Protein AF-A0A2T0FD03-F1 (afdb_monomer)

Sequence (440 aa):
MGDQEVSGKSCWICLATETDEPPGGAGKAHNWRKICNCNLYAHEECLIYWAVTQDNETKCCCPQCQTPIRIRKQSSTFLSLRQVLDKIISGLCGGALTGAVLGCLGGALSAGTYALLYGTGASYINLLCSPAQRYRILGPFVEAVRADVRPIGLSLGGLLRRAFLIPQIPLALVASASRKRWATFYLTLLPYFASSELGRLEPFQRSLLLVVALRHVHRVFYDVVVGRTLHAAARVIKGVSSEEDAGVDLGEEMRVFEEALERAMVPLENEQLPEDQDPEMRERLLNLNVLVPDGPELDFAELHDIAGEMRQVFRNNRPEPRPVDEAGAADWVLGTQSAIKNIAYPLLLPYAGVAVARLLRFIPFLRHAPIFELNLAGSVIVVLVRDAVNVVTALYRIKQSATFRVLNYNESDTSEANWVEKLAKALTPHFQFEIQARFE

Secondary structure (DSSP, 8-state):
---------BBTTT--BTTSPPTT-TTS---EEE-SSSS-EEEHHHHHHHHHHHTTTS--B-TTT-PBP-EE----HHHHHHHHHHHHHHHHHHHHHHHHHHT--TTHHHHHHHHHHHHHHHHHHHHHS-HHHHHHHH---TT-TTS--------HHHHHHHHHHHHHHHHHHHHHH--SHHHHHHHHHHHHHT-SSTT---HHHHHHHHHHHHHHHHHHHIIIIIIHHHHHHHHHHHHTTTHHHH---HHHHHHHHHHHHHHHSS--SS----TTS-HHHHHHHHHHTTSS-S-----HHHHHHHHHHHHHHHHHHS-------TTHHHHTTT-S-HHHHHHHHHHHHHHHHHHHHHHHTTSGGGTTS-HHHHHHHHHHHHHHHHHHHHHHHHHHHHHHHTT-EEPPHHHHHHHHHHHHHHHHHHHHHHHHHHHHTT--

Organism: NCBI:txid45607

pLDDT: mean 71.14, std 15.95, range [38.09, 96.69]

InterPro domains:
  IPR011016 Zinc finger, RING-CH-type [PS51292] (3-72)
  IPR013083 Zinc finger, RING/FYVE/PHD-type [G3DSA:3.30.40.10] (1-73)

Structure (mmCIF, N/CA/C/O backbone):
data_AF-A0A2T0FD03-F1
#
_entry.id   AF-A0A2T0FD03-F1
#
loop_
_atom_site.group_PDB
_atom_site.id
_atom_site.type_symbol
_atom_site.label_atom_id
_atom_site.label_alt_id
_atom_site.label_comp_id
_atom_site.label_asym_id
_atom_site.label_entity_id
_atom_site.label_seq_id
_atom_site.pdbx_PDB_ins_code
_atom_site.Cartn_x
_atom_site.Cartn_y
_atom_site.Cartn_z
_atom_site.occupancy
_atom_site.B_iso_or_equiv
_atom_site.auth_seq_id
_atom_site.auth_comp_id
_atom_site.auth_asym_id
_atom_site.auth_atom_id
_atom_site.pdbx_PDB_model_num
ATOM 1 N N . MET A 1 1 ? -44.053 10.376 52.629 1.00 38.19 1 MET A N 1
ATOM 2 C CA . MET A 1 1 ? -42.895 10.672 51.765 1.00 38.19 1 MET A CA 1
ATOM 3 C C . MET A 1 1 ? -42.123 9.379 51.617 1.00 38.19 1 MET A C 1
ATOM 5 O O . MET A 1 1 ? -41.403 9.008 52.529 1.00 38.19 1 MET A O 1
ATOM 9 N N . GLY A 1 2 ? -42.446 8.608 50.579 1.00 38.91 2 GLY A N 1
ATOM 10 C CA . GLY A 1 2 ? -41.687 7.421 50.208 1.00 38.91 2 GLY A CA 1
ATOM 11 C C . GLY A 1 2 ? -40.712 7.845 49.127 1.00 38.91 2 GLY A C 1
ATOM 12 O O . GLY A 1 2 ? -41.155 8.318 48.081 1.00 38.91 2 GLY A O 1
ATOM 13 N N . ASP A 1 3 ? -39.422 7.732 49.413 1.00 38.25 3 ASP A N 1
ATOM 14 C CA . ASP A 1 3 ? -38.370 7.933 48.431 1.00 38.25 3 ASP A CA 1
ATOM 15 C C . ASP A 1 3 ? -38.544 6.861 47.353 1.00 38.25 3 ASP A C 1
ATOM 17 O O . ASP A 1 3 ? -38.287 5.676 47.571 1.00 38.25 3 ASP A O 1
ATOM 21 N N . GLN A 1 4 ? -39.076 7.257 46.198 1.00 39.53 4 GLN A N 1
ATOM 22 C CA . GLN A 1 4 ? -39.010 6.431 45.004 1.00 39.53 4 GLN A CA 1
ATOM 23 C C . GLN A 1 4 ? -37.535 6.362 44.603 1.00 39.53 4 GLN A C 1
ATOM 25 O O . GLN A 1 4 ? -37.015 7.267 43.953 1.00 39.53 4 GLN A O 1
ATOM 30 N N . GLU A 1 5 ? -36.854 5.289 45.009 1.00 45.19 5 GLU A N 1
ATOM 31 C CA . GLU A 1 5 ? -35.606 4.842 44.395 1.00 45.19 5 GLU A CA 1
ATOM 32 C C . GLU A 1 5 ? -35.886 4.536 42.918 1.00 45.19 5 GLU A C 1
ATOM 34 O O . GLU A 1 5 ? -36.120 3.395 42.516 1.00 45.19 5 GLU A O 1
ATOM 39 N N . VAL A 1 6 ? -35.857 5.564 42.071 1.00 47.09 6 VAL A N 1
ATOM 40 C CA . VAL A 1 6 ? -35.703 5.386 40.628 1.00 47.09 6 VAL A CA 1
ATOM 41 C C . VAL A 1 6 ? -34.235 5.023 40.397 1.00 47.09 6 VAL A C 1
ATOM 43 O O . VAL A 1 6 ? -33.425 5.819 39.936 1.00 47.09 6 VAL A O 1
ATOM 46 N N . SER A 1 7 ? -33.869 3.799 40.783 1.00 57.59 7 SER A N 1
ATOM 47 C CA . SER A 1 7 ? -32.575 3.166 40.511 1.00 57.59 7 SER A CA 1
ATOM 48 C C . SER A 1 7 ? -32.503 2.765 39.026 1.00 57.59 7 SER A C 1
ATOM 50 O O . SER A 1 7 ? -32.315 1.596 38.678 1.00 57.59 7 SER A O 1
ATOM 52 N N . GLY A 1 8 ? -32.702 3.729 38.129 1.00 73.75 8 GLY A N 1
ATOM 53 C CA . GLY A 1 8 ? -32.469 3.552 36.701 1.00 73.75 8 GLY A CA 1
ATOM 54 C C . GLY A 1 8 ? -30.969 3.539 36.417 1.00 73.75 8 GLY A C 1
ATOM 55 O O . GLY A 1 8 ? -30.204 4.289 37.027 1.00 73.75 8 GLY A O 1
ATOM 56 N N . LYS A 1 9 ? -30.517 2.687 35.495 1.00 84.00 9 LYS A N 1
ATOM 57 C CA . LYS A 1 9 ? -29.132 2.756 35.010 1.00 84.00 9 LYS A CA 1
ATOM 58 C C . LYS A 1 9 ? -28.980 4.049 34.209 1.00 84.00 9 LYS A C 1
ATOM 60 O O . LYS A 1 9 ? -29.759 4.292 33.292 1.00 84.00 9 LYS A O 1
ATOM 65 N N . SER A 1 10 ? -27.981 4.860 34.545 1.00 89.38 10 SER A N 1
ATOM 66 C CA . SER A 1 10 ? -27.591 6.033 33.760 1.00 89.38 10 SER A CA 1
ATOM 67 C C . SER A 1 10 ? -26.195 5.840 33.181 1.00 89.38 10 SER A C 1
ATOM 69 O O . SER A 1 10 ? -25.308 5.242 33.801 1.00 89.38 10 SER A O 1
ATOM 71 N N . CYS A 1 11 ? -25.999 6.294 31.945 1.00 90.44 11 CYS A N 1
ATOM 72 C CA . CYS A 1 11 ? -24.711 6.206 31.285 1.00 90.44 11 CYS A CA 1
ATOM 73 C C . CYS A 1 11 ? -23.812 7.324 31.806 1.00 90.44 11 CYS A C 1
ATOM 75 O O . CYS A 1 11 ? -24.087 8.491 31.574 1.00 90.44 11 CYS A O 1
ATOM 77 N N . TRP A 1 12 ? -22.683 6.998 32.435 1.00 92.25 12 TRP A N 1
ATOM 78 C CA . TRP A 1 12 ? -21.798 8.035 32.994 1.00 92.25 12 TRP A CA 1
ATOM 79 C C . TRP A 1 12 ? -21.109 8.927 31.942 1.00 92.25 12 TRP A C 1
ATOM 81 O O . TRP A 1 12 ? -20.508 9.934 32.305 1.00 92.25 12 TRP A O 1
ATOM 91 N N . ILE A 1 13 ? -21.165 8.553 30.656 1.00 90.31 13 ILE A N 1
ATOM 92 C CA . ILE A 1 13 ? -20.525 9.282 29.548 1.00 90.31 13 ILE A CA 1
ATOM 93 C C . ILE A 1 13 ? -21.493 10.293 28.925 1.00 90.31 13 ILE A C 1
ATOM 95 O O . ILE A 1 13 ? -21.138 11.456 28.783 1.00 90.31 13 ILE A O 1
ATOM 99 N N . CYS A 1 14 ? -22.700 9.858 28.545 1.00 88.94 14 CYS A N 1
ATOM 100 C CA . CYS A 1 14 ? -23.704 10.719 27.899 1.00 88.94 14 CYS A CA 1
ATOM 101 C C . CYS A 1 14 ? -24.817 11.191 28.844 1.00 88.94 14 CYS A C 1
ATOM 103 O O . CYS A 1 14 ? -25.675 11.956 28.429 1.00 88.94 14 CYS A O 1
ATOM 105 N N . LEU A 1 15 ? -24.818 10.731 30.098 1.00 89.56 15 LEU A N 1
ATOM 106 C CA . LEU A 1 15 ? -25.808 11.024 31.143 1.00 89.56 15 LEU A CA 1
ATOM 107 C C . LEU A 1 15 ? -27.245 10.547 30.860 1.00 89.56 15 LEU A C 1
ATOM 109 O O . LEU A 1 15 ? -28.077 10.625 31.758 1.00 89.56 15 LEU A O 1
ATOM 113 N N . ALA A 1 16 ? -27.513 9.973 29.683 1.00 87.31 16 ALA A N 1
ATOM 114 C CA . ALA A 1 16 ? -28.794 9.365 29.329 1.00 87.31 16 ALA A CA 1
ATOM 115 C C . ALA A 1 16 ? -29.151 8.187 30.252 1.00 87.31 16 ALA A C 1
ATOM 117 O O . ALA A 1 16 ? -28.288 7.379 30.629 1.00 87.31 16 ALA A O 1
ATOM 118 N N . THR A 1 17 ? -30.427 8.096 30.608 1.00 87.06 17 THR A N 1
ATOM 119 C CA . THR A 1 17 ? -31.012 7.030 31.426 1.00 87.06 17 THR A CA 1
ATOM 120 C C . THR A 1 17 ? -31.556 5.888 30.559 1.00 87.06 17 THR A C 1
ATOM 122 O O . THR A 1 17 ? -31.561 5.965 29.336 1.00 87.06 17 THR A O 1
ATOM 125 N N . GLU A 1 18 ? -31.994 4.787 31.176 1.00 81.38 18 GLU A N 1
ATOM 126 C CA . GLU A 1 18 ? -32.535 3.610 30.469 1.00 81.38 18 GLU A CA 1
ATOM 127 C C . GLU A 1 18 ? -33.811 3.898 29.656 1.00 81.38 18 GLU A C 1
ATOM 129 O O . GLU A 1 18 ? -34.140 3.127 28.758 1.00 81.38 18 GLU A O 1
ATOM 134 N N . THR A 1 19 ? -34.513 4.995 29.955 1.00 78.06 19 THR A N 1
ATOM 135 C CA . THR A 1 19 ? -35.711 5.438 29.227 1.00 78.06 19 THR A CA 1
ATOM 136 C C . THR A 1 19 ? -35.412 6.388 28.076 1.00 78.06 19 THR A C 1
ATOM 138 O O . THR A 1 19 ? -36.277 6.579 27.224 1.00 78.06 19 THR A O 1
ATOM 141 N N . ASP A 1 20 ? -34.223 6.988 28.056 1.00 78.75 20 ASP A N 1
ATOM 142 C CA . ASP A 1 20 ? -33.849 7.977 27.051 1.00 78.75 20 ASP A CA 1
ATOM 143 C C . ASP A 1 20 ? -33.278 7.266 25.827 1.00 78.75 20 ASP A C 1
ATOM 145 O O . ASP A 1 20 ? -32.511 6.314 25.971 1.00 78.75 20 ASP A O 1
ATOM 149 N N . GLU A 1 21 ? -33.612 7.724 24.619 1.00 70.81 21 GLU A N 1
ATOM 150 C CA . GLU A 1 21 ? -33.013 7.173 23.403 1.00 70.81 21 GLU A CA 1
ATOM 151 C C . GLU A 1 21 ? -31.490 7.401 23.409 1.00 70.81 21 GLU A C 1
ATOM 153 O O . GLU A 1 21 ? -31.014 8.474 23.792 1.00 70.81 21 GLU A O 1
ATOM 158 N N . PRO A 1 22 ? -30.683 6.396 23.025 1.00 65.94 22 PRO A N 1
ATOM 159 C CA . PRO A 1 22 ? -29.243 6.521 23.097 1.00 65.94 22 PRO A CA 1
ATOM 160 C C . PRO A 1 22 ? -28.746 7.433 21.960 1.00 65.94 22 PRO A C 1
ATOM 162 O O . PRO A 1 22 ? -29.315 7.406 20.863 1.00 65.94 22 PRO A O 1
ATOM 165 N N . PRO A 1 23 ? -27.644 8.179 22.168 1.00 61.62 23 PRO A N 1
ATOM 166 C CA . PRO A 1 23 ? -27.010 8.936 21.091 1.00 61.62 23 PRO A CA 1
ATOM 167 C C . PRO A 1 23 ? -26.581 7.957 19.987 1.00 61.62 23 PRO A C 1
ATOM 169 O O . PRO A 1 23 ? -25.814 7.022 20.241 1.00 61.62 23 PRO A O 1
ATOM 172 N N . GLY A 1 24 ? -27.149 8.107 18.786 1.00 58.12 24 GLY A N 1
ATOM 173 C CA . GLY A 1 24 ? -26.997 7.151 17.678 1.00 58.12 24 GLY A CA 1
ATOM 174 C C . GLY A 1 24 ? -28.288 6.630 17.026 1.00 58.12 24 GLY A C 1
ATOM 175 O O . GLY A 1 24 ? -28.182 5.836 16.085 1.00 58.12 24 GLY A O 1
ATOM 176 N N . GLY A 1 25 ? -29.465 7.079 17.478 1.00 53.69 25 GLY A N 1
ATOM 177 C CA . GLY A 1 25 ? -30.748 6.953 16.773 1.00 53.69 25 GLY A CA 1
ATOM 178 C C . GLY A 1 25 ? -31.662 5.802 17.220 1.00 53.69 25 GLY A C 1
ATOM 179 O O . GLY A 1 25 ? -31.214 4.748 17.686 1.00 53.69 25 GLY A O 1
ATOM 180 N N . ALA A 1 26 ? -32.969 6.006 17.021 1.00 43.84 26 ALA A N 1
ATOM 181 C CA . ALA A 1 26 ? -34.041 5.060 17.319 1.00 43.84 26 ALA A CA 1
ATOM 182 C C . ALA A 1 26 ? -33.840 3.716 16.586 1.00 43.84 26 ALA A C 1
ATOM 184 O O . ALA A 1 26 ? -34.039 3.600 15.377 1.00 43.84 26 ALA A O 1
ATOM 185 N N . GLY A 1 27 ? -33.425 2.678 17.320 1.00 52.75 27 GLY A N 1
ATOM 186 C CA . GLY A 1 27 ? -33.314 1.305 16.805 1.00 52.75 27 GLY A CA 1
ATOM 187 C C . GLY A 1 27 ? -32.006 0.576 17.118 1.00 52.75 27 GLY A C 1
ATOM 188 O O . GLY A 1 27 ? -31.928 -0.641 16.923 1.00 52.75 27 GLY A O 1
ATOM 189 N N . LYS A 1 28 ? -30.981 1.258 17.643 1.00 57.59 28 LYS A N 1
ATOM 190 C CA . LYS A 1 28 ? -29.806 0.573 18.196 1.00 57.59 28 LYS A CA 1
ATOM 191 C C . LYS A 1 28 ? -30.112 0.090 19.610 1.00 57.59 28 LYS A C 1
ATOM 193 O O . LYS A 1 28 ? -30.434 0.875 20.492 1.00 57.59 28 LYS A O 1
ATOM 198 N N . ALA A 1 29 ? -30.030 -1.223 19.823 1.00 56.75 29 ALA A N 1
ATOM 199 C CA . ALA A 1 29 ? -30.284 -1.824 21.127 1.00 56.75 29 ALA A CA 1
ATOM 200 C C . ALA A 1 29 ? -29.380 -1.198 22.205 1.00 56.75 29 ALA A C 1
ATOM 202 O O . ALA A 1 29 ? -28.159 -1.150 22.035 1.00 56.75 29 ALA A O 1
ATOM 203 N N . HIS A 1 30 ? -29.984 -0.778 23.320 1.00 66.88 30 HIS A N 1
ATOM 204 C CA . HIS A 1 30 ? -29.307 -0.312 24.531 1.00 66.88 30 HIS A CA 1
ATOM 205 C C . HIS A 1 30 ? -28.448 -1.425 25.150 1.00 66.88 30 HIS A C 1
ATOM 207 O O . HIS A 1 30 ? -28.811 -2.060 26.142 1.00 66.88 30 HIS A O 1
ATOM 213 N N . ASN A 1 31 ? -27.288 -1.702 24.561 1.00 85.00 31 ASN A N 1
ATOM 214 C CA . ASN A 1 31 ? -26.338 -2.653 25.116 1.00 85.00 31 ASN A CA 1
ATOM 215 C C . ASN A 1 31 ? -25.581 -1.975 26.260 1.00 85.00 31 ASN A C 1
ATOM 217 O O . ASN A 1 31 ? -24.494 -1.421 26.084 1.00 85.00 31 ASN A O 1
ATOM 221 N N . TRP A 1 32 ? -26.184 -2.002 27.444 1.00 88.75 32 TRP A N 1
ATOM 222 C CA . TRP A 1 32 ? -25.567 -1.549 28.683 1.00 88.75 32 TRP A CA 1
ATOM 223 C C . TRP A 1 32 ? -24.448 -2.499 29.104 1.00 88.75 32 TRP A C 1
ATOM 225 O O . TRP A 1 32 ? -24.629 -3.719 29.157 1.00 88.75 32 TRP A O 1
ATOM 235 N N . ARG A 1 33 ? -23.284 -1.940 29.438 1.00 91.06 33 ARG A N 1
ATOM 236 C CA . ARG A 1 33 ? -22.114 -2.698 29.887 1.00 91.06 33 ARG A CA 1
ATOM 237 C C . ARG A 1 33 ? -21.649 -2.216 31.250 1.00 91.06 33 ARG A C 1
ATOM 239 O O . ARG A 1 33 ? -21.508 -1.015 31.484 1.00 91.06 33 ARG A O 1
ATOM 246 N N . LYS A 1 34 ? -21.375 -3.174 32.138 1.00 91.50 34 LYS A N 1
ATOM 247 C CA . LYS A 1 34 ? -20.716 -2.928 33.426 1.00 91.50 34 LYS A CA 1
ATOM 248 C C . LYS A 1 34 ? -19.237 -3.260 33.278 1.00 91.50 34 LYS A C 1
ATOM 250 O O . LYS A 1 34 ? -18.892 -4.390 32.944 1.00 91.50 34 LYS A O 1
ATOM 255 N N . ILE A 1 35 ? -18.373 -2.276 33.502 1.00 89.06 35 ILE A N 1
ATOM 256 C CA . ILE A 1 35 ? -16.950 -2.351 33.129 1.00 89.06 35 ILE A CA 1
ATOM 257 C C . ILE A 1 35 ? -16.084 -2.925 34.251 1.00 89.06 35 ILE A C 1
ATOM 259 O O . ILE A 1 35 ? -15.124 -3.651 34.010 1.00 89.06 35 ILE A O 1
ATOM 263 N N . CYS A 1 36 ? -16.418 -2.578 35.487 1.00 90.69 36 CYS A N 1
ATOM 264 C CA . CYS A 1 36 ? -15.716 -2.987 36.694 1.00 90.69 36 CYS A CA 1
ATOM 265 C C . CYS A 1 36 ? -16.730 -3.209 37.819 1.00 90.69 36 CYS A C 1
ATOM 267 O O . CYS A 1 36 ? -17.934 -3.088 37.604 1.00 90.69 36 CYS A O 1
ATOM 269 N N . ASN A 1 37 ? -16.263 -3.505 39.033 1.00 90.94 37 ASN A N 1
ATOM 270 C CA . ASN A 1 37 ? -17.165 -3.699 40.166 1.00 90.94 37 ASN A CA 1
ATOM 271 C C . ASN A 1 37 ? -17.816 -2.393 40.678 1.00 90.94 37 ASN A C 1
ATOM 273 O O . ASN A 1 37 ? -18.775 -2.453 41.445 1.00 90.94 37 ASN A O 1
ATOM 277 N N . CYS A 1 38 ? -17.343 -1.218 40.235 1.00 90.06 38 CYS A N 1
ATOM 278 C CA . CYS A 1 38 ? -17.992 0.063 40.531 1.00 90.06 38 CYS A CA 1
ATOM 279 C C . CYS A 1 38 ? -19.422 0.105 39.979 1.00 90.06 38 CYS A C 1
ATOM 281 O O . CYS A 1 38 ? -19.775 -0.629 39.054 1.00 90.06 38 CYS A O 1
ATOM 283 N N . ASN A 1 39 ? -20.236 1.025 40.496 1.00 88.12 39 ASN A N 1
ATOM 284 C CA . ASN A 1 39 ? -21.614 1.221 40.042 1.00 88.12 39 ASN A CA 1
ATOM 285 C C . ASN A 1 39 ? -21.717 1.989 38.703 1.00 88.12 39 ASN A C 1
ATOM 287 O O . ASN A 1 39 ? -22.717 2.643 38.433 1.00 88.12 39 ASN A O 1
ATOM 291 N N . LEU A 1 40 ? -20.662 1.952 37.881 1.00 90.69 40 LEU A N 1
ATOM 292 C CA . LEU A 1 40 ? -20.584 2.671 36.611 1.00 90.69 40 LEU A CA 1
ATOM 293 C C . LEU A 1 40 ? -21.121 1.797 35.477 1.00 90.69 40 LEU A C 1
ATOM 295 O O . LEU A 1 40 ? -20.551 0.747 35.160 1.00 90.69 40 LEU A O 1
ATOM 299 N N . TYR A 1 41 ? -22.181 2.281 34.837 1.00 91.75 41 TYR A N 1
ATOM 300 C CA . TYR A 1 41 ? -22.764 1.702 33.633 1.00 91.75 41 TYR A CA 1
ATOM 301 C C . TYR A 1 41 ? -22.565 2.649 32.457 1.00 91.75 41 TYR A C 1
ATOM 303 O O . TYR A 1 41 ? -22.656 3.867 32.592 1.00 91.75 41 TYR A O 1
ATOM 311 N N . ALA A 1 42 ? -22.277 2.094 31.288 1.00 91.88 42 ALA A N 1
ATOM 312 C CA . ALA A 1 42 ? -22.246 2.866 30.057 1.00 91.88 42 ALA A CA 1
ATOM 313 C C . ALA A 1 42 ? -22.838 2.066 28.906 1.00 91.88 42 ALA A C 1
ATOM 315 O O . ALA A 1 42 ? -22.782 0.833 28.899 1.00 91.88 42 ALA A O 1
ATOM 316 N N . HIS A 1 43 ? -23.366 2.780 27.917 1.00 90.50 43 HIS A N 1
ATOM 317 C CA . HIS A 1 43 ? -23.649 2.194 26.619 1.00 90.50 43 HIS A CA 1
ATOM 318 C C . HIS A 1 43 ? -22.351 1.676 25.995 1.00 90.50 43 HIS A C 1
ATOM 320 O O . HIS A 1 43 ? -21.305 2.326 26.071 1.00 90.50 43 HIS A O 1
ATOM 326 N N . GLU A 1 44 ? -22.424 0.509 25.360 1.00 88.25 44 GLU A N 1
ATOM 327 C CA . GLU A 1 44 ? -21.295 -0.106 24.664 1.00 88.25 44 GLU A CA 1
ATOM 328 C C . GLU A 1 44 ? -20.667 0.849 23.633 1.00 88.25 44 GLU A C 1
ATOM 330 O O . GLU A 1 44 ? -19.444 0.959 23.575 1.00 88.25 44 GLU A O 1
ATOM 335 N N . GLU A 1 45 ? -21.487 1.603 22.893 1.00 84.69 45 GLU A N 1
ATOM 336 C CA . GLU A 1 45 ? -21.024 2.576 21.893 1.00 84.69 45 GLU A CA 1
ATOM 337 C C . GLU A 1 45 ? -20.311 3.776 22.532 1.00 84.69 45 GLU A C 1
ATOM 339 O O . GLU A 1 45 ? -19.172 4.072 22.163 1.00 84.69 45 GLU A O 1
ATOM 344 N N . CYS A 1 46 ? -20.916 4.404 23.551 1.00 87.19 46 CYS A N 1
ATOM 345 C CA . CYS A 1 46 ? -20.293 5.510 24.288 1.00 87.19 46 CYS A CA 1
ATOM 346 C C . CYS A 1 46 ? -18.941 5.098 24.880 1.00 87.19 46 CYS A C 1
ATOM 348 O O . CYS A 1 46 ? -17.987 5.872 24.877 1.00 87.19 46 CYS A O 1
ATOM 350 N N . LEU A 1 47 ? -18.845 3.863 25.371 1.00 89.56 47 LEU A N 1
ATOM 351 C CA . LEU A 1 47 ? -17.630 3.352 25.979 1.00 89.56 47 LEU A CA 1
ATOM 352 C C . LEU A 1 47 ? -16.523 3.066 24.959 1.00 89.56 47 LEU A C 1
ATOM 354 O O . LEU A 1 47 ? -15.356 3.349 25.232 1.00 89.56 47 LEU A O 1
ATOM 358 N N . ILE A 1 48 ? -16.871 2.520 23.789 1.00 86.38 48 ILE A N 1
ATOM 359 C CA . ILE A 1 48 ? -15.924 2.350 22.679 1.00 86.38 48 ILE A CA 1
ATOM 360 C C . ILE A 1 48 ? -15.415 3.719 22.230 1.00 86.38 48 ILE A C 1
ATOM 362 O O . ILE A 1 48 ? -14.208 3.891 22.072 1.00 86.38 48 ILE A O 1
ATOM 366 N N . TYR A 1 49 ? -16.312 4.695 22.078 1.00 84.44 49 TYR A N 1
ATOM 367 C CA . TYR A 1 49 ? -15.946 6.060 21.717 1.00 84.44 49 TYR A CA 1
ATOM 368 C C . TYR A 1 49 ? -14.987 6.677 22.742 1.00 84.44 49 TYR A C 1
ATOM 370 O O . TYR A 1 49 ? -13.900 7.126 22.380 1.00 84.44 49 TYR A O 1
ATOM 378 N N . TRP A 1 50 ? -15.329 6.598 24.031 1.00 86.31 50 TRP A N 1
ATOM 379 C CA . TRP A 1 50 ? -14.475 7.079 25.113 1.00 86.31 50 TRP A CA 1
ATOM 380 C C . TRP A 1 50 ? -13.089 6.424 25.082 1.00 86.31 50 TRP A C 1
ATOM 382 O O . TRP A 1 50 ? -12.077 7.119 25.132 1.00 86.31 50 TRP A O 1
ATOM 392 N N . ALA A 1 51 ? -13.017 5.105 24.898 1.00 84.75 51 ALA A N 1
ATOM 393 C CA . ALA A 1 51 ? -11.740 4.406 24.802 1.00 84.75 51 ALA A CA 1
ATOM 394 C C . ALA A 1 51 ? -10.902 4.863 23.595 1.00 84.75 51 ALA A C 1
ATOM 396 O O . ALA A 1 51 ? -9.704 5.093 23.731 1.00 84.75 51 ALA A O 1
ATOM 397 N N . VAL A 1 52 ? -11.524 5.061 22.428 1.00 79.38 52 VAL A N 1
ATOM 398 C CA . VAL A 1 52 ? -10.833 5.569 21.229 1.00 79.38 52 VAL A CA 1
ATOM 399 C C . VAL A 1 52 ? -10.296 6.985 21.453 1.00 79.38 52 VAL A C 1
ATOM 401 O O . VAL A 1 52 ? -9.193 7.290 21.008 1.00 79.38 52 VAL A O 1
ATOM 404 N N . THR A 1 53 ? -11.024 7.842 22.177 1.00 78.38 53 THR A N 1
ATOM 405 C CA . THR A 1 53 ? -10.550 9.202 22.498 1.00 78.38 53 THR A CA 1
ATOM 406 C C . THR A 1 53 ? -9.384 9.234 23.493 1.00 78.38 53 THR A C 1
ATOM 408 O O . THR A 1 53 ? -8.605 10.185 23.480 1.00 78.38 53 THR A O 1
ATOM 411 N N . GLN A 1 54 ? -9.229 8.199 24.325 1.00 78.12 54 GLN A N 1
ATOM 412 C CA . GLN A 1 54 ? -8.174 8.097 25.344 1.00 78.12 54 GLN A CA 1
ATOM 413 C C . GLN A 1 54 ? -6.889 7.406 24.840 1.00 78.12 54 GLN A C 1
ATOM 415 O O . GLN A 1 54 ? -5.857 7.495 25.500 1.00 78.12 54 GLN A O 1
ATOM 420 N N . ASP A 1 55 ? -6.914 6.758 23.667 1.00 60.81 55 ASP A N 1
ATOM 421 C CA . ASP A 1 55 ? -5.842 5.883 23.135 1.00 60.81 55 ASP A CA 1
ATOM 422 C C . ASP A 1 55 ? -4.513 6.604 22.805 1.00 60.81 55 ASP A C 1
ATOM 424 O O . ASP A 1 55 ? -3.569 5.993 22.308 1.00 60.81 55 ASP A O 1
ATOM 428 N N . ASN A 1 56 ? -4.403 7.907 23.083 1.00 50.19 56 ASN A N 1
ATOM 429 C CA . ASN A 1 56 ? -3.228 8.690 22.716 1.00 50.19 56 ASN A CA 1
ATOM 430 C C . ASN A 1 56 ? -2.037 8.577 23.675 1.00 50.19 56 ASN A C 1
ATOM 432 O O . ASN A 1 56 ? -0.983 9.018 23.250 1.00 50.19 56 ASN A O 1
ATOM 436 N N . GLU A 1 57 ? -2.132 7.982 24.879 1.00 49.81 57 GLU A N 1
ATOM 437 C CA . GLU A 1 57 ? -0.934 7.601 25.679 1.00 49.81 57 GLU A CA 1
ATOM 438 C C . GLU A 1 57 ? -1.232 6.878 27.013 1.00 49.81 57 GLU A C 1
ATOM 440 O O . GLU A 1 57 ? -0.350 6.217 27.571 1.00 49.81 57 GLU A O 1
ATOM 445 N N . THR A 1 58 ? -2.462 6.937 27.536 1.00 56.50 58 THR A N 1
ATOM 446 C CA . THR A 1 58 ? -2.841 6.311 28.814 1.00 56.50 58 THR A CA 1
ATOM 447 C C . THR A 1 58 ? -3.701 5.068 28.587 1.00 56.50 58 THR A C 1
ATOM 449 O O . THR A 1 58 ? -4.611 5.039 27.763 1.00 56.50 58 THR A O 1
ATOM 452 N N . LYS A 1 59 ? -3.412 3.985 29.323 1.00 70.19 59 LYS A N 1
ATOM 453 C CA . LYS A 1 59 ? -4.266 2.787 29.321 1.00 70.19 59 LYS A CA 1
ATOM 454 C C . LYS A 1 59 ? -5.703 3.217 29.639 1.00 70.19 59 LYS A C 1
ATOM 456 O O . LYS A 1 59 ? -5.924 3.866 30.657 1.00 70.19 59 LYS A O 1
ATOM 461 N N . CYS A 1 60 ? -6.660 2.842 28.790 1.00 82.81 60 CYS A N 1
ATOM 462 C CA . CYS A 1 60 ? -8.085 3.072 29.027 1.00 82.81 60 CYS A CA 1
ATOM 463 C C . CYS A 1 60 ? -8.502 2.389 30.339 1.00 82.81 60 CYS A C 1
ATOM 465 O O . CYS A 1 60 ? -8.686 1.170 30.382 1.00 82.81 60 CYS A O 1
ATOM 467 N N . CYS A 1 61 ? -8.619 3.165 31.413 1.00 89.94 61 CYS A N 1
ATOM 468 C CA . CYS A 1 61 ? -8.919 2.691 32.761 1.00 89.94 61 CYS A CA 1
ATOM 469 C C . CYS A 1 61 ? -10.182 3.368 33.295 1.00 89.94 61 CYS A C 1
ATOM 471 O O . CYS A 1 61 ? -10.444 4.526 32.996 1.00 89.94 61 CYS A O 1
ATOM 473 N N . CYS A 1 62 ? -10.954 2.668 34.123 1.00 90.88 62 CYS A N 1
ATOM 474 C CA . CYS A 1 62 ? -12.120 3.250 34.782 1.00 90.88 62 CYS A CA 1
ATOM 475 C C . CYS A 1 62 ? -11.724 4.515 35.576 1.00 90.88 62 CYS A C 1
ATOM 477 O O . CYS A 1 62 ? -10.786 4.441 36.372 1.00 90.88 62 CYS A O 1
ATOM 479 N N . PRO A 1 63 ? -12.433 5.649 35.431 1.00 90.00 63 PRO A N 1
ATOM 480 C CA . PRO A 1 63 ? -12.057 6.900 36.093 1.00 90.00 63 PRO A CA 1
ATOM 481 C C . PRO A 1 63 ? -12.136 6.832 37.626 1.00 90.00 63 PRO A C 1
ATOM 483 O O . PRO A 1 63 ? -11.405 7.543 38.305 1.00 90.00 63 PRO A O 1
ATOM 486 N N . GLN A 1 64 ? -12.986 5.961 38.184 1.00 92.19 64 GLN A N 1
ATOM 487 C CA . GLN A 1 64 ? -13.190 5.858 39.634 1.00 92.19 64 GLN A CA 1
ATOM 488 C C . GLN A 1 64 ? -12.207 4.900 40.324 1.00 92.19 64 GLN A C 1
ATOM 490 O O . GLN A 1 64 ? -11.731 5.187 41.416 1.00 92.19 64 GLN A O 1
ATOM 495 N N . CYS A 1 65 ? -11.917 3.747 39.715 1.00 92.56 65 CYS A N 1
ATOM 496 C CA . CYS A 1 65 ? -11.111 2.686 40.344 1.00 92.56 65 CYS A CA 1
ATOM 497 C C . CYS A 1 65 ? -9.842 2.318 39.570 1.00 92.56 65 CYS A C 1
ATOM 499 O O . CYS A 1 65 ? -9.145 1.388 39.961 1.00 92.56 65 CYS A O 1
ATOM 501 N N . GLN A 1 66 ? -9.577 2.975 38.439 1.00 91.06 66 GLN A N 1
ATOM 502 C CA . GLN A 1 66 ? -8.437 2.716 37.554 1.00 91.06 66 GLN A CA 1
ATOM 503 C C . GLN A 1 66 ? -8.338 1.275 37.013 1.00 91.06 66 GLN A C 1
ATOM 505 O O . GLN A 1 66 ? -7.309 0.885 36.465 1.00 91.06 66 GLN A O 1
ATOM 510 N N . THR A 1 67 ? -9.413 0.482 37.101 1.00 89.56 67 THR A N 1
ATOM 511 C CA . THR A 1 67 ? -9.450 -0.871 36.521 1.00 89.56 67 THR A CA 1
ATOM 512 C C . THR A 1 67 ? -9.367 -0.783 34.991 1.00 89.56 67 THR A C 1
ATOM 514 O O . THR A 1 67 ? -10.141 -0.024 34.400 1.00 89.56 67 THR A O 1
ATOM 517 N N . PRO A 1 68 ? -8.465 -1.532 34.328 1.00 87.50 68 PRO A N 1
ATOM 518 C CA . PRO A 1 68 ? -8.305 -1.474 32.879 1.00 87.50 68 PRO A CA 1
ATOM 519 C C . PRO A 1 68 ? -9.546 -2.008 32.161 1.00 87.50 68 PRO A C 1
ATOM 521 O O . PRO A 1 68 ? -10.046 -3.092 32.461 1.00 87.50 68 PRO A O 1
ATOM 524 N N . ILE A 1 69 ? -10.024 -1.254 31.175 1.00 87.88 69 ILE A N 1
ATOM 525 C CA . ILE A 1 69 ? -11.205 -1.601 30.384 1.00 87.88 69 ILE A CA 1
ATOM 526 C C . ILE A 1 69 ? -10.795 -2.595 29.296 1.00 87.88 69 ILE A C 1
ATOM 528 O O . ILE A 1 69 ? -9.959 -2.298 28.441 1.00 87.88 69 ILE A O 1
ATOM 532 N N . ARG A 1 70 ? -11.383 -3.797 29.310 1.00 84.50 70 ARG A N 1
ATOM 533 C CA . ARG A 1 70 ? -11.070 -4.860 28.343 1.00 84.50 70 ARG A CA 1
ATOM 534 C C . ARG A 1 70 ? -12.024 -4.813 27.151 1.00 84.50 70 ARG A C 1
ATOM 536 O O . ARG A 1 70 ? -13.154 -5.295 27.215 1.00 84.50 70 ARG A O 1
ATOM 543 N N . ILE A 1 71 ? -11.544 -4.280 26.031 1.00 85.19 71 ILE A N 1
ATOM 544 C CA . ILE A 1 71 ? -12.270 -4.300 24.754 1.00 85.19 71 ILE A CA 1
ATOM 545 C C . ILE A 1 71 ? -11.842 -5.534 23.965 1.00 85.19 71 ILE A C 1
ATOM 547 O O . ILE A 1 71 ? -10.669 -5.698 23.616 1.00 85.19 71 ILE A O 1
ATOM 551 N N . ARG A 1 72 ? -12.794 -6.419 23.653 1.00 81.06 72 ARG A N 1
ATOM 552 C CA . ARG A 1 72 ? -12.509 -7.607 22.851 1.00 81.06 72 ARG A CA 1
ATOM 553 C C . ARG A 1 72 ? -12.622 -7.258 21.377 1.00 81.06 72 ARG A C 1
ATOM 555 O O . ARG A 1 72 ? -13.707 -7.164 20.810 1.00 81.06 72 ARG A O 1
ATOM 562 N N . LYS A 1 73 ? -11.468 -7.133 20.731 1.00 77.31 73 LYS A N 1
ATOM 563 C CA . LYS A 1 73 ? -11.377 -7.057 19.275 1.00 77.31 73 LYS A CA 1
ATOM 564 C C . LYS A 1 73 ? -11.397 -8.471 18.699 1.00 77.31 73 LYS A C 1
ATOM 566 O O . LYS A 1 73 ? -10.534 -9.281 19.036 1.00 77.31 73 LYS A O 1
ATOM 571 N N . GLN A 1 74 ? -12.335 -8.781 17.806 1.00 73.75 74 GLN A N 1
ATOM 572 C CA . GLN A 1 74 ? -12.234 -10.009 17.015 1.00 73.75 74 GLN A CA 1
ATOM 573 C C . GLN A 1 74 ? -11.060 -9.856 16.042 1.00 73.75 74 GLN A C 1
ATOM 575 O O . GLN A 1 74 ? -11.158 -9.171 15.025 1.00 73.75 74 GLN A O 1
ATOM 580 N N . SER A 1 75 ? -9.894 -10.409 16.372 1.00 70.06 75 SER A N 1
ATOM 581 C CA . SER A 1 75 ? -8.742 -10.397 15.474 1.00 70.06 75 SER A CA 1
ATOM 582 C C . SER A 1 75 ? -8.950 -11.428 14.368 1.00 70.06 75 SER A C 1
ATOM 584 O O . SER A 1 75 ? -8.940 -12.634 14.595 1.00 70.06 75 SER A O 1
ATOM 586 N N . SER A 1 76 ? -9.150 -10.963 13.135 1.00 78.31 76 SER A N 1
ATOM 587 C CA . SER A 1 76 ? -9.071 -11.860 11.981 1.00 78.31 76 SER A CA 1
ATOM 588 C C . SER A 1 76 ? -7.612 -12.283 11.785 1.00 78.31 76 SER A C 1
ATOM 590 O O . SER A 1 76 ? -6.728 -11.420 11.763 1.00 78.31 76 SER A O 1
ATOM 592 N N . THR A 1 77 ? -7.367 -13.573 11.569 1.00 83.69 77 THR A N 1
ATOM 593 C CA . THR A 1 77 ? -6.033 -14.139 11.285 1.00 83.69 77 THR A CA 1
ATOM 594 C C . THR A 1 77 ? -5.323 -13.425 10.131 1.00 83.69 77 THR A C 1
ATOM 596 O O . THR A 1 77 ? -4.116 -13.202 10.189 1.00 83.69 77 THR A O 1
ATOM 599 N N . PHE A 1 78 ? -6.081 -12.987 9.122 1.00 83.38 78 PHE A N 1
ATOM 600 C CA . PHE A 1 78 ? -5.575 -12.236 7.973 1.00 83.38 78 PHE A CA 1
ATOM 601 C C . PHE A 1 78 ? -4.899 -10.909 8.359 1.00 83.38 78 PHE A C 1
ATOM 603 O O . PHE A 1 78 ? -3.811 -10.599 7.874 1.00 83.38 78 PHE A O 1
ATOM 610 N N . LEU A 1 79 ? -5.508 -10.129 9.259 1.00 79.88 79 LEU A N 1
ATOM 611 C CA . LEU A 1 79 ? -4.933 -8.859 9.716 1.00 79.88 79 LEU A CA 1
ATOM 612 C C . LEU A 1 79 ? -3.661 -9.080 10.536 1.00 79.88 79 LEU A C 1
ATOM 614 O O . LEU A 1 79 ? -2.694 -8.342 10.353 1.00 79.88 79 LEU A O 1
ATOM 618 N N . SER A 1 80 ? -3.634 -10.119 11.373 1.00 81.88 80 SER A N 1
ATOM 619 C CA . SER A 1 80 ? -2.435 -10.505 12.122 1.00 81.88 80 SER A CA 1
ATOM 620 C C . SER A 1 80 ? -1.299 -10.913 11.181 1.00 81.88 80 SER A C 1
ATOM 622 O O . SER A 1 80 ? -0.179 -10.428 11.325 1.00 81.88 80 SER A O 1
ATOM 624 N N . LEU A 1 81 ? -1.592 -11.731 10.162 1.00 84.38 81 LEU A N 1
ATOM 625 C CA . LEU A 1 81 ? -0.614 -12.118 9.142 1.00 84.38 81 LEU A CA 1
ATOM 626 C C . LEU A 1 81 ? -0.052 -10.890 8.418 1.00 84.38 81 LEU A C 1
ATOM 628 O O . LEU A 1 81 ? 1.161 -10.759 8.257 1.00 84.38 81 LEU A O 1
ATOM 632 N N . ARG A 1 82 ? -0.920 -9.955 8.021 1.00 82.25 82 ARG A N 1
ATOM 633 C CA . ARG A 1 82 ? -0.489 -8.722 7.364 1.00 82.25 82 ARG A CA 1
ATOM 634 C C . ARG A 1 82 ? 0.389 -7.856 8.266 1.00 82.25 82 ARG A C 1
ATOM 636 O O . ARG A 1 82 ? 1.380 -7.320 7.785 1.00 82.25 82 ARG A O 1
ATOM 643 N N . GLN A 1 83 ? 0.069 -7.739 9.553 1.00 81.38 83 GLN A N 1
ATOM 644 C CA . GLN A 1 83 ? 0.907 -7.009 10.508 1.00 81.38 83 GLN A CA 1
ATOM 645 C C . GLN A 1 83 ? 2.293 -7.644 10.659 1.00 81.38 83 GLN A C 1
ATOM 647 O O . GLN A 1 83 ? 3.287 -6.925 10.734 1.00 81.38 83 GLN A O 1
ATOM 652 N N . VAL A 1 84 ? 2.376 -8.977 10.670 1.00 81.81 84 VAL A N 1
ATOM 653 C CA . VAL A 1 84 ? 3.658 -9.697 10.693 1.00 81.81 84 VAL A CA 1
ATOM 654 C C . VAL A 1 84 ? 4.449 -9.434 9.411 1.00 81.81 84 VAL A C 1
ATOM 656 O O . VAL A 1 84 ? 5.627 -9.095 9.488 1.00 81.81 84 VAL A O 1
ATOM 659 N N . LEU A 1 85 ? 3.807 -9.503 8.241 1.00 78.19 85 LEU A N 1
ATOM 660 C CA . LEU A 1 85 ? 4.448 -9.189 6.960 1.00 78.19 85 LEU A CA 1
ATOM 661 C C . LEU A 1 85 ? 4.944 -7.742 6.902 1.00 78.19 85 LEU A C 1
ATOM 663 O O . LEU A 1 85 ? 6.083 -7.505 6.512 1.00 78.19 85 LEU A O 1
ATOM 667 N N . ASP A 1 86 ? 4.127 -6.779 7.335 1.00 76.69 86 ASP A N 1
ATOM 668 C CA . ASP A 1 86 ? 4.523 -5.373 7.413 1.00 76.69 86 ASP A CA 1
ATOM 669 C C . ASP A 1 86 ? 5.742 -5.195 8.339 1.00 76.69 86 ASP A C 1
ATOM 671 O O . ASP A 1 86 ? 6.679 -4.486 7.971 1.00 76.69 86 ASP A O 1
ATOM 675 N N . LYS A 1 87 ? 5.788 -5.891 9.487 1.00 77.81 87 LYS A N 1
ATOM 676 C CA . LYS A 1 87 ? 6.948 -5.882 10.397 1.00 77.81 87 LYS A CA 1
ATOM 677 C C . LYS A 1 87 ? 8.200 -6.470 9.744 1.00 77.81 87 LYS A C 1
ATOM 679 O O . LYS A 1 87 ? 9.248 -5.831 9.793 1.00 77.81 87 LYS A O 1
ATOM 684 N N . ILE A 1 88 ? 8.098 -7.626 9.088 1.00 75.75 88 ILE A N 1
ATOM 685 C CA . ILE A 1 88 ? 9.227 -8.271 8.393 1.00 75.75 88 ILE A CA 1
ATOM 686 C C . ILE A 1 88 ? 9.770 -7.360 7.288 1.00 75.75 88 ILE A C 1
ATOM 688 O O . ILE A 1 88 ? 10.973 -7.111 7.228 1.00 75.75 88 ILE A O 1
ATOM 692 N N . ILE A 1 89 ? 8.887 -6.815 6.447 1.00 70.75 89 ILE A N 1
ATOM 693 C CA . ILE A 1 89 ? 9.266 -5.907 5.357 1.00 70.75 89 ILE A CA 1
ATOM 694 C C . ILE A 1 89 ? 9.922 -4.648 5.924 1.00 70.75 89 ILE A C 1
ATOM 696 O O . ILE A 1 89 ? 10.952 -4.213 5.407 1.00 70.75 89 ILE A O 1
ATOM 700 N N . SER A 1 90 ? 9.370 -4.086 7.003 1.00 69.00 90 SER A N 1
ATOM 701 C CA . SER A 1 90 ? 9.947 -2.911 7.656 1.00 69.00 90 SER A CA 1
ATOM 702 C C . SER A 1 90 ? 11.322 -3.180 8.267 1.00 69.00 90 SER A C 1
ATOM 704 O O . SER A 1 90 ? 12.208 -2.343 8.126 1.00 69.00 90 SER A O 1
ATOM 706 N N . GLY A 1 91 ? 11.539 -4.355 8.868 1.00 71.12 91 GLY A N 1
ATOM 707 C CA . GLY A 1 91 ? 12.836 -4.753 9.415 1.00 71.12 91 GLY A CA 1
ATOM 708 C C . GLY A 1 91 ? 13.888 -4.960 8.325 1.00 71.12 91 GLY A C 1
ATOM 709 O O . GLY A 1 91 ? 14.981 -4.403 8.411 1.00 71.12 91 GLY A O 1
ATOM 710 N N . LEU A 1 92 ? 13.537 -5.687 7.257 1.00 65.06 92 LEU A N 1
ATOM 711 C CA . LEU A 1 92 ? 14.430 -5.937 6.119 1.00 65.06 92 LEU A CA 1
ATOM 712 C C . LEU A 1 92 ? 14.826 -4.638 5.409 1.00 65.06 92 LEU A C 1
ATOM 714 O O . LEU A 1 92 ? 16.002 -4.403 5.136 1.00 65.06 92 LEU A O 1
ATOM 718 N N . CYS A 1 93 ? 13.850 -3.777 5.123 1.00 64.31 93 CYS A N 1
ATOM 719 C CA . CYS A 1 93 ? 14.112 -2.537 4.404 1.00 64.31 93 CYS A CA 1
ATOM 720 C C . CYS A 1 93 ? 14.751 -1.472 5.301 1.00 64.31 93 CYS A C 1
ATOM 722 O O . CYS A 1 93 ? 15.601 -0.728 4.825 1.00 64.31 93 CYS A O 1
ATOM 724 N N . GLY A 1 94 ? 14.376 -1.404 6.582 1.00 61.06 94 GLY A N 1
ATOM 725 C CA . GLY A 1 94 ? 14.966 -0.487 7.556 1.00 61.06 94 GLY A CA 1
ATOM 726 C C . GLY A 1 94 ? 16.448 -0.773 7.787 1.00 61.06 94 GLY A C 1
ATOM 727 O O . GLY A 1 94 ? 17.251 0.153 7.771 1.00 61.06 94 GLY A O 1
ATOM 728 N N . GLY A 1 95 ? 16.837 -2.047 7.903 1.00 59.09 95 GLY A N 1
ATOM 729 C CA . GLY A 1 95 ? 18.248 -2.434 7.994 1.00 59.09 95 GLY A CA 1
ATOM 730 C C . GLY A 1 95 ? 19.037 -2.118 6.719 1.00 59.09 95 GLY A C 1
ATOM 731 O O . GLY A 1 95 ? 20.137 -1.575 6.792 1.00 59.09 95 GLY A O 1
ATOM 732 N N . ALA A 1 96 ? 18.457 -2.386 5.544 1.00 58.94 96 ALA A N 1
ATOM 733 C CA . ALA A 1 96 ? 19.116 -2.146 4.260 1.00 58.94 96 ALA A CA 1
ATOM 734 C C . ALA A 1 96 ? 19.296 -0.650 3.937 1.00 58.94 96 ALA A C 1
ATOM 736 O O . ALA A 1 96 ? 20.363 -0.250 3.475 1.00 58.94 96 ALA A O 1
ATOM 737 N N . LEU A 1 97 ? 18.285 0.189 4.198 1.00 57.78 97 LEU A N 1
ATOM 738 C CA . LEU A 1 97 ? 18.370 1.639 3.976 1.00 57.78 97 LEU A CA 1
ATOM 739 C C . LEU A 1 97 ? 19.305 2.311 4.982 1.00 57.78 97 LEU A C 1
ATOM 741 O O . LEU A 1 97 ? 20.144 3.110 4.579 1.00 57.78 97 LEU A O 1
ATOM 745 N N . THR A 1 98 ? 19.209 1.965 6.266 1.00 55.22 98 THR A N 1
ATOM 746 C CA . THR A 1 98 ? 20.084 2.535 7.300 1.00 55.22 98 THR A CA 1
ATOM 747 C C . THR A 1 98 ? 21.539 2.106 7.086 1.00 55.22 98 THR A C 1
ATOM 749 O O . THR A 1 98 ? 22.435 2.936 7.208 1.00 55.22 98 THR A O 1
ATOM 752 N N . GLY A 1 99 ? 21.782 0.861 6.657 1.00 56.72 99 GLY A N 1
ATOM 753 C CA . GLY A 1 99 ? 23.113 0.382 6.271 1.00 56.72 99 GLY A CA 1
ATOM 754 C C . GLY A 1 99 ? 23.679 1.073 5.023 1.00 56.72 99 GLY A C 1
ATOM 755 O O . GLY A 1 99 ? 24.855 1.426 5.000 1.00 56.72 99 GLY A O 1
ATOM 756 N N . ALA A 1 100 ? 22.847 1.335 4.010 1.00 59.75 100 ALA A N 1
ATOM 757 C CA . ALA A 1 100 ? 23.267 2.049 2.801 1.00 59.75 100 ALA A CA 1
ATOM 758 C C . ALA A 1 100 ? 23.554 3.541 3.055 1.00 59.75 100 ALA A C 1
ATOM 760 O O . ALA A 1 100 ? 24.472 4.098 2.458 1.00 59.75 100 ALA A O 1
ATOM 761 N N . VAL A 1 101 ? 22.792 4.184 3.947 1.00 56.50 101 VAL A N 1
ATOM 762 C CA . VAL A 1 101 ? 22.950 5.608 4.286 1.00 56.50 101 VAL A CA 1
ATOM 763 C C . VAL A 1 101 ? 24.127 5.837 5.241 1.00 56.50 101 VAL A C 1
ATOM 765 O O . VAL A 1 101 ? 24.901 6.764 5.023 1.00 56.50 101 VAL A O 1
ATOM 768 N N . LEU A 1 102 ? 24.326 4.984 6.254 1.00 56.09 102 LEU A N 1
ATOM 769 C CA . LEU A 1 102 ? 25.486 5.081 7.156 1.00 56.09 102 LEU A CA 1
ATOM 770 C C . LEU A 1 102 ? 26.808 4.704 6.470 1.00 56.09 102 LEU A C 1
ATOM 772 O O . LEU A 1 102 ? 27.861 5.189 6.874 1.00 56.09 102 LEU A O 1
ATOM 776 N N . GLY A 1 103 ? 26.769 3.884 5.414 1.00 53.91 103 GLY A N 1
ATOM 777 C CA . GLY A 1 103 ? 27.955 3.490 4.647 1.00 53.91 103 GLY A CA 1
ATOM 778 C C . GLY A 1 103 ? 28.578 4.602 3.795 1.00 53.91 103 GLY A C 1
ATOM 779 O O . GLY A 1 103 ? 29.641 4.393 3.214 1.00 53.91 103 GLY A O 1
ATOM 780 N N . CYS A 1 104 ? 27.953 5.776 3.685 1.00 57.09 104 CYS A N 1
ATOM 781 C CA . CYS A 1 104 ? 28.445 6.877 2.864 1.00 57.09 104 CYS A CA 1
ATOM 782 C C . CYS A 1 104 ? 28.280 8.205 3.614 1.00 57.09 104 CYS A C 1
ATOM 784 O O . CYS A 1 104 ? 27.199 8.775 3.649 1.00 57.09 104 CYS A O 1
ATOM 786 N N . LEU A 1 105 ? 29.356 8.749 4.178 1.00 53.16 105 LEU A N 1
ATOM 787 C CA . LEU A 1 105 ? 29.378 10.119 4.696 1.00 53.16 105 LEU A CA 1
ATOM 788 C C . LEU A 1 105 ? 30.326 10.979 3.848 1.00 53.16 105 LEU A C 1
ATOM 790 O O . LEU A 1 105 ? 31.474 10.619 3.593 1.00 53.16 105 LEU A O 1
ATOM 794 N N . GLY A 1 106 ? 29.820 12.127 3.396 1.00 52.34 106 GLY A N 1
ATOM 795 C CA . GLY A 1 106 ? 30.596 13.254 2.872 1.00 52.34 106 GLY A CA 1
ATOM 796 C C . GLY A 1 106 ? 30.828 13.273 1.361 1.00 52.34 106 GLY A C 1
ATOM 797 O O . GLY A 1 106 ? 30.031 13.840 0.625 1.00 52.34 106 GLY A O 1
ATOM 798 N N . GLY A 1 107 ? 31.937 12.697 0.888 1.00 52.06 107 GLY A N 1
ATOM 799 C CA . GLY A 1 107 ? 32.364 12.766 -0.525 1.00 52.06 107 GLY A CA 1
ATOM 800 C C . GLY A 1 107 ? 32.060 11.508 -1.348 1.00 52.06 107 GLY A C 1
ATOM 801 O O . GLY A 1 107 ? 31.851 11.586 -2.556 1.00 52.06 107 GLY A O 1
ATOM 802 N N . ALA A 1 108 ? 31.948 10.352 -0.686 1.00 55.59 108 ALA A N 1
ATOM 803 C CA . ALA A 1 108 ? 31.553 9.076 -1.290 1.00 55.59 108 ALA A CA 1
ATOM 804 C C . ALA A 1 108 ? 30.037 8.972 -1.547 1.00 55.59 108 ALA A C 1
ATOM 806 O O . ALA A 1 108 ? 29.586 8.030 -2.189 1.00 55.59 108 ALA A O 1
ATOM 807 N N . LEU A 1 109 ? 29.240 9.942 -1.083 1.00 59.16 109 LEU A N 1
ATOM 808 C CA . LEU A 1 109 ? 27.785 9.939 -1.228 1.00 59.16 109 LEU A CA 1
ATOM 809 C C . LEU A 1 109 ? 27.329 10.133 -2.669 1.00 59.16 109 LEU A C 1
ATOM 811 O O . LEU A 1 109 ? 26.460 9.398 -3.116 1.00 59.16 109 LEU A O 1
ATOM 815 N N . SER A 1 110 ? 27.898 11.072 -3.423 1.00 63.94 110 SER A N 1
ATOM 816 C CA . SER A 1 110 ? 27.480 11.294 -4.813 1.00 63.94 110 SER A CA 1
ATOM 817 C C . SER A 1 110 ? 27.960 10.165 -5.722 1.00 63.94 110 SER A C 1
ATOM 819 O O . SER A 1 110 ? 27.158 9.618 -6.471 1.00 63.94 110 SER A O 1
ATOM 821 N N . ALA A 1 111 ? 29.227 9.758 -5.603 1.00 69.94 111 ALA A N 1
ATOM 822 C CA . ALA A 1 111 ? 29.798 8.656 -6.376 1.00 69.94 111 ALA A CA 1
ATOM 823 C C . ALA A 1 111 ? 29.189 7.297 -5.992 1.00 69.94 111 ALA A C 1
ATOM 825 O O . ALA A 1 111 ? 28.855 6.511 -6.872 1.00 69.94 111 ALA A O 1
ATOM 826 N N . GLY A 1 112 ? 28.982 7.038 -4.699 1.00 69.69 112 GLY A N 1
ATOM 827 C CA . GLY A 1 112 ? 28.342 5.827 -4.185 1.00 69.69 112 GLY A CA 1
ATOM 828 C C . GLY A 1 112 ? 26.854 5.768 -4.520 1.00 69.69 112 GLY A C 1
ATOM 829 O O . GLY A 1 112 ? 26.392 4.755 -5.035 1.00 69.69 112 GLY A O 1
ATOM 830 N N . THR A 1 113 ? 26.106 6.863 -4.342 1.00 74.00 113 THR A N 1
ATOM 831 C CA . THR A 1 113 ? 24.695 6.937 -4.769 1.00 74.00 113 THR A CA 1
ATOM 832 C C . THR A 1 113 ? 24.583 6.787 -6.280 1.00 74.00 113 THR A C 1
ATOM 834 O O . THR A 1 113 ? 23.725 6.052 -6.758 1.00 74.00 113 THR A O 1
ATOM 837 N N . TYR A 1 114 ? 25.471 7.424 -7.045 1.00 80.56 114 TYR A N 1
ATOM 838 C CA . TYR A 1 114 ? 25.535 7.252 -8.491 1.00 80.56 114 TYR A CA 1
ATOM 839 C C . TYR A 1 114 ? 25.835 5.799 -8.871 1.00 80.56 114 TYR A C 1
ATOM 841 O O . TYR A 1 114 ? 25.119 5.243 -9.693 1.00 80.56 114 TYR A O 1
ATOM 849 N N . ALA A 1 115 ? 26.827 5.156 -8.250 1.00 79.69 115 ALA A N 1
ATOM 850 C CA . ALA A 1 115 ? 27.176 3.759 -8.505 1.00 79.69 115 ALA A CA 1
ATOM 851 C C . ALA A 1 115 ? 26.037 2.800 -8.126 1.00 79.69 115 ALA A C 1
ATOM 853 O O . ALA A 1 115 ? 25.751 1.867 -8.874 1.00 79.69 115 ALA A O 1
ATOM 854 N N . LEU A 1 116 ? 25.335 3.056 -7.019 1.00 79.50 116 LEU A N 1
ATOM 855 C CA . LEU A 1 116 ? 24.153 2.301 -6.603 1.00 79.50 116 LEU A CA 1
ATOM 856 C C . LEU A 1 116 ? 22.998 2.481 -7.590 1.00 79.50 116 LEU A C 1
ATOM 858 O O . LEU A 1 116 ? 22.420 1.494 -8.040 1.00 79.50 116 LEU A O 1
ATOM 862 N N . LEU A 1 117 ? 22.670 3.716 -7.973 1.00 81.75 117 LEU A N 1
ATOM 863 C CA . LEU A 1 117 ? 21.624 4.004 -8.957 1.00 81.75 117 LEU A CA 1
ATOM 864 C C . LEU A 1 117 ? 21.976 3.438 -10.336 1.00 81.75 117 LEU A C 1
ATOM 866 O O . LEU A 1 117 ? 21.117 2.893 -11.023 1.00 81.75 117 LEU A O 1
ATOM 870 N N . TYR A 1 118 ? 23.243 3.520 -10.736 1.00 83.44 118 TYR A N 1
ATOM 871 C CA . TYR A 1 118 ? 23.730 2.953 -11.984 1.00 83.44 118 TYR A CA 1
ATOM 872 C C . TYR A 1 118 ? 23.661 1.424 -11.957 1.00 83.44 118 TYR A C 1
ATOM 874 O O . TYR A 1 118 ? 23.120 0.818 -12.876 1.00 83.44 118 TYR A O 1
ATOM 882 N N . GLY A 1 119 ? 24.155 0.786 -10.894 1.00 83.06 119 GLY A N 1
ATOM 883 C CA . GLY A 1 119 ? 24.145 -0.668 -10.734 1.00 83.06 119 GLY A CA 1
ATOM 884 C C . GLY A 1 119 ? 22.730 -1.240 -10.644 1.00 83.06 119 GLY A C 1
ATOM 885 O O . GLY A 1 119 ? 22.413 -2.229 -11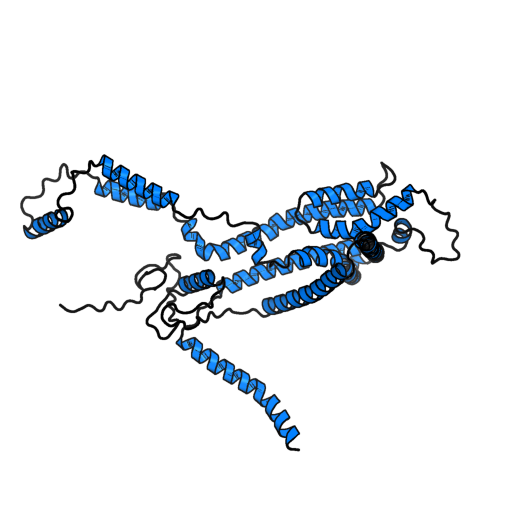.307 1.00 83.06 119 GLY A O 1
ATOM 886 N N . THR A 1 120 ? 21.842 -0.588 -9.891 1.00 79.31 120 THR A N 1
ATOM 887 C CA . THR A 1 120 ? 20.419 -0.963 -9.817 1.00 79.31 120 THR A CA 1
ATOM 888 C C . THR A 1 120 ? 19.705 -0.707 -11.141 1.00 79.31 120 THR A C 1
ATOM 890 O O . THR A 1 120 ? 19.003 -1.591 -11.627 1.00 79.31 120 THR A O 1
ATOM 893 N N . GLY A 1 121 ? 19.947 0.434 -11.790 1.00 84.00 121 GLY A N 1
ATOM 894 C CA . GLY A 1 121 ? 19.426 0.745 -13.120 1.00 84.00 121 GLY A CA 1
ATOM 895 C C . GLY A 1 121 ? 19.863 -0.273 -14.175 1.00 84.00 121 GLY A C 1
ATOM 896 O O . GLY A 1 121 ? 19.031 -0.786 -14.923 1.00 84.00 121 GLY A O 1
ATOM 897 N N . ALA A 1 122 ? 21.145 -0.642 -14.194 1.00 85.06 122 ALA A N 1
ATOM 898 C CA . ALA A 1 122 ? 21.684 -1.671 -15.077 1.00 85.06 122 ALA A CA 1
ATOM 899 C C . ALA A 1 122 ? 21.079 -3.050 -14.775 1.00 85.06 122 ALA A C 1
ATOM 901 O O . ALA A 1 122 ? 20.701 -3.773 -15.697 1.00 85.06 122 ALA A O 1
ATOM 902 N N . SER A 1 123 ? 20.903 -3.388 -13.496 1.00 83.94 123 SER A N 1
ATOM 903 C CA . SER A 1 123 ? 20.227 -4.620 -13.073 1.00 83.94 123 SER A CA 1
ATOM 904 C C . SER A 1 123 ? 18.773 -4.661 -13.550 1.00 83.94 123 SER A C 1
ATOM 906 O O . SER A 1 123 ? 18.325 -5.686 -14.061 1.00 83.94 123 SER A O 1
ATOM 908 N N . TYR A 1 124 ? 18.040 -3.546 -13.488 1.00 84.19 124 TYR A N 1
ATOM 909 C CA . TYR A 1 124 ? 16.681 -3.464 -14.028 1.00 84.19 124 TYR A CA 1
ATOM 910 C C . TYR A 1 124 ? 16.640 -3.585 -15.545 1.00 84.19 124 TYR A C 1
ATOM 912 O O . TYR A 1 124 ? 15.785 -4.300 -16.064 1.00 84.19 124 TYR A O 1
ATOM 920 N N . ILE A 1 125 ? 17.572 -2.958 -16.268 1.00 85.62 125 ILE A N 1
ATOM 921 C CA . ILE A 1 125 ? 17.695 -3.155 -17.719 1.00 85.62 125 ILE A CA 1
ATOM 922 C C . ILE A 1 125 ? 17.949 -4.635 -18.016 1.00 85.62 125 ILE A C 1
ATOM 924 O O . ILE A 1 125 ? 17.328 -5.192 -18.921 1.00 85.62 125 ILE A O 1
ATOM 928 N N . ASN A 1 126 ? 18.795 -5.297 -17.224 1.00 85.56 126 ASN A N 1
ATOM 929 C CA . ASN A 1 126 ? 19.053 -6.722 -17.370 1.00 85.56 126 ASN A CA 1
ATOM 930 C C . ASN A 1 126 ? 17.788 -7.563 -17.138 1.00 85.56 126 ASN A C 1
ATOM 932 O O . ASN A 1 126 ? 17.510 -8.490 -17.895 1.00 85.56 126 ASN A O 1
ATOM 936 N N . LEU A 1 127 ? 16.994 -7.237 -16.128 1.00 83.06 127 LEU A N 1
ATOM 937 C CA . LEU A 1 127 ? 15.795 -8.000 -15.791 1.00 83.06 127 LEU A CA 1
ATOM 938 C C . LEU A 1 127 ? 14.652 -7.782 -16.785 1.00 83.06 127 LEU A C 1
ATOM 940 O O . LEU A 1 127 ? 13.969 -8.736 -17.150 1.00 83.06 127 LEU A O 1
ATOM 944 N N . LEU A 1 128 ? 14.452 -6.538 -17.225 1.00 82.00 128 LEU A N 1
ATOM 945 C CA . LEU A 1 128 ? 13.292 -6.139 -18.016 1.00 82.00 128 LEU A CA 1
ATOM 946 C C . LEU A 1 128 ? 13.503 -6.321 -19.522 1.00 82.00 128 LEU A C 1
ATOM 948 O O . LEU A 1 128 ? 12.568 -6.726 -20.212 1.00 82.00 128 LEU A O 1
ATOM 952 N N . CYS A 1 129 ? 14.697 -6.022 -20.044 1.00 82.75 129 CYS A N 1
ATOM 953 C CA . CYS A 1 129 ? 14.949 -5.971 -21.485 1.00 82.75 129 CYS A CA 1
ATOM 954 C C . CYS A 1 129 ? 15.426 -7.312 -22.054 1.00 82.75 129 CYS A C 1
ATOM 956 O O . CYS A 1 129 ? 16.146 -8.076 -21.409 1.00 82.75 129 CYS A O 1
ATOM 958 N N . SER A 1 130 ? 15.083 -7.564 -23.321 1.00 82.94 130 SER A N 1
ATOM 959 C CA . SER A 1 130 ? 15.655 -8.685 -24.078 1.00 82.94 130 SER A CA 1
ATOM 960 C C . SER A 1 130 ? 17.173 -8.510 -24.276 1.00 82.94 130 SER A C 1
ATOM 962 O O . SER A 1 130 ? 17.656 -7.372 -24.269 1.00 82.94 130 SER A O 1
ATOM 964 N N . PRO A 1 131 ? 17.943 -9.596 -24.505 1.00 82.19 131 PRO A N 1
ATOM 965 C CA . PRO A 1 131 ? 19.393 -9.508 -24.697 1.00 82.19 131 PRO A CA 1
ATOM 966 C C . PRO A 1 131 ? 19.798 -8.498 -25.782 1.00 82.19 131 PRO A C 1
ATOM 968 O O . PRO A 1 131 ? 20.638 -7.639 -25.537 1.00 82.19 131 PRO A O 1
ATOM 971 N N . ALA A 1 132 ? 19.127 -8.508 -26.939 1.00 79.75 132 ALA A N 1
ATOM 972 C CA . ALA A 1 132 ? 19.408 -7.579 -28.038 1.00 79.75 132 ALA A CA 1
ATOM 973 C C . ALA A 1 132 ? 19.193 -6.100 -27.652 1.00 79.75 132 ALA A C 1
ATOM 975 O O . ALA A 1 132 ? 20.009 -5.238 -27.976 1.00 79.75 132 ALA A O 1
ATOM 976 N N . GLN A 1 133 ? 18.117 -5.798 -26.919 1.00 80.44 133 GLN A N 1
ATOM 977 C CA . GLN A 1 133 ? 17.832 -4.440 -26.440 1.00 80.44 133 GLN A CA 1
ATOM 978 C C . GLN A 1 133 ? 18.831 -3.999 -25.367 1.00 80.44 133 GLN A C 1
ATOM 980 O O . GLN A 1 133 ? 19.293 -2.859 -25.382 1.00 80.44 133 GLN A O 1
ATOM 985 N N . ARG A 1 134 ? 19.203 -4.913 -24.465 1.00 83.25 134 ARG A N 1
ATOM 986 C CA . ARG A 1 134 ? 20.188 -4.674 -23.408 1.00 83.25 134 ARG A CA 1
ATOM 987 C C . ARG A 1 134 ? 21.538 -4.252 -23.986 1.00 83.25 134 ARG A C 1
ATOM 989 O O . ARG A 1 134 ? 22.066 -3.230 -23.554 1.00 83.25 134 ARG A O 1
ATOM 996 N N . TYR A 1 135 ? 22.059 -4.976 -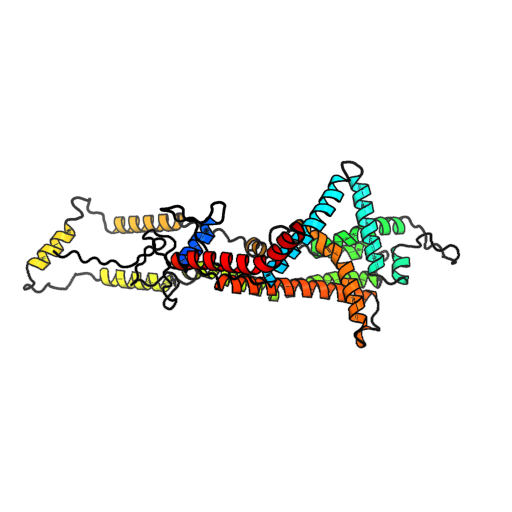24.982 1.00 80.69 135 TYR A N 1
ATOM 997 C CA . TYR A 1 135 ? 23.333 -4.632 -25.631 1.00 80.69 135 TYR A CA 1
ATOM 998 C C . TYR A 1 135 ? 23.302 -3.248 -26.283 1.00 80.69 135 TYR A C 1
ATOM 1000 O O . TYR A 1 135 ? 24.291 -2.520 -26.254 1.00 80.69 135 TYR A O 1
ATOM 1008 N N . ARG A 1 136 ? 22.151 -2.843 -26.829 1.00 76.06 136 ARG A N 1
ATOM 1009 C CA . ARG A 1 136 ? 21.994 -1.518 -27.437 1.00 76.06 136 ARG A CA 1
ATOM 1010 C C . ARG A 1 136 ? 21.997 -0.391 -26.397 1.00 76.06 136 ARG A C 1
ATOM 1012 O O . ARG A 1 136 ? 22.548 0.676 -26.664 1.00 76.06 136 ARG A O 1
ATOM 1019 N N . ILE A 1 137 ? 21.403 -0.629 -25.224 1.00 76.38 137 ILE A N 1
ATOM 1020 C CA . ILE A 1 137 ? 21.262 0.367 -24.149 1.00 76.38 137 ILE A CA 1
ATOM 1021 C C . ILE A 1 137 ? 22.547 0.482 -23.319 1.00 76.38 137 ILE A C 1
ATOM 1023 O O . ILE A 1 137 ? 23.093 1.578 -23.195 1.00 76.38 137 ILE A O 1
ATOM 1027 N N . LEU A 1 138 ? 23.045 -0.633 -22.776 1.00 79.56 138 LEU A N 1
ATOM 1028 C CA . LEU A 1 138 ? 24.250 -0.657 -21.934 1.00 79.56 138 LEU A CA 1
ATOM 1029 C C . LEU A 1 138 ? 25.539 -0.510 -22.760 1.00 79.56 138 LEU A C 1
ATOM 1031 O O . LEU A 1 138 ? 26.570 -0.103 -22.231 1.00 79.56 138 LEU A O 1
ATOM 1035 N N . GLY A 1 139 ? 25.467 -0.766 -24.069 1.00 71.19 139 GLY A N 1
ATOM 1036 C CA . GLY A 1 139 ? 26.635 -0.889 -24.931 1.00 71.19 139 GLY A CA 1
ATOM 1037 C C . GLY A 1 139 ? 27.307 -2.259 -24.796 1.00 71.19 139 GLY A C 1
ATOM 1038 O O . GLY A 1 139 ? 26.863 -3.096 -24.004 1.00 71.19 139 GLY A O 1
ATOM 1039 N N . PRO A 1 140 ? 28.372 -2.511 -25.575 1.00 63.81 140 PRO A N 1
ATOM 1040 C CA . PRO A 1 140 ? 29.197 -3.693 -25.388 1.00 63.81 140 PRO A CA 1
ATOM 1041 C C . PRO A 1 140 ? 29.883 -3.594 -24.021 1.00 63.81 140 PRO A C 1
ATOM 1043 O O . PRO A 1 140 ? 30.822 -2.823 -23.837 1.00 63.81 140 PRO A O 1
ATOM 1046 N N . PHE A 1 141 ? 29.399 -4.359 -23.046 1.00 52.81 141 PHE A N 1
ATOM 1047 C CA . PHE A 1 141 ? 30.215 -4.713 -21.891 1.00 52.81 141 PHE A CA 1
ATOM 1048 C C . PHE A 1 141 ? 31.340 -5.622 -22.405 1.00 52.81 141 PHE A C 1
ATOM 1050 O O . PHE A 1 141 ? 31.087 -6.502 -23.231 1.00 52.81 141 PHE A O 1
ATOM 1057 N N . VAL A 1 142 ? 32.576 -5.372 -21.978 1.00 45.41 142 VAL A N 1
ATOM 1058 C CA . VAL A 1 142 ? 33.796 -6.075 -22.416 1.00 45.41 142 VAL A CA 1
ATOM 1059 C C . VAL A 1 142 ? 33.815 -7.517 -21.881 1.00 45.41 142 VAL A C 1
ATOM 1061 O O . VAL A 1 142 ? 34.627 -7.869 -21.040 1.00 45.41 142 VAL A O 1
ATOM 1064 N N . GLU A 1 143 ? 32.903 -8.365 -22.353 1.00 44.50 143 GLU A N 1
ATOM 1065 C CA . GLU A 1 143 ? 32.926 -9.815 -22.097 1.00 44.50 143 GLU A CA 1
ATOM 1066 C C . GLU A 1 143 ? 32.896 -10.653 -23.384 1.00 44.50 143 GLU A C 1
ATOM 1068 O O . GLU A 1 143 ? 33.188 -11.844 -23.347 1.00 44.50 143 GLU A O 1
ATOM 1073 N N . ALA A 1 144 ? 32.634 -10.054 -24.550 1.00 41.16 144 ALA A N 1
ATOM 1074 C CA . ALA A 1 144 ? 32.660 -10.765 -25.829 1.00 41.16 144 ALA A CA 1
ATOM 1075 C C . ALA A 1 144 ? 33.946 -10.461 -26.614 1.00 41.16 144 ALA A C 1
ATOM 1077 O O . ALA A 1 144 ? 33.968 -9.654 -27.543 1.00 41.16 144 ALA A O 1
ATOM 1078 N N . VAL A 1 145 ? 35.033 -11.137 -26.243 1.00 46.34 145 VAL A N 1
ATOM 1079 C CA . VAL A 1 145 ? 36.211 -11.304 -27.103 1.00 46.34 145 VAL A CA 1
ATOM 1080 C C . VAL A 1 145 ? 35.777 -12.161 -28.308 1.00 46.34 145 VAL A C 1
ATOM 1082 O O . VAL A 1 145 ? 35.464 -13.331 -28.123 1.00 46.34 145 VAL A O 1
ATOM 1085 N N . ARG A 1 146 ? 35.779 -11.591 -29.527 1.00 44.09 146 ARG A N 1
ATOM 1086 C CA . ARG A 1 146 ? 35.508 -12.222 -30.855 1.00 44.09 146 ARG A CA 1
ATOM 1087 C C . ARG A 1 146 ? 34.092 -12.163 -31.447 1.00 44.09 146 ARG A C 1
ATOM 1089 O O . ARG A 1 146 ? 33.647 -13.117 -32.080 1.00 44.09 146 ARG A O 1
ATOM 1096 N N . ALA A 1 147 ? 33.431 -11.016 -31.407 1.00 45.22 147 ALA A N 1
ATOM 1097 C CA . ALA A 1 147 ? 32.521 -10.683 -32.503 1.00 45.22 147 ALA A CA 1
ATOM 1098 C C . ALA A 1 147 ? 32.869 -9.293 -33.019 1.00 45.22 147 ALA A C 1
ATOM 1100 O O . ALA A 1 147 ? 33.192 -8.410 -32.231 1.00 45.22 147 ALA A O 1
ATOM 1101 N N . ASP A 1 148 ? 32.860 -9.142 -34.337 1.00 43.38 148 ASP A N 1
ATOM 1102 C CA . ASP A 1 148 ? 33.238 -7.946 -35.084 1.00 43.38 148 ASP A CA 1
ATOM 1103 C C . ASP A 1 148 ? 32.237 -6.808 -34.796 1.00 43.38 148 ASP A C 1
ATOM 1105 O O . ASP A 1 148 ? 31.291 -6.535 -35.538 1.00 43.38 148 ASP A O 1
ATOM 1109 N N . VAL A 1 149 ? 32.367 -6.204 -33.613 1.00 47.09 149 VAL A N 1
ATOM 1110 C CA . VAL A 1 149 ? 31.565 -5.067 -33.176 1.00 47.09 149 VAL A CA 1
ATOM 1111 C C . VAL A 1 149 ? 32.145 -3.851 -33.872 1.00 47.09 149 VAL A C 1
ATOM 1113 O O . VAL A 1 149 ? 33.157 -3.303 -33.441 1.00 47.09 149 VAL A O 1
ATOM 1116 N N . ARG A 1 150 ? 31.473 -3.385 -34.932 1.00 43.69 150 ARG A N 1
ATOM 1117 C CA . ARG A 1 150 ? 31.651 -2.001 -35.383 1.00 43.69 150 ARG A CA 1
ATOM 1118 C C . ARG A 1 150 ? 31.461 -1.117 -34.148 1.00 43.69 150 ARG A C 1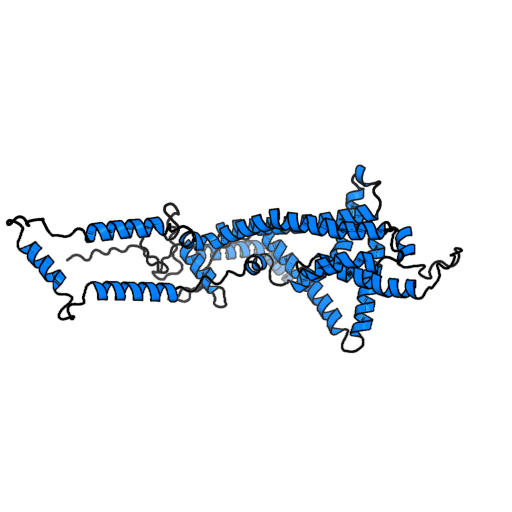
ATOM 1120 O O . ARG A 1 150 ? 30.367 -1.163 -33.574 1.00 43.69 150 ARG A O 1
ATOM 1127 N N . PRO A 1 151 ? 32.478 -0.364 -33.695 1.00 47.19 151 PRO A N 1
ATOM 1128 C CA . PRO A 1 151 ? 32.329 0.500 -32.542 1.00 47.19 151 PRO A CA 1
ATOM 1129 C C . PRO A 1 151 ? 31.276 1.535 -32.920 1.00 47.19 151 PRO A C 1
ATOM 1131 O O . PRO A 1 151 ? 31.544 2.465 -33.676 1.00 47.19 151 PRO A O 1
ATOM 1134 N N . ILE A 1 152 ? 30.042 1.344 -32.449 1.00 52.12 152 ILE A N 1
ATOM 1135 C CA . ILE A 1 152 ? 29.047 2.411 -32.413 1.00 52.12 152 ILE A CA 1
ATOM 1136 C C . ILE A 1 152 ? 29.737 3.492 -31.594 1.00 52.12 152 ILE A C 1
ATOM 1138 O O . ILE A 1 152 ? 29.979 3.282 -30.404 1.00 52.12 152 ILE A O 1
ATOM 1142 N N . GLY A 1 153 ? 30.187 4.538 -32.289 1.00 47.62 153 GLY A N 1
ATOM 1143 C CA . GLY A 1 153 ? 31.262 5.404 -31.832 1.00 47.62 153 GLY A CA 1
ATOM 1144 C C . GLY A 1 153 ? 31.082 5.826 -30.383 1.00 47.62 153 GLY A C 1
ATOM 1145 O O . GLY A 1 153 ? 29.973 6.162 -29.961 1.00 47.62 153 GLY A O 1
ATOM 1146 N N . LEU A 1 154 ? 32.188 5.832 -29.635 1.00 54.91 154 LEU A N 1
ATOM 1147 C CA . LEU A 1 154 ? 32.320 6.547 -28.367 1.00 54.91 154 LEU A CA 1
ATOM 1148 C C . LEU A 1 154 ? 32.173 8.061 -28.610 1.00 54.91 154 LEU A C 1
ATOM 1150 O O . LEU A 1 154 ? 33.071 8.846 -28.319 1.00 54.91 154 LEU A O 1
ATOM 1154 N N . SER A 1 155 ? 31.055 8.507 -29.182 1.00 66.25 155 SER A N 1
ATOM 1155 C CA . SER A 1 155 ? 30.728 9.917 -29.161 1.00 66.25 155 SER A CA 1
ATOM 1156 C C . SER A 1 155 ? 30.503 10.281 -27.698 1.00 66.25 155 SER A C 1
ATOM 1158 O O . SER A 1 155 ? 29.783 9.592 -26.966 1.00 66.25 155 SER A O 1
ATOM 1160 N N . LEU A 1 156 ? 31.150 11.356 -27.255 1.00 73.00 156 LEU A N 1
ATOM 1161 C CA . LEU A 1 156 ? 31.025 11.872 -25.894 1.00 73.00 156 LEU A CA 1
ATOM 1162 C C . LEU A 1 156 ? 29.544 12.020 -25.492 1.00 73.00 156 LEU A C 1
ATOM 1164 O O . LEU A 1 156 ? 29.167 11.698 -24.368 1.00 73.00 156 LEU A O 1
ATOM 1168 N N . GLY A 1 157 ? 28.681 12.387 -26.448 1.00 72.62 157 GLY A N 1
ATOM 1169 C CA . GLY A 1 157 ? 27.230 12.456 -26.264 1.00 72.62 157 GLY A CA 1
ATOM 1170 C C . GLY A 1 157 ? 26.561 11.109 -25.953 1.00 72.62 157 GLY A C 1
ATOM 1171 O O . GLY A 1 157 ? 25.681 11.052 -25.095 1.00 72.62 157 GLY A O 1
ATOM 1172 N N . GLY A 1 158 ? 26.984 10.008 -26.582 1.00 71.88 158 GLY A N 1
ATOM 1173 C CA . GLY A 1 158 ? 26.476 8.669 -26.270 1.00 71.88 158 GLY A CA 1
ATOM 1174 C C . GLY A 1 158 ? 26.878 8.193 -24.872 1.00 71.88 158 GLY A C 1
ATOM 1175 O O . GLY A 1 158 ? 26.064 7.598 -24.161 1.00 71.88 158 GLY A O 1
ATOM 1176 N N . LEU A 1 159 ? 28.110 8.500 -24.455 1.00 72.94 159 LEU A N 1
ATOM 1177 C CA . LEU A 1 159 ? 28.640 8.121 -23.144 1.00 72.94 159 LEU A CA 1
ATOM 1178 C C . LEU A 1 159 ? 27.979 8.920 -22.012 1.00 72.94 159 LEU A C 1
ATOM 1180 O O . LEU A 1 159 ? 27.493 8.329 -21.049 1.00 72.94 159 LEU A O 1
ATOM 1184 N N . LEU A 1 160 ? 27.867 10.244 -22.178 1.00 76.19 160 LEU A N 1
ATOM 1185 C CA . LEU A 1 160 ? 27.146 11.117 -21.249 1.00 76.19 160 LEU A CA 1
ATOM 1186 C C . LEU A 1 160 ? 25.682 10.688 -21.125 1.00 76.19 160 LEU A C 1
ATOM 1188 O O . LEU A 1 160 ? 25.170 10.548 -20.019 1.00 76.19 160 LEU A O 1
ATOM 1192 N N . ARG A 1 161 ? 25.013 10.369 -22.238 1.00 76.00 161 ARG A N 1
ATOM 1193 C CA . ARG A 1 161 ? 23.623 9.899 -22.198 1.00 76.00 161 ARG A CA 1
ATOM 1194 C C . ARG A 1 161 ? 23.464 8.609 -21.399 1.00 76.00 161 ARG A C 1
ATOM 1196 O O . ARG A 1 161 ? 22.525 8.524 -20.621 1.00 76.00 161 ARG A O 1
ATOM 1203 N N . ARG A 1 162 ? 24.350 7.616 -21.538 1.00 78.12 162 ARG A N 1
ATOM 1204 C CA . ARG A 1 162 ? 24.289 6.389 -20.713 1.00 78.12 162 ARG A CA 1
ATOM 1205 C C . ARG A 1 162 ? 24.543 6.689 -19.241 1.00 78.12 162 ARG A C 1
ATOM 1207 O O . ARG A 1 162 ? 23.805 6.196 -18.388 1.00 78.12 162 ARG A O 1
ATOM 1214 N N . ALA A 1 163 ? 25.537 7.534 -18.973 1.00 78.88 163 ALA A N 1
ATOM 1215 C CA . ALA A 1 163 ? 25.886 7.958 -17.628 1.00 78.88 163 ALA A CA 1
ATOM 1216 C C . ALA A 1 163 ? 24.717 8.669 -16.928 1.00 78.88 163 ALA A C 1
ATOM 1218 O O . ALA A 1 163 ? 24.533 8.479 -15.729 1.00 78.88 163 ALA A O 1
ATOM 1219 N N . PHE A 1 164 ? 23.897 9.424 -17.663 1.00 80.88 164 PHE A N 1
ATOM 1220 C CA . PHE A 1 164 ? 22.705 10.065 -17.116 1.00 80.88 164 PHE A CA 1
ATOM 1221 C C . PHE A 1 164 ? 21.461 9.177 -17.145 1.00 80.88 164 PHE A C 1
ATOM 1223 O O . PHE A 1 164 ? 20.693 9.234 -16.203 1.00 80.88 164 PHE A O 1
ATOM 1230 N N . LEU A 1 165 ? 21.230 8.348 -18.165 1.00 82.12 165 LEU A N 1
ATOM 1231 C CA . LEU A 1 165 ? 19.975 7.601 -18.322 1.00 82.12 165 LEU A CA 1
ATOM 1232 C C . LEU A 1 165 ? 19.833 6.456 -17.311 1.00 82.12 165 LEU A C 1
ATOM 1234 O O . LEU A 1 165 ? 18.766 6.273 -16.728 1.00 82.12 165 LEU A O 1
ATOM 1238 N N . ILE A 1 166 ? 20.893 5.668 -17.119 1.00 84.44 166 ILE A N 1
ATOM 1239 C CA . ILE A 1 166 ? 20.831 4.430 -16.328 1.00 84.44 166 ILE A CA 1
ATOM 1240 C C . ILE A 1 166 ? 20.480 4.721 -14.853 1.00 84.44 166 ILE A C 1
ATOM 1242 O O . ILE A 1 166 ? 19.542 4.098 -14.347 1.00 84.44 166 ILE A O 1
ATOM 1246 N N . PRO A 1 167 ? 21.105 5.710 -14.178 1.00 85.00 167 PRO A N 1
ATOM 1247 C CA . PRO A 1 167 ? 20.750 6.083 -12.804 1.00 85.00 167 PRO A CA 1
ATOM 1248 C C . PRO A 1 167 ? 19.339 6.656 -12.635 1.00 85.00 167 PRO A C 1
ATOM 1250 O O . PRO A 1 167 ? 18.819 6.706 -11.522 1.00 85.00 167 PRO A O 1
ATOM 1253 N N . GLN A 1 168 ? 18.706 7.106 -13.720 1.00 84.69 168 GLN A N 1
ATOM 1254 C CA . GLN A 1 168 ? 17.372 7.707 -13.673 1.00 84.69 168 GLN A CA 1
ATOM 1255 C C . GLN A 1 168 ? 16.271 6.643 -13.685 1.00 84.69 168 GLN A C 1
ATOM 1257 O O . GLN A 1 168 ? 15.139 6.949 -13.336 1.00 84.69 168 GLN A O 1
ATOM 1262 N N . ILE A 1 169 ? 16.572 5.383 -14.024 1.00 84.81 169 ILE A N 1
ATOM 1263 C CA . ILE A 1 169 ? 15.574 4.301 -14.023 1.00 84.81 169 ILE A CA 1
ATOM 1264 C C . ILE A 1 169 ? 15.046 4.017 -12.602 1.00 84.81 169 ILE A C 1
ATOM 1266 O O . ILE A 1 169 ? 13.827 4.042 -12.420 1.00 84.81 169 ILE A O 1
ATOM 1270 N N . PRO A 1 170 ? 15.890 3.807 -11.569 1.00 83.00 170 PRO A N 1
ATOM 1271 C CA . PRO A 1 170 ? 15.405 3.659 -10.195 1.00 83.00 170 PRO A CA 1
ATOM 1272 C C . PRO A 1 170 ? 14.658 4.902 -9.695 1.00 83.00 170 PRO A C 1
ATOM 1274 O O . PRO A 1 170 ? 13.620 4.781 -9.046 1.00 83.00 170 PRO A O 1
ATOM 1277 N N . LEU A 1 171 ? 15.138 6.101 -10.047 1.00 83.12 171 LEU A N 1
ATOM 1278 C CA . LEU A 1 171 ? 14.474 7.362 -9.700 1.00 83.12 171 LEU A CA 1
ATOM 1279 C C . LEU A 1 171 ? 13.099 7.478 -10.363 1.00 83.12 171 LEU A C 1
ATOM 1281 O O . LEU A 1 171 ? 12.145 7.891 -9.712 1.00 83.12 171 LEU A O 1
ATOM 1285 N N . ALA A 1 172 ? 12.966 7.051 -11.618 1.00 84.25 172 ALA A N 1
ATOM 1286 C CA . ALA A 1 172 ? 11.698 6.981 -12.328 1.00 84.25 172 ALA A CA 1
ATOM 1287 C C . ALA A 1 172 ? 10.729 5.992 -11.678 1.00 84.25 172 ALA A C 1
ATOM 1289 O O . ALA A 1 172 ? 9.550 6.311 -11.539 1.00 84.25 172 ALA A O 1
ATOM 1290 N N . LEU A 1 173 ? 11.204 4.839 -11.202 1.00 82.75 173 LEU A N 1
ATOM 1291 C CA . LEU A 1 173 ? 10.367 3.897 -10.455 1.00 82.75 173 LEU A CA 1
ATOM 1292 C C . LEU A 1 173 ? 9.863 4.514 -9.144 1.00 82.75 173 LEU A C 1
ATOM 1294 O O . LEU A 1 173 ? 8.660 4.499 -8.888 1.00 82.75 173 LEU A O 1
ATOM 1298 N N . VAL A 1 174 ? 10.737 5.136 -8.351 1.00 80.81 174 VAL A N 1
ATOM 1299 C CA . VAL A 1 174 ? 10.332 5.813 -7.105 1.00 80.81 174 VAL A CA 1
ATOM 1300 C C . VAL A 1 174 ? 9.390 6.990 -7.392 1.00 80.81 174 VAL A C 1
ATOM 1302 O O . VAL A 1 174 ? 8.343 7.130 -6.757 1.00 80.81 174 VAL A O 1
ATOM 1305 N N . ALA A 1 175 ? 9.699 7.807 -8.400 1.00 82.12 175 ALA A N 1
ATOM 1306 C CA . ALA A 1 175 ? 8.845 8.907 -8.834 1.00 82.12 175 ALA A CA 1
ATOM 1307 C C . ALA A 1 175 ? 7.480 8.402 -9.324 1.00 82.12 175 ALA A C 1
ATOM 1309 O O . ALA A 1 175 ? 6.466 9.045 -9.055 1.00 82.12 175 ALA A O 1
ATOM 1310 N N . SER A 1 176 ? 7.415 7.242 -9.986 1.00 82.38 176 SER A N 1
ATOM 1311 C CA . SER A 1 176 ? 6.156 6.657 -10.462 1.00 82.38 176 SER A CA 1
ATOM 1312 C C . SER A 1 176 ? 5.180 6.339 -9.328 1.00 82.38 176 SER A C 1
ATOM 1314 O O . SER A 1 176 ? 3.977 6.533 -9.495 1.00 82.38 176 SER A O 1
ATOM 1316 N N . ALA A 1 177 ? 5.698 5.964 -8.156 1.00 78.62 177 ALA A N 1
ATOM 1317 C CA . ALA A 1 177 ? 4.897 5.681 -6.969 1.00 78.62 177 ALA A CA 1
ATOM 1318 C C . ALA A 1 177 ? 4.475 6.938 -6.191 1.00 78.62 177 ALA A C 1
ATOM 1320 O O . ALA A 1 177 ? 3.533 6.897 -5.401 1.00 78.62 177 ALA A O 1
ATOM 1321 N N . SER A 1 178 ? 5.148 8.070 -6.407 1.00 81.12 178 SER A N 1
ATOM 1322 C CA . SER A 1 178 ? 4.797 9.341 -5.768 1.00 81.12 178 SER A CA 1
ATOM 1323 C C . SER A 1 178 ? 3.500 9.916 -6.349 1.00 81.12 178 SER A C 1
ATOM 1325 O O . SER A 1 178 ? 3.276 9.880 -7.556 1.00 81.12 178 SER A O 1
ATOM 1327 N N . ARG A 1 179 ? 2.642 10.524 -5.519 1.00 77.62 179 ARG A N 1
ATOM 1328 C CA . ARG A 1 179 ? 1.435 11.240 -5.996 1.00 77.62 179 ARG A CA 1
ATOM 1329 C C . ARG A 1 179 ? 1.702 12.704 -6.372 1.00 77.62 179 ARG A C 1
ATOM 1331 O O . ARG A 1 179 ? 0.822 13.378 -6.916 1.00 77.62 179 ARG A O 1
ATOM 1338 N N . LYS A 1 180 ? 2.907 13.205 -6.083 1.00 81.81 180 LYS A N 1
ATOM 1339 C CA . LYS A 1 180 ? 3.276 14.619 -6.239 1.00 81.81 180 LYS A CA 1
ATOM 1340 C C . LYS A 1 180 ? 3.350 15.021 -7.720 1.00 81.81 180 LYS A C 1
ATOM 1342 O O . LYS A 1 180 ? 3.824 14.252 -8.551 1.00 81.81 180 LYS A O 1
ATOM 1347 N N . ARG A 1 181 ? 2.940 16.256 -8.044 1.00 82.38 181 ARG A N 1
ATOM 1348 C CA . ARG A 1 181 ? 2.904 16.785 -9.428 1.00 82.38 181 ARG A CA 1
ATOM 1349 C C . ARG A 1 181 ? 4.274 16.763 -10.118 1.00 82.38 181 ARG A C 1
ATOM 1351 O O . ARG A 1 181 ? 4.355 16.403 -11.289 1.00 82.38 181 ARG A O 1
ATOM 1358 N N . TRP A 1 182 ? 5.347 17.069 -9.380 1.00 85.75 182 TRP A N 1
ATOM 1359 C CA . TRP A 1 182 ? 6.718 17.047 -9.911 1.00 85.75 182 TRP A CA 1
ATOM 1360 C C . TRP A 1 182 ? 7.108 15.675 -10.470 1.00 85.75 182 TRP A C 1
ATOM 1362 O O . TRP A 1 182 ? 7.855 15.591 -11.438 1.00 85.75 182 TRP A O 1
ATOM 1372 N N . ALA A 1 183 ? 6.574 14.594 -9.898 1.00 84.62 183 ALA A N 1
ATOM 1373 C CA . ALA A 1 183 ? 6.909 13.250 -10.325 1.00 84.62 183 ALA A CA 1
ATOM 1374 C C . ALA A 1 183 ? 6.267 12.899 -11.672 1.00 84.62 183 ALA A C 1
ATOM 1376 O O . ALA A 1 183 ? 6.833 12.120 -12.432 1.00 84.62 183 ALA A O 1
ATOM 1377 N N . THR A 1 184 ? 5.094 13.457 -11.983 1.00 84.88 184 THR A N 1
ATOM 1378 C CA . THR A 1 184 ? 4.499 13.349 -13.323 1.00 84.88 184 THR A CA 1
ATOM 1379 C C . THR A 1 184 ? 5.340 14.124 -14.327 1.00 84.88 184 THR A C 1
ATOM 1381 O O . THR A 1 184 ? 5.721 13.567 -15.348 1.00 84.88 184 THR A O 1
ATOM 1384 N N . PHE A 1 185 ? 5.696 15.369 -14.000 1.00 86.31 185 PHE A N 1
ATOM 1385 C CA . PHE A 1 185 ? 6.539 16.213 -14.850 1.00 86.31 185 PHE A CA 1
ATOM 1386 C C . PHE A 1 185 ? 7.880 15.541 -15.180 1.00 86.31 185 PHE A C 1
ATOM 1388 O O . PHE A 1 185 ? 8.244 15.419 -16.347 1.00 86.31 185 PHE A O 1
ATOM 1395 N N . TYR A 1 186 ? 8.565 15.016 -14.162 1.00 87.19 186 TYR A N 1
ATOM 1396 C CA . TYR A 1 186 ? 9.823 14.291 -14.322 1.00 87.19 186 TYR A CA 1
ATOM 1397 C C . TYR A 1 186 ? 9.688 13.065 -15.243 1.00 87.19 186 TYR A C 1
ATOM 1399 O O . TYR A 1 186 ? 10.491 12.905 -16.162 1.00 87.19 186 TYR A O 1
ATOM 1407 N N . LEU A 1 187 ? 8.656 12.227 -15.062 1.00 86.88 187 LEU A N 1
ATOM 1408 C CA . LEU A 1 187 ? 8.454 11.059 -15.931 1.00 86.88 187 LEU A CA 1
ATOM 1409 C C . LEU A 1 187 ? 8.096 11.428 -17.371 1.00 86.88 187 LEU A C 1
ATOM 1411 O O . LEU A 1 187 ? 8.492 10.710 -18.282 1.00 86.88 187 LEU A O 1
ATOM 1415 N N . THR A 1 188 ? 7.363 12.520 -17.590 1.00 87.38 188 THR A N 1
ATOM 1416 C CA . THR A 1 188 ? 7.031 12.992 -18.941 1.00 87.38 188 THR A CA 1
ATOM 1417 C C . THR A 1 188 ? 8.266 13.506 -19.676 1.00 87.38 188 THR A C 1
ATOM 1419 O O . THR A 1 188 ? 8.371 13.330 -20.886 1.00 87.38 188 THR A O 1
ATOM 1422 N N . LEU A 1 189 ? 9.223 14.105 -18.960 1.00 86.12 189 LEU A N 1
ATOM 1423 C CA . LEU A 1 189 ? 10.469 14.593 -19.554 1.00 86.12 189 LEU A CA 1
ATOM 1424 C C . LEU A 1 189 ? 11.511 13.489 -19.788 1.00 86.12 189 LEU A C 1
ATOM 1426 O O . LEU A 1 189 ? 12.331 13.609 -20.698 1.00 86.12 189 LEU A O 1
ATOM 1430 N N . LEU A 1 190 ? 11.479 12.403 -19.010 1.00 85.31 190 LEU A N 1
ATOM 1431 C CA . LEU A 1 190 ? 12.462 11.316 -19.082 1.00 85.31 190 LEU A CA 1
ATOM 1432 C C . LEU A 1 190 ? 12.678 10.757 -20.513 1.00 85.31 190 LEU A C 1
ATOM 1434 O O . LEU A 1 190 ? 13.837 10.619 -20.913 1.00 85.31 190 LEU A O 1
ATOM 1438 N N . PRO A 1 191 ? 11.639 10.480 -21.335 1.00 83.75 191 PRO A N 1
ATOM 1439 C CA . PRO A 1 191 ? 11.815 9.985 -22.703 1.00 83.75 191 PRO A CA 1
ATOM 1440 C C . PRO A 1 191 ? 12.540 10.967 -23.631 1.00 83.75 191 PRO A C 1
ATOM 1442 O O . PRO A 1 191 ? 13.228 10.526 -24.552 1.00 83.75 191 PRO A O 1
ATOM 1445 N N . TYR A 1 192 ? 12.420 12.278 -23.386 1.00 80.44 192 TYR A N 1
ATOM 1446 C CA . TYR A 1 192 ? 13.078 13.313 -24.188 1.00 80.44 192 TYR A CA 1
ATOM 1447 C C . TYR A 1 192 ? 14.581 13.346 -23.920 1.00 80.44 192 TYR A C 1
ATOM 1449 O O . TYR A 1 192 ? 15.369 13.323 -24.862 1.00 80.44 192 TYR A O 1
ATOM 1457 N N . PHE A 1 193 ? 14.989 13.270 -22.649 1.00 76.50 193 PHE A N 1
ATOM 1458 C CA . PHE A 1 193 ? 16.400 13.082 -22.280 1.00 76.50 193 PHE A CA 1
ATOM 1459 C C . PHE A 1 193 ? 16.955 11.745 -22.780 1.00 76.50 193 PHE A C 1
ATOM 1461 O O . PHE A 1 193 ? 18.147 11.591 -23.049 1.00 76.50 193 PHE A O 1
ATOM 1468 N N . ALA A 1 194 ? 16.066 10.768 -22.947 1.00 72.69 194 ALA A N 1
ATOM 1469 C CA . ALA A 1 194 ? 16.387 9.483 -23.514 1.00 72.69 194 ALA A CA 1
ATOM 1470 C C . ALA A 1 194 ? 16.405 9.467 -25.042 1.00 72.69 194 ALA A C 1
ATOM 1472 O O . ALA A 1 194 ? 16.523 8.362 -25.552 1.00 72.69 194 ALA A O 1
ATOM 1473 N N . SER A 1 195 ? 16.284 10.571 -25.792 1.00 74.19 195 SER A N 1
ATOM 1474 C CA . SER A 1 195 ? 16.345 10.558 -27.266 1.00 74.19 195 SER A CA 1
ATOM 1475 C C . SER A 1 195 ? 17.635 11.146 -27.821 1.00 74.19 195 SER A C 1
ATOM 1477 O O . SER A 1 195 ? 18.100 12.176 -27.355 1.00 74.19 195 SER A O 1
ATOM 1479 N N . SER A 1 196 ? 18.225 10.479 -28.820 1.00 64.62 196 SER A N 1
ATOM 1480 C CA . SER A 1 196 ? 19.358 11.017 -29.599 1.00 64.62 196 SER A CA 1
ATOM 1481 C C . SER A 1 196 ? 18.917 11.769 -30.843 1.00 64.62 196 SER A C 1
ATOM 1483 O O . SER A 1 196 ? 19.667 12.608 -31.322 1.00 64.62 196 SER A O 1
ATOM 1485 N N . GLU A 1 197 ? 17.734 11.464 -31.375 1.00 68.69 197 GLU A N 1
ATOM 1486 C CA . GLU A 1 197 ? 17.246 12.062 -32.613 1.00 68.69 197 GLU A CA 1
ATOM 1487 C C . GLU A 1 197 ? 15.814 12.551 -32.421 1.00 68.69 197 GLU A C 1
ATOM 1489 O O . GLU A 1 197 ? 14.928 11.829 -31.949 1.00 68.69 197 GLU A O 1
ATOM 1494 N N . LEU A 1 198 ? 15.606 13.820 -32.759 1.00 57.34 198 LEU A N 1
ATOM 1495 C CA . LEU A 1 198 ? 14.320 14.493 -32.700 1.00 57.34 198 LEU A CA 1
ATOM 1496 C C . LEU A 1 198 ? 13.464 13.985 -33.878 1.00 57.34 198 LEU A C 1
ATOM 1498 O O . LEU A 1 198 ? 13.461 14.579 -34.948 1.00 57.34 198 LEU A O 1
ATOM 1502 N N . GLY A 1 199 ? 12.801 12.832 -33.728 1.00 63.44 199 GLY A N 1
ATOM 1503 C CA . GLY A 1 199 ? 11.841 12.358 -34.740 1.00 63.44 199 GLY A CA 1
ATOM 1504 C C . GLY A 1 199 ? 11.585 10.853 -34.814 1.00 63.44 199 GLY A C 1
ATOM 1505 O O . GLY A 1 199 ? 10.513 10.456 -35.266 1.00 63.44 199 GLY A O 1
ATOM 1506 N N . ARG A 1 200 ? 12.499 9.991 -34.343 1.00 72.81 200 ARG A N 1
ATOM 1507 C CA . ARG A 1 200 ? 12.309 8.529 -34.410 1.00 72.81 200 ARG A CA 1
ATOM 1508 C C . ARG A 1 200 ? 12.341 7.898 -33.022 1.00 72.81 200 ARG A C 1
ATOM 1510 O O . ARG A 1 200 ? 13.403 7.638 -32.468 1.00 72.81 200 ARG A O 1
ATOM 1517 N N . LEU A 1 201 ? 11.152 7.638 -32.471 1.00 72.62 201 LEU A N 1
ATOM 1518 C CA . LEU A 1 201 ? 11.016 6.966 -31.179 1.00 72.62 201 LEU A CA 1
ATOM 1519 C C . LEU A 1 201 ? 11.349 5.477 -31.312 1.00 72.62 201 LEU A C 1
ATOM 1521 O O . LEU A 1 201 ? 10.598 4.706 -31.927 1.00 72.62 201 LEU A O 1
ATOM 1525 N N . GLU A 1 202 ? 12.459 5.087 -30.699 1.00 75.75 202 GLU A N 1
ATOM 1526 C CA . GLU A 1 202 ? 12.881 3.707 -30.499 1.00 75.75 202 GLU A CA 1
ATOM 1527 C C . GLU A 1 202 ? 11.842 2.932 -29.665 1.00 75.75 202 GLU A C 1
ATOM 1529 O O . GLU A 1 202 ? 11.178 3.520 -28.803 1.00 75.75 202 GLU A O 1
ATOM 1534 N N . PRO A 1 203 ? 11.709 1.604 -29.848 1.00 74.94 203 PRO A N 1
ATOM 1535 C CA . PRO A 1 203 ? 10.722 0.789 -29.131 1.00 74.94 203 PRO A CA 1
ATOM 1536 C C . PRO A 1 203 ? 10.767 0.965 -27.607 1.00 74.94 203 PRO A C 1
ATOM 1538 O O . PRO A 1 203 ? 9.729 1.067 -26.965 1.00 74.94 203 PRO A O 1
ATOM 1541 N N . PHE A 1 204 ? 11.966 1.096 -27.031 1.00 72.56 204 PHE A N 1
ATOM 1542 C CA . PHE A 1 204 ? 12.147 1.337 -25.597 1.00 72.56 204 PHE A CA 1
ATOM 1543 C C . PHE A 1 204 ? 11.540 2.672 -25.130 1.00 72.56 204 PHE A C 1
ATOM 1545 O O . PHE A 1 204 ? 10.933 2.745 -24.065 1.00 72.56 204 PHE A O 1
ATOM 1552 N N . GLN A 1 205 ? 11.657 3.730 -25.936 1.00 78.94 205 GLN A N 1
ATOM 1553 C CA . GLN A 1 205 ? 11.098 5.044 -25.607 1.00 78.94 205 GLN A CA 1
ATOM 1554 C C . GLN A 1 205 ? 9.571 5.032 -25.678 1.00 78.94 205 GLN A C 1
ATOM 1556 O O . GLN A 1 205 ? 8.912 5.638 -24.835 1.00 78.94 205 GLN A O 1
ATOM 1561 N N . ARG A 1 206 ? 9.003 4.292 -26.641 1.00 82.25 206 ARG A N 1
ATOM 1562 C CA . ARG A 1 206 ? 7.552 4.063 -26.711 1.00 82.25 206 ARG A CA 1
ATOM 1563 C C . ARG A 1 206 ? 7.052 3.356 -25.458 1.00 82.25 206 ARG A C 1
ATOM 1565 O O . ARG A 1 206 ? 6.039 3.764 -24.903 1.00 82.25 206 ARG A O 1
ATOM 1572 N N . SER A 1 207 ? 7.797 2.369 -24.962 1.00 79.62 207 SER A N 1
ATOM 1573 C CA . SER A 1 207 ? 7.475 1.699 -23.702 1.00 79.62 207 SER A CA 1
ATOM 1574 C C . SER A 1 207 ? 7.525 2.640 -22.496 1.00 79.62 207 SER A C 1
ATOM 1576 O O . SER A 1 207 ? 6.661 2.554 -21.630 1.00 79.62 207 SER A O 1
ATOM 1578 N N . LEU A 1 208 ? 8.488 3.569 -22.430 1.00 79.75 208 LEU A N 1
ATOM 1579 C CA . LEU A 1 208 ? 8.529 4.575 -21.359 1.00 79.75 208 LEU A CA 1
ATOM 1580 C C . LEU A 1 208 ? 7.324 5.524 -21.413 1.00 79.75 208 LEU A C 1
ATOM 1582 O O . LEU A 1 208 ? 6.725 5.808 -20.378 1.00 79.75 208 LEU A O 1
ATOM 1586 N N . LEU A 1 209 ? 6.926 5.970 -22.607 1.00 83.62 209 LEU A N 1
ATOM 1587 C CA . LEU A 1 209 ? 5.706 6.765 -22.786 1.00 83.62 209 LEU A CA 1
ATOM 1588 C C . LEU A 1 209 ? 4.451 5.974 -22.393 1.00 83.62 209 LEU A C 1
ATOM 1590 O O . LEU A 1 209 ? 3.560 6.518 -21.740 1.00 83.62 209 LEU A O 1
ATOM 1594 N N . LEU A 1 210 ? 4.406 4.677 -22.713 1.00 84.06 210 LEU A N 1
ATOM 1595 C CA . LEU A 1 210 ? 3.330 3.787 -22.283 1.00 84.06 210 LEU A CA 1
ATOM 1596 C C . LEU A 1 210 ? 3.260 3.691 -20.753 1.00 84.06 210 LEU A C 1
ATOM 1598 O O . LEU A 1 210 ? 2.164 3.704 -20.208 1.00 84.06 210 LEU A O 1
ATOM 1602 N N . VAL A 1 211 ? 4.395 3.662 -20.046 1.00 81.75 211 VAL A N 1
ATOM 1603 C CA . VAL A 1 211 ? 4.419 3.693 -18.571 1.00 81.75 211 VAL A CA 1
ATOM 1604 C C . VAL A 1 211 ? 3.806 4.988 -18.028 1.00 81.75 211 VAL A C 1
ATOM 1606 O O . VAL A 1 211 ? 3.059 4.936 -17.052 1.00 81.75 211 VAL A O 1
ATOM 1609 N N . VAL A 1 212 ? 4.056 6.140 -18.660 1.00 85.56 212 VAL A N 1
ATOM 1610 C CA . VAL A 1 212 ? 3.428 7.417 -18.265 1.00 85.56 212 VAL A CA 1
ATOM 1611 C C . VAL A 1 212 ? 1.912 7.365 -18.462 1.00 85.56 212 VAL A C 1
ATOM 1613 O O . VAL A 1 212 ? 1.164 7.734 -17.554 1.00 85.56 212 VAL A O 1
ATOM 1616 N N . ALA A 1 213 ? 1.455 6.856 -19.608 1.00 86.69 213 ALA A N 1
ATOM 1617 C CA . ALA A 1 213 ? 0.032 6.692 -19.892 1.00 86.69 213 ALA A CA 1
ATOM 1618 C C . ALA A 1 213 ? -0.636 5.708 -18.915 1.00 86.69 213 ALA A C 1
ATOM 1620 O O . ALA A 1 213 ? -1.647 6.041 -18.301 1.00 86.69 213 ALA A O 1
ATOM 1621 N N . LEU A 1 214 ? -0.029 4.537 -18.695 1.00 85.31 214 LEU A N 1
ATOM 1622 C CA . LEU A 1 214 ? -0.495 3.528 -17.741 1.00 85.31 214 LEU A CA 1
ATOM 1623 C C . LEU A 1 214 ? -0.563 4.081 -16.319 1.00 85.31 214 LEU A C 1
ATOM 1625 O O . LEU A 1 214 ? -1.529 3.813 -15.615 1.00 85.31 214 LEU A O 1
ATOM 1629 N N . ARG A 1 215 ? 0.418 4.887 -15.899 1.00 85.56 215 ARG A N 1
ATOM 1630 C CA . ARG A 1 215 ? 0.388 5.562 -14.597 1.00 85.56 215 ARG A CA 1
ATOM 1631 C C . ARG A 1 215 ? -0.791 6.522 -14.492 1.00 85.56 215 ARG A C 1
ATOM 1633 O O . ARG A 1 215 ? -1.432 6.576 -13.447 1.00 85.56 215 ARG A O 1
ATOM 1640 N N . HIS A 1 216 ? -1.067 7.296 -15.539 1.00 86.94 216 HIS A N 1
ATOM 1641 C CA . HIS A 1 216 ? -2.203 8.212 -15.537 1.00 86.94 216 HIS A CA 1
ATOM 1642 C C . HIS A 1 216 ? -3.531 7.450 -15.445 1.00 86.94 216 HIS A C 1
ATOM 1644 O O . HIS A 1 216 ? -4.351 7.764 -14.586 1.00 86.94 216 HIS A O 1
ATOM 1650 N N . VAL A 1 217 ? -3.694 6.395 -16.250 1.00 88.38 217 VAL A N 1
ATOM 1651 C CA . VAL A 1 217 ? -4.869 5.511 -16.209 1.00 88.38 217 VAL A CA 1
ATOM 1652 C C . VAL A 1 217 ? -5.021 4.859 -14.837 1.00 88.38 217 VAL A C 1
ATOM 1654 O O . VAL A 1 217 ? -6.103 4.906 -14.260 1.00 88.38 217 VAL A O 1
ATOM 1657 N N . HIS A 1 218 ? -3.941 4.301 -14.281 1.00 87.06 218 HIS A N 1
ATOM 1658 C CA . HIS A 1 218 ? -3.942 3.699 -12.946 1.00 87.06 218 HIS A CA 1
ATOM 1659 C C . HIS A 1 218 ? -4.329 4.713 -11.876 1.00 87.06 218 HIS A C 1
ATOM 1661 O O . HIS A 1 218 ? -5.139 4.383 -11.023 1.00 87.06 218 HIS A O 1
ATOM 1667 N N . ARG A 1 219 ? -3.830 5.951 -11.943 1.00 86.00 219 ARG A N 1
ATOM 1668 C CA . ARG A 1 219 ? -4.195 7.003 -10.988 1.00 86.00 219 ARG A CA 1
ATOM 1669 C C . ARG A 1 219 ? -5.682 7.331 -11.050 1.00 86.00 219 ARG A C 1
ATOM 1671 O O . ARG A 1 219 ? -6.328 7.355 -10.012 1.00 86.00 219 ARG A O 1
ATOM 1678 N N . VAL A 1 220 ? -6.222 7.546 -12.249 1.00 86.88 220 VAL A N 1
ATOM 1679 C CA . VAL A 1 220 ? -7.656 7.815 -12.428 1.00 86.88 220 VAL A CA 1
ATOM 1680 C C . VAL A 1 220 ? -8.481 6.635 -11.915 1.00 86.88 220 VAL A C 1
ATOM 1682 O O . VAL A 1 220 ? -9.414 6.827 -11.142 1.00 86.88 220 VAL A O 1
ATOM 1685 N N . PHE A 1 221 ? -8.103 5.408 -12.280 1.00 86.81 221 PHE A N 1
ATOM 1686 C CA . PHE A 1 221 ? -8.748 4.193 -11.788 1.00 86.81 221 PHE A CA 1
ATOM 1687 C C . PHE A 1 221 ? -8.688 4.088 -10.260 1.00 86.81 221 PHE A C 1
ATOM 1689 O O . PHE A 1 221 ? -9.700 3.816 -9.618 1.00 86.81 221 PHE A O 1
ATOM 1696 N N . TYR A 1 222 ? -7.519 4.331 -9.670 1.00 85.06 222 TYR A N 1
ATOM 1697 C CA . TYR A 1 222 ? -7.312 4.277 -8.233 1.00 85.06 222 TYR A CA 1
ATOM 1698 C C . TYR A 1 222 ? -8.174 5.322 -7.531 1.00 85.06 222 TYR A C 1
ATOM 1700 O O . TYR A 1 222 ? -8.903 4.958 -6.621 1.00 85.06 222 TYR A O 1
ATOM 1708 N N . ASP A 1 223 ? -8.166 6.581 -7.966 1.00 83.56 223 ASP A N 1
ATOM 1709 C CA . ASP A 1 223 ? -8.947 7.654 -7.342 1.00 83.56 223 ASP A CA 1
ATOM 1710 C C . ASP A 1 223 ? -10.463 7.378 -7.442 1.00 83.56 223 ASP A C 1
ATOM 1712 O O . ASP A 1 223 ? -11.199 7.545 -6.465 1.00 83.56 223 ASP A O 1
ATOM 1716 N N . VAL A 1 224 ? -10.932 6.871 -8.589 1.00 85.00 224 VAL A N 1
ATOM 1717 C CA . VAL A 1 224 ? -12.352 6.565 -8.825 1.00 85.00 224 VAL A CA 1
ATOM 1718 C C . VAL A 1 224 ? -12.820 5.325 -8.064 1.00 85.00 224 VAL A C 1
ATOM 1720 O O . VAL A 1 224 ? -13.903 5.347 -7.485 1.00 85.00 224 VAL A O 1
ATOM 1723 N N . VAL A 1 225 ? -12.045 4.241 -8.061 1.00 84.31 225 VAL A N 1
ATOM 1724 C CA . VAL A 1 225 ? -12.470 2.953 -7.491 1.00 84.31 225 VAL A CA 1
ATOM 1725 C C . VAL A 1 225 ? -11.972 2.807 -6.058 1.00 84.31 225 VAL A C 1
ATOM 1727 O O . VAL A 1 225 ? -12.756 2.691 -5.114 1.00 84.31 225 VAL A O 1
ATOM 1730 N N . VAL A 1 226 ? -10.656 2.835 -5.869 1.00 82.50 226 VAL A N 1
ATOM 1731 C CA . VAL A 1 226 ? -10.021 2.587 -4.569 1.00 82.50 226 VAL A CA 1
ATOM 1732 C C . VAL A 1 226 ? -10.203 3.784 -3.637 1.00 82.50 226 VAL A C 1
ATOM 1734 O O . VAL A 1 226 ? -10.562 3.615 -2.479 1.00 82.50 226 VAL A O 1
ATOM 1737 N N . GLY A 1 227 ? -10.028 5.003 -4.142 1.00 80.12 227 GLY A N 1
ATOM 1738 C CA . GLY A 1 227 ? -10.185 6.242 -3.393 1.00 80.12 227 GLY A CA 1
ATOM 1739 C C . GLY A 1 227 ? -11.597 6.379 -2.846 1.00 80.12 227 GLY A C 1
ATOM 1740 O O . GLY A 1 227 ? -11.760 6.557 -1.641 1.00 80.12 227 GLY A O 1
ATOM 1741 N N . ARG A 1 228 ? -12.619 6.208 -3.693 1.00 84.12 228 ARG A N 1
ATOM 1742 C CA . ARG A 1 228 ? -14.024 6.272 -3.259 1.00 84.12 228 ARG A CA 1
ATOM 1743 C C . ARG A 1 228 ? -14.395 5.171 -2.276 1.00 84.12 228 ARG A C 1
ATOM 1745 O O . ARG A 1 228 ? -15.067 5.467 -1.293 1.00 84.12 228 ARG A O 1
ATOM 1752 N N . THR A 1 229 ? -13.958 3.931 -2.498 1.00 80.12 229 THR A N 1
ATOM 1753 C CA . THR A 1 229 ? -14.245 2.834 -1.556 1.00 80.12 229 THR A CA 1
ATOM 1754 C C . THR A 1 229 ? -13.553 3.039 -0.214 1.00 80.12 229 THR A C 1
ATOM 1756 O O . THR A 1 229 ? -14.189 2.858 0.819 1.00 80.12 229 THR A O 1
ATOM 1759 N N . LEU A 1 230 ? -12.298 3.494 -0.203 1.00 79.62 230 LEU A N 1
ATOM 1760 C CA . LEU A 1 230 ? -11.585 3.843 1.027 1.00 79.62 230 LEU A CA 1
ATOM 1761 C C . LEU A 1 230 ? -12.194 5.062 1.730 1.00 79.62 230 LEU A C 1
ATOM 1763 O O . LEU A 1 230 ? -12.254 5.072 2.953 1.00 79.62 230 LEU A O 1
ATOM 1767 N N . HIS A 1 231 ? -12.685 6.064 0.997 1.00 79.81 231 HIS A N 1
ATOM 1768 C CA . HIS A 1 231 ? -13.383 7.208 1.593 1.00 79.81 231 HIS A CA 1
ATOM 1769 C C . HIS A 1 231 ? -14.753 6.819 2.143 1.00 79.81 231 HIS A C 1
ATOM 1771 O O . HIS A 1 231 ? -15.116 7.261 3.225 1.00 79.81 231 HIS A O 1
ATOM 1777 N N . ALA A 1 232 ? -15.516 5.982 1.438 1.00 79.00 232 ALA A N 1
ATOM 1778 C CA . ALA A 1 232 ? -16.769 5.436 1.952 1.00 79.00 232 ALA A CA 1
ATOM 1779 C C . ALA A 1 232 ? -16.514 4.598 3.212 1.00 79.00 232 ALA A C 1
ATOM 1781 O O . ALA A 1 232 ? -17.180 4.784 4.221 1.00 79.00 232 ALA A O 1
ATOM 1782 N N . ALA A 1 233 ? -15.480 3.758 3.191 1.00 77.50 233 ALA A N 1
ATOM 1783 C CA . ALA A 1 233 ? -15.019 2.998 4.344 1.00 77.50 233 ALA A CA 1
ATOM 1784 C C . ALA A 1 233 ? -14.638 3.889 5.530 1.00 77.50 233 ALA A C 1
ATOM 1786 O O . ALA A 1 233 ? -15.078 3.655 6.652 1.00 77.50 233 ALA A O 1
ATOM 1787 N N . ALA A 1 234 ? -13.831 4.920 5.282 1.00 75.31 234 ALA A N 1
ATOM 1788 C CA . ALA A 1 234 ? -13.418 5.870 6.302 1.00 75.31 234 ALA A CA 1
ATOM 1789 C C . ALA A 1 234 ? -14.615 6.650 6.853 1.00 75.31 234 ALA A C 1
ATOM 1791 O O . ALA A 1 234 ? -14.677 6.853 8.059 1.00 75.31 234 ALA A O 1
ATOM 1792 N N . ARG A 1 235 ? -15.580 7.027 6.003 1.00 75.81 235 ARG A N 1
ATOM 1793 C CA . ARG A 1 235 ? -16.840 7.643 6.430 1.00 75.81 235 ARG A CA 1
ATOM 1794 C C . ARG A 1 235 ? -17.695 6.706 7.261 1.00 75.81 235 ARG A C 1
ATOM 1796 O O . ARG A 1 235 ? -18.252 7.176 8.224 1.00 75.81 235 ARG A O 1
ATOM 1803 N N . VAL A 1 236 ? -17.766 5.408 6.975 1.00 73.00 236 VAL A N 1
ATOM 1804 C CA . VAL A 1 236 ? -18.492 4.463 7.847 1.00 73.00 236 VAL A CA 1
ATOM 1805 C C . VAL A 1 236 ? -17.802 4.338 9.206 1.00 73.00 236 VAL A C 1
ATOM 1807 O O . VAL A 1 236 ? -18.459 4.319 10.238 1.00 73.00 236 VAL A O 1
ATOM 1810 N N . ILE A 1 237 ? -16.469 4.295 9.224 1.00 68.00 237 ILE A N 1
ATOM 1811 C CA . ILE A 1 237 ? -15.706 4.171 10.473 1.00 68.00 237 ILE A CA 1
ATOM 1812 C C . ILE A 1 237 ? -15.784 5.454 11.311 1.00 68.00 237 ILE A C 1
ATOM 1814 O O . ILE A 1 237 ? -15.919 5.370 12.526 1.00 68.00 237 ILE A O 1
ATOM 1818 N N . LYS A 1 238 ? -15.706 6.628 10.676 1.00 67.88 238 LYS A N 1
ATOM 1819 C CA . LYS A 1 238 ? -15.825 7.937 11.340 1.00 67.88 238 LYS A CA 1
ATOM 1820 C C . LYS A 1 238 ? -17.279 8.363 11.572 1.00 67.88 238 LYS A C 1
ATOM 1822 O O . LYS A 1 238 ? -17.550 9.140 12.467 1.00 67.88 238 LYS A O 1
ATOM 1827 N N . GLY A 1 239 ? -18.212 7.857 10.775 1.00 53.62 239 GLY A N 1
ATOM 1828 C CA . GLY A 1 239 ? -19.640 8.186 10.783 1.00 53.62 239 GLY A CA 1
ATOM 1829 C C . GLY A 1 239 ? -20.403 7.555 11.938 1.00 53.62 239 GLY A C 1
ATOM 1830 O O . GLY A 1 239 ? -21.447 8.073 12.304 1.00 53.62 239 GLY A O 1
ATOM 1831 N N . VAL A 1 240 ? -19.820 6.554 12.610 1.00 50.38 240 VAL A N 1
ATOM 1832 C CA . VAL A 1 240 ? -20.251 6.162 13.963 1.00 50.38 240 VAL A CA 1
ATOM 1833 C C . VAL A 1 240 ? -20.145 7.335 14.957 1.00 50.38 240 VAL A C 1
ATOM 1835 O O . VAL A 1 240 ? -20.784 7.286 15.996 1.00 50.38 240 VAL A O 1
ATOM 1838 N N . SER A 1 241 ? -19.406 8.409 14.648 1.00 47.59 241 SER A N 1
ATOM 1839 C CA . SER A 1 241 ? -19.333 9.614 15.483 1.00 47.59 241 SER A CA 1
ATOM 1840 C C . SER A 1 241 ? -19.748 10.911 14.776 1.00 47.59 241 SER A C 1
ATOM 1842 O O . SER A 1 241 ? -19.383 11.971 15.262 1.00 47.59 241 SER A O 1
ATOM 1844 N N . SER A 1 242 ? -20.401 10.871 13.606 1.00 42.50 242 SER A N 1
ATOM 1845 C CA . SER A 1 242 ? -20.649 12.102 12.823 1.00 42.50 242 SER A CA 1
ATOM 1846 C C . SER A 1 242 ? -22.006 12.176 12.120 1.00 42.50 242 SER A C 1
ATOM 1848 O O . SER A 1 242 ? -22.298 13.218 11.539 1.00 42.50 242 SER A O 1
ATOM 1850 N N . GLU A 1 243 ? -22.855 11.144 12.158 1.00 45.16 243 GLU A N 1
ATOM 1851 C CA . GLU A 1 243 ? -24.240 11.307 11.675 1.00 45.16 243 GLU A CA 1
ATOM 1852 C C . GLU A 1 243 ? -25.080 12.245 12.567 1.00 45.16 243 GLU A C 1
ATOM 1854 O O . GLU A 1 243 ? -26.016 12.848 12.056 1.00 45.16 243 GLU A O 1
ATOM 1859 N N . GLU A 1 244 ? -24.677 12.504 13.819 1.00 48.16 244 GLU A N 1
ATOM 1860 C CA . GLU A 1 244 ? -25.231 13.614 14.625 1.00 48.16 244 GLU A CA 1
ATOM 1861 C C . GLU A 1 244 ? -24.735 15.006 14.174 1.00 48.16 244 GLU A C 1
ATOM 1863 O O . GLU A 1 244 ? -25.410 15.996 14.422 1.00 48.16 244 GLU A O 1
ATOM 1868 N N . ASP A 1 245 ? -23.631 15.108 13.422 1.00 44.66 245 ASP A N 1
ATOM 1869 C CA . ASP A 1 245 ? -23.116 16.395 12.908 1.00 44.66 245 ASP A CA 1
ATOM 1870 C C . ASP A 1 245 ? -23.466 16.659 11.431 1.00 44.66 245 ASP A C 1
ATOM 1872 O O . ASP A 1 245 ? -23.285 17.771 10.933 1.00 44.66 245 ASP A O 1
ATOM 1876 N N . ALA A 1 246 ? -23.960 15.652 10.704 1.00 43.69 246 ALA A N 1
ATOM 1877 C CA . ALA A 1 246 ? -24.323 15.773 9.287 1.00 43.69 246 ALA A CA 1
ATOM 1878 C C . ALA A 1 246 ? -25.815 15.524 9.001 1.00 43.69 246 ALA A C 1
ATOM 1880 O O . ALA A 1 246 ? -26.220 15.594 7.840 1.00 43.69 246 ALA A O 1
ATOM 1881 N N . GLY A 1 247 ? -26.611 15.228 10.035 1.00 38.09 247 GLY A N 1
ATOM 1882 C CA . GLY A 1 247 ? -28.012 14.825 9.910 1.00 38.09 247 GLY A CA 1
ATOM 1883 C C . GLY A 1 247 ? -28.975 15.423 10.935 1.00 38.09 247 GLY A C 1
ATOM 1884 O O . GLY A 1 247 ? -30.140 15.041 10.915 1.00 38.09 247 GLY A O 1
ATOM 1885 N N . VAL A 1 248 ? -28.556 16.371 11.784 1.00 43.12 248 VAL A N 1
ATOM 1886 C CA . VAL A 1 248 ? -29.528 17.328 12.330 1.00 43.12 248 VAL A CA 1
ATOM 1887 C C . VAL A 1 248 ? -29.875 18.244 11.169 1.00 43.12 248 VAL A C 1
ATOM 1889 O O . VAL A 1 248 ? -29.080 19.103 10.778 1.00 43.12 248 VAL A O 1
ATOM 1892 N N . ASP A 1 249 ? -31.038 18.010 10.565 1.00 44.44 249 ASP A N 1
ATOM 1893 C CA . ASP A 1 249 ? -31.691 19.029 9.764 1.00 44.44 249 ASP A CA 1
ATOM 1894 C C . ASP A 1 249 ? -31.893 20.231 10.694 1.00 44.44 249 ASP A C 1
ATOM 1896 O O . ASP A 1 249 ? -32.853 20.307 11.456 1.00 44.44 249 ASP A O 1
ATOM 1900 N N . LEU A 1 250 ? -30.927 21.155 10.691 1.00 46.53 250 LEU A N 1
ATOM 1901 C CA . LEU A 1 250 ? -31.024 22.435 11.387 1.00 46.53 250 LEU A CA 1
ATOM 1902 C C . LEU A 1 250 ? -32.284 23.187 10.947 1.00 46.53 250 LEU A C 1
ATOM 1904 O O . LEU A 1 250 ? -32.716 24.078 11.663 1.00 46.53 250 LEU A O 1
ATOM 1908 N N . GLY A 1 251 ? -32.880 22.832 9.803 1.00 49.12 251 GLY A N 1
ATOM 1909 C CA . GLY A 1 251 ? -34.208 23.273 9.419 1.00 49.12 251 GLY A CA 1
ATOM 1910 C C . GLY A 1 251 ? -35.303 22.706 10.319 1.00 49.12 251 GLY A C 1
ATOM 1911 O O . GLY A 1 251 ? -36.179 23.460 10.709 1.00 49.12 251 GLY A O 1
ATOM 1912 N N . GLU A 1 252 ? -35.263 21.434 10.710 1.00 47.69 252 GLU A N 1
ATOM 1913 C CA . GLU A 1 252 ? -36.343 20.788 11.465 1.00 47.69 252 GLU A CA 1
ATOM 1914 C C . GLU A 1 252 ? -36.293 21.109 12.966 1.00 47.69 252 GLU A C 1
ATOM 1916 O O . GLU A 1 252 ? -37.327 21.454 13.532 1.00 47.69 252 GLU A O 1
ATOM 1921 N N . GLU A 1 253 ? -35.116 21.143 13.603 1.00 47.72 253 GLU A N 1
ATOM 1922 C CA . GLU A 1 253 ? -35.007 21.614 14.998 1.00 47.72 253 GLU A CA 1
ATOM 1923 C C . GLU A 1 253 ? -35.270 23.118 15.127 1.00 47.72 253 GLU A C 1
ATOM 1925 O O . GLU A 1 253 ? -35.942 23.545 16.064 1.00 47.72 253 GLU A O 1
ATOM 1930 N N . MET A 1 254 ? -34.799 23.934 14.175 1.00 48.53 254 MET A N 1
ATOM 1931 C CA . MET A 1 254 ? -35.082 25.373 14.184 1.00 48.53 254 MET A CA 1
ATOM 1932 C C . MET A 1 254 ? -36.550 25.651 13.872 1.00 48.53 254 MET A C 1
ATOM 1934 O O . MET A 1 254 ? -37.095 26.584 14.443 1.00 48.53 254 MET A O 1
ATOM 1938 N N . ARG A 1 255 ? -37.212 24.805 13.072 1.00 57.34 255 ARG A N 1
ATOM 1939 C CA . ARG A 1 255 ? -38.653 24.893 12.814 1.00 57.34 255 ARG A CA 1
ATOM 1940 C C . ARG A 1 255 ? -39.483 24.412 13.996 1.00 57.34 255 ARG A C 1
ATOM 1942 O O . ARG A 1 255 ? -40.483 25.045 14.281 1.00 57.34 255 ARG A O 1
ATOM 1949 N N . VAL A 1 256 ? -39.078 23.361 14.716 1.00 65.06 256 VAL A N 1
ATOM 1950 C CA . VAL A 1 256 ? -39.729 22.932 15.974 1.00 65.06 256 VAL A CA 1
ATOM 1951 C C . VAL A 1 256 ? -39.533 23.981 17.072 1.00 65.06 256 VAL A C 1
ATOM 1953 O O . VAL A 1 256 ? -40.462 24.253 17.831 1.00 65.06 256 VAL A O 1
ATOM 1956 N N . PHE A 1 257 ? -38.359 24.612 17.129 1.00 53.41 257 PHE A N 1
ATOM 1957 C CA . PHE A 1 257 ? -38.082 25.701 18.059 1.00 53.41 257 PHE A CA 1
ATOM 1958 C C . PHE A 1 257 ? -38.826 26.989 17.679 1.00 53.41 257 PHE A C 1
ATOM 1960 O O . PHE A 1 257 ? -39.401 27.603 18.566 1.00 53.41 257 PHE A O 1
ATOM 1967 N N . GLU A 1 258 ? -38.901 27.367 16.396 1.00 60.28 258 GLU A N 1
ATOM 1968 C CA . GLU A 1 258 ? -39.743 28.476 15.909 1.00 60.28 258 GLU A CA 1
ATOM 1969 C C . GLU A 1 258 ? -41.225 28.202 16.161 1.00 60.28 258 GLU A C 1
ATOM 1971 O O . GLU A 1 258 ? -41.910 29.085 16.652 1.00 60.28 258 GLU A O 1
ATOM 1976 N N . GLU A 1 259 ? -41.719 26.982 15.940 1.00 68.44 259 GLU A N 1
ATOM 1977 C CA . GLU A 1 259 ? -43.109 26.627 16.249 1.00 68.44 259 GLU A CA 1
ATOM 1978 C C . GLU A 1 259 ? -43.397 26.639 17.761 1.00 68.44 259 GLU A C 1
ATOM 1980 O O . GLU A 1 259 ? -44.523 26.907 18.181 1.00 68.44 259 GLU A O 1
ATOM 1985 N N . ALA A 1 260 ? -42.413 26.310 18.602 1.00 59.72 260 ALA A N 1
ATOM 1986 C CA . ALA A 1 260 ? -42.533 26.401 20.056 1.00 59.72 260 ALA A CA 1
ATOM 1987 C C . ALA A 1 260 ? -42.456 27.857 20.540 1.00 59.72 260 ALA A C 1
ATOM 1989 O O . ALA A 1 260 ? -43.199 28.235 21.446 1.00 59.72 260 ALA A O 1
ATOM 1990 N N . LEU A 1 261 ? -41.612 28.678 19.907 1.00 53.12 261 LEU A N 1
ATOM 1991 C CA . LEU A 1 261 ? -41.495 30.106 20.183 1.00 53.12 261 LEU A CA 1
ATOM 1992 C C . LEU A 1 261 ? -42.751 30.850 19.722 1.00 53.12 261 LEU A C 1
ATOM 1994 O O . LEU A 1 261 ? -43.296 31.620 20.495 1.00 53.12 261 LEU A O 1
ATOM 1998 N N . GLU A 1 262 ? -43.279 30.565 18.529 1.00 61.12 262 GLU A N 1
ATOM 1999 C CA . GLU A 1 262 ? -44.543 31.125 18.037 1.00 61.12 262 GLU A CA 1
ATOM 2000 C C . GLU A 1 262 ? -45.723 30.705 18.916 1.00 61.12 262 GLU A C 1
ATOM 2002 O O . GLU A 1 262 ? -46.561 31.545 19.227 1.00 61.12 262 GLU A O 1
ATOM 2007 N N . ARG A 1 263 ? -45.773 29.451 19.399 1.00 59.00 263 ARG A N 1
ATOM 2008 C CA . ARG A 1 263 ? -46.793 29.024 20.377 1.00 59.00 263 ARG A CA 1
ATOM 2009 C C . ARG A 1 263 ? -46.652 29.728 21.727 1.00 59.00 263 ARG A C 1
ATOM 2011 O O . ARG A 1 263 ? -47.668 30.005 22.354 1.00 59.00 263 ARG A O 1
ATOM 2018 N N . ALA A 1 264 ? -45.429 30.018 22.168 1.00 50.44 264 ALA A N 1
ATOM 2019 C CA . ALA A 1 264 ? -45.171 30.759 23.403 1.00 50.44 264 ALA A CA 1
ATOM 2020 C C . ALA A 1 264 ? -45.361 32.282 23.246 1.00 50.44 264 ALA A C 1
ATOM 2022 O O . ALA A 1 264 ? -45.584 32.974 24.235 1.00 50.44 264 ALA A O 1
ATOM 2023 N N . MET A 1 265 ? -45.283 32.795 22.014 1.00 45.78 265 MET A N 1
ATOM 2024 C CA . MET A 1 265 ? -45.412 34.208 21.653 1.00 45.78 265 MET A CA 1
ATOM 2025 C C . MET A 1 265 ? -46.803 34.578 21.122 1.00 45.78 265 MET A C 1
ATOM 2027 O O . MET A 1 265 ? -47.004 35.735 20.751 1.00 45.78 265 MET A O 1
ATOM 2031 N N . VAL A 1 266 ? -47.777 33.653 21.105 1.00 49.78 266 VAL A N 1
ATOM 2032 C CA . VAL A 1 266 ? -49.184 34.042 20.938 1.00 49.78 266 VAL A CA 1
ATOM 2033 C C . VAL A 1 266 ? -49.529 34.960 22.112 1.00 49.78 266 VAL A C 1
ATOM 2035 O O . VAL A 1 266 ? -49.461 34.524 23.263 1.00 49.78 266 VAL A O 1
ATOM 2038 N N . PRO A 1 267 ? -49.861 36.234 21.859 1.00 46.31 267 PRO A N 1
ATOM 2039 C CA . PRO A 1 267 ? -50.108 37.168 22.935 1.00 46.31 267 PRO A CA 1
ATOM 2040 C C . PRO A 1 267 ? -51.351 36.710 23.706 1.00 46.31 267 PRO A C 1
ATOM 2042 O O . PRO A 1 267 ? -52.413 36.486 23.120 1.00 4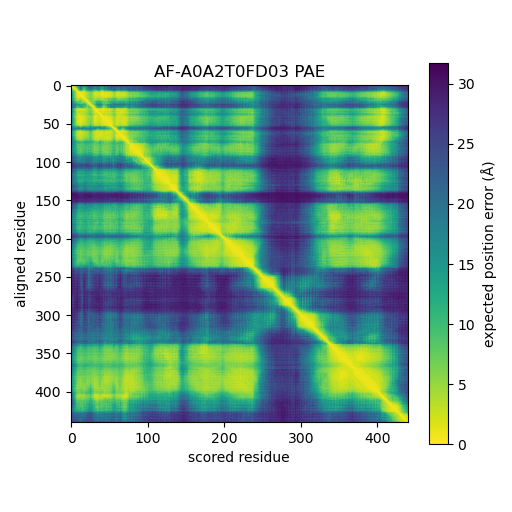6.31 267 PRO A O 1
ATOM 2045 N N . LEU A 1 268 ? -51.216 36.595 25.031 1.00 50.47 268 LEU A N 1
ATOM 2046 C CA . LEU A 1 268 ? -52.300 36.484 26.020 1.00 50.47 268 LEU A CA 1
ATOM 2047 C C . LEU A 1 268 ? -53.155 37.770 26.038 1.00 50.47 268 LEU A C 1
ATOM 2049 O O . LEU A 1 268 ? -53.430 38.346 27.083 1.00 50.47 268 LEU A O 1
ATOM 2053 N N . GLU A 1 269 ? -53.539 38.275 24.871 1.00 47.81 269 GLU A N 1
ATOM 2054 C CA . GLU A 1 269 ? -54.160 39.588 24.720 1.00 47.81 269 GLU A CA 1
ATOM 2055 C C . GLU A 1 269 ? -55.665 39.491 24.458 1.00 47.81 269 GLU A C 1
ATOM 2057 O O . GLU A 1 269 ? -56.301 40.507 24.214 1.00 47.81 269 GLU A O 1
ATOM 2062 N N . ASN A 1 270 ? -56.282 38.302 24.557 1.00 49.44 270 ASN A N 1
ATOM 2063 C CA . ASN A 1 270 ? -57.750 38.210 24.542 1.00 49.44 270 ASN A CA 1
ATOM 2064 C C . ASN A 1 270 ? -58.400 36.971 25.184 1.00 49.44 270 ASN A C 1
ATOM 2066 O O . ASN A 1 270 ? -59.597 36.758 24.987 1.00 49.44 270 ASN A O 1
ATOM 2070 N N . GLU A 1 271 ? -57.698 36.182 26.000 1.00 44.88 271 GLU A N 1
ATOM 2071 C CA . GLU A 1 271 ? -58.403 35.271 26.912 1.00 44.88 271 GLU A CA 1
ATOM 2072 C C . GLU A 1 271 ? -58.730 36.024 28.202 1.00 44.88 271 GLU A C 1
ATOM 2074 O O . GLU A 1 271 ? -57.915 36.144 29.114 1.00 44.88 271 GLU A O 1
ATOM 2079 N N . GLN A 1 272 ? -59.952 36.561 28.265 1.00 52.34 272 GLN A N 1
ATOM 2080 C CA . GLN A 1 272 ? -60.613 36.835 29.537 1.00 52.34 272 GLN A CA 1
ATOM 2081 C C . GLN A 1 272 ? -60.556 35.540 30.354 1.00 52.34 272 GLN A C 1
ATOM 2083 O O . GLN A 1 272 ? -61.303 34.602 30.072 1.00 52.34 272 GLN A O 1
ATOM 2088 N N . LEU A 1 273 ? -59.631 35.469 31.319 1.00 51.56 273 LEU A N 1
ATOM 2089 C CA . LEU A 1 273 ? -59.549 34.340 32.237 1.00 51.56 273 LEU A CA 1
ATOM 2090 C C . LEU A 1 273 ? -60.939 34.148 32.869 1.00 51.56 273 LEU A C 1
ATOM 2092 O O . LEU A 1 273 ? -61.467 35.107 33.440 1.00 51.56 273 LEU A O 1
ATOM 2096 N N . PRO A 1 274 ? -61.542 32.950 32.776 1.00 50.44 274 PRO A N 1
ATOM 2097 C CA . PRO A 1 274 ? -62.810 32.682 33.429 1.00 50.44 274 PRO A CA 1
ATOM 2098 C C . PRO A 1 274 ? -62.639 32.910 34.931 1.00 50.44 274 PRO A C 1
ATOM 2100 O O . PRO A 1 274 ? -61.740 32.344 35.552 1.00 50.44 274 PRO A O 1
ATOM 2103 N N . GLU A 1 275 ? -63.498 33.750 35.504 1.00 56.56 275 GLU A N 1
ATOM 2104 C CA . GLU A 1 275 ? -63.429 34.282 36.876 1.00 56.56 275 GLU A CA 1
ATOM 2105 C C . GLU A 1 275 ? -63.642 33.217 37.981 1.00 56.56 275 GLU A C 1
ATOM 2107 O O . GLU A 1 275 ? -63.868 33.557 39.137 1.00 56.56 275 GLU A O 1
ATOM 2112 N N . ASP A 1 276 ? -63.552 31.927 37.642 1.00 56.62 276 ASP A N 1
ATOM 2113 C CA . ASP A 1 276 ? -63.955 30.795 38.486 1.00 56.62 276 ASP A CA 1
ATOM 2114 C C . ASP A 1 276 ? -62.861 29.713 38.628 1.00 56.62 276 ASP A C 1
ATOM 2116 O O . ASP A 1 276 ? -63.151 28.549 38.898 1.00 56.62 276 ASP A O 1
ATOM 2120 N N . GLN A 1 277 ? -61.582 30.058 38.415 1.00 56.50 277 GLN A N 1
ATOM 2121 C CA . GLN A 1 277 ? -60.475 29.119 38.643 1.00 56.50 277 GLN A CA 1
ATOM 2122 C C . GLN A 1 277 ? -59.834 29.240 40.031 1.00 56.50 277 GLN A C 1
ATOM 2124 O O . GLN A 1 277 ? -59.608 30.325 40.567 1.00 56.50 277 GLN A O 1
ATOM 2129 N N . ASP A 1 278 ? -59.534 28.053 40.559 1.00 62.75 278 ASP A N 1
ATOM 2130 C CA . ASP A 1 278 ? -59.031 27.716 41.888 1.00 62.75 278 ASP A CA 1
ATOM 2131 C C . ASP A 1 278 ? -57.906 28.656 42.383 1.00 62.75 278 ASP A C 1
ATOM 2133 O O . ASP A 1 278 ? -56.868 28.780 41.714 1.00 62.75 278 ASP A O 1
ATOM 2137 N N . PRO A 1 279 ? -58.068 29.318 43.550 1.00 68.94 279 PRO A N 1
ATOM 2138 C CA . PRO A 1 279 ? -57.079 30.251 44.091 1.00 68.94 279 PRO A CA 1
ATOM 2139 C C . PRO A 1 279 ? -55.678 29.641 44.265 1.00 68.94 279 PRO A C 1
ATOM 2141 O O . PRO A 1 279 ? -54.693 30.377 44.189 1.00 68.94 279 PRO A O 1
ATOM 2144 N N . GLU A 1 280 ? -55.556 28.316 44.406 1.00 68.06 280 GLU A N 1
ATOM 2145 C CA . GLU A 1 280 ? -54.256 27.645 44.542 1.00 68.06 280 GLU A CA 1
ATOM 2146 C C . GLU A 1 280 ? -53.420 27.692 43.243 1.00 68.06 280 GLU A C 1
ATOM 2148 O O . GLU A 1 280 ? -52.193 27.830 43.280 1.00 68.06 280 GLU A O 1
ATOM 2153 N N . MET A 1 281 ? -54.056 27.642 42.065 1.00 53.12 281 MET A N 1
ATOM 2154 C CA . MET A 1 281 ? -53.342 27.708 40.779 1.00 53.12 281 MET A CA 1
ATOM 2155 C C . MET A 1 281 ? -52.816 29.123 40.502 1.00 53.12 281 MET A C 1
ATOM 2157 O O . MET A 1 281 ? -51.714 29.292 39.971 1.00 53.12 281 MET A O 1
ATOM 2161 N N . ARG A 1 282 ? -53.560 30.145 40.941 1.00 57.88 282 ARG A N 1
ATOM 2162 C CA . ARG A 1 282 ? -53.141 31.550 40.866 1.00 57.88 282 ARG A CA 1
ATOM 2163 C C . ARG A 1 282 ? -51.938 31.830 41.766 1.00 57.88 282 ARG A C 1
ATOM 2165 O O . ARG A 1 282 ? -51.026 32.545 41.357 1.00 57.88 282 ARG A O 1
ATOM 2172 N N . GLU A 1 283 ? -51.893 31.227 42.951 1.00 65.31 283 GLU A N 1
ATOM 2173 C CA . GLU A 1 283 ? -50.763 31.354 43.877 1.00 65.31 283 GLU A CA 1
ATOM 2174 C C . GLU A 1 283 ? -49.496 30.659 43.345 1.00 65.31 283 GLU A C 1
ATOM 2176 O O . GLU A 1 283 ? -48.392 31.183 43.490 1.00 65.31 283 GLU A O 1
ATOM 2181 N N . ARG A 1 284 ? -49.628 29.534 42.628 1.00 59.78 284 ARG A N 1
ATOM 2182 C CA . ARG A 1 284 ? -48.484 28.870 41.969 1.00 59.78 284 ARG A CA 1
ATOM 2183 C C . ARG A 1 284 ? -47.907 29.672 40.803 1.00 59.78 284 ARG A C 1
ATOM 2185 O O . ARG A 1 284 ? -46.688 29.725 40.662 1.00 59.78 284 ARG A O 1
ATOM 2192 N N . LEU A 1 285 ? -48.754 30.317 40.000 1.00 52.53 285 LEU A N 1
ATOM 2193 C CA . LEU A 1 285 ? -48.301 31.183 38.905 1.00 52.53 285 LEU A CA 1
ATOM 2194 C C . LEU A 1 285 ? -47.650 32.472 39.424 1.00 52.53 285 LEU A C 1
ATOM 2196 O O . LEU A 1 285 ? -46.625 32.895 38.893 1.00 52.53 285 LEU A O 1
ATOM 2200 N N . LEU A 1 286 ? -48.179 33.049 40.506 1.00 55.91 286 LEU A N 1
ATOM 2201 C CA . LEU A 1 286 ? -47.552 34.191 41.175 1.00 55.91 286 LEU A CA 1
ATOM 2202 C C . LEU A 1 286 ? -46.203 33.815 41.802 1.00 55.91 286 LEU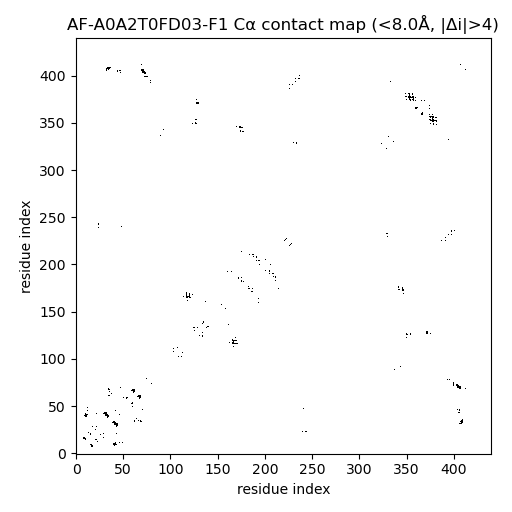 A C 1
ATOM 2204 O O . LEU A 1 286 ? -45.260 34.588 41.692 1.00 55.91 286 LEU A O 1
ATOM 2208 N N . ASN A 1 287 ? -46.066 32.612 42.366 1.00 56.00 287 ASN A N 1
ATOM 2209 C CA . ASN A 1 287 ? -44.799 32.136 42.927 1.00 56.00 287 ASN A CA 1
ATOM 2210 C C . ASN A 1 287 ? -43.744 31.768 41.867 1.00 56.00 287 ASN A C 1
ATOM 2212 O O . ASN A 1 287 ? -42.552 31.858 42.157 1.00 56.00 287 ASN A O 1
ATOM 2216 N N . LEU A 1 288 ? -44.134 31.413 40.635 1.00 46.75 288 LEU A N 1
ATOM 2217 C CA . LEU A 1 288 ? -43.169 31.259 39.534 1.00 46.75 288 LEU A CA 1
ATOM 2218 C C . LEU A 1 288 ? -42.571 32.605 39.091 1.00 46.75 288 LEU A C 1
ATOM 2220 O O . LEU A 1 288 ? -41.412 32.648 38.687 1.00 46.75 288 LEU A O 1
ATOM 2224 N N . ASN A 1 289 ? -43.319 33.702 39.234 1.00 43.56 289 ASN A N 1
ATOM 2225 C CA . ASN A 1 289 ? -42.852 35.055 38.915 1.00 43.56 289 ASN A CA 1
ATOM 2226 C C . ASN A 1 289 ? -41.949 35.673 40.007 1.00 43.56 289 ASN A C 1
ATOM 2228 O O . ASN A 1 289 ? -41.437 36.773 39.828 1.00 43.56 289 ASN A O 1
ATOM 2232 N N . VAL A 1 290 ? -41.738 34.981 41.135 1.00 43.91 290 VAL A N 1
ATOM 2233 C CA . VAL A 1 290 ? -40.979 35.477 42.304 1.00 43.91 290 VAL A CA 1
ATOM 2234 C C . VAL A 1 290 ? -39.497 35.058 42.286 1.00 43.91 290 VAL A C 1
ATOM 2236 O O . VAL A 1 290 ? -38.710 35.534 43.101 1.00 43.91 290 VAL A O 1
ATOM 2239 N N . LEU A 1 291 ? -39.053 34.230 41.332 1.00 41.47 291 LEU A N 1
ATOM 2240 C CA . LEU A 1 291 ? -37.636 33.831 41.230 1.00 41.47 291 LEU A CA 1
ATOM 2241 C C . LEU A 1 291 ? -36.742 34.778 40.408 1.00 41.47 291 LEU A C 1
ATOM 2243 O O . LEU A 1 291 ? -35.559 34.486 40.241 1.00 41.47 291 LEU A O 1
ATOM 2247 N N . VAL A 1 292 ? -37.246 35.942 39.987 1.00 50.34 292 VAL A N 1
ATOM 2248 C CA . VAL A 1 292 ? -36.398 37.076 39.575 1.00 50.34 292 VAL A CA 1
ATOM 2249 C C . VAL A 1 292 ? -36.767 38.300 40.419 1.00 50.34 292 VAL A C 1
ATOM 2251 O O . VAL A 1 292 ? -37.516 39.162 39.965 1.00 50.34 292 VAL A O 1
ATOM 2254 N N . PRO A 1 293 ? -36.303 38.374 41.677 1.00 41.88 293 PRO A N 1
ATOM 2255 C CA . PRO A 1 293 ? -36.535 39.541 42.504 1.00 41.88 293 PRO A CA 1
ATOM 2256 C C . PRO A 1 293 ? -35.508 40.618 42.126 1.00 41.88 293 PRO A C 1
ATOM 2258 O O . PRO A 1 293 ? -34.302 40.391 42.196 1.00 41.88 293 PRO A O 1
ATOM 2261 N N . ASP A 1 294 ? -36.005 41.781 41.708 1.00 45.81 294 ASP A N 1
ATOM 2262 C CA . ASP A 1 294 ? -35.262 43.041 41.553 1.00 45.81 294 ASP A CA 1
ATOM 2263 C C . ASP A 1 294 ? -34.127 43.070 40.507 1.00 45.81 294 ASP A C 1
ATOM 2265 O O . ASP A 1 294 ? -33.092 43.713 40.698 1.00 45.81 294 ASP A O 1
ATOM 2269 N N . GLY A 1 295 ? -34.332 42.429 39.355 1.00 50.09 295 GLY A N 1
ATOM 2270 C CA . GLY A 1 295 ? -33.607 42.819 38.140 1.00 50.09 295 GLY A CA 1
ATOM 2271 C C . GLY A 1 295 ? -34.208 44.109 37.562 1.00 50.09 295 GLY A C 1
ATOM 2272 O O . GLY A 1 295 ? -35.427 44.270 37.643 1.00 50.09 295 GLY A O 1
ATOM 2273 N N . PRO A 1 296 ? -33.417 45.038 36.985 1.00 46.84 296 PRO A N 1
ATOM 2274 C CA . PRO A 1 296 ? -33.993 46.135 36.204 1.00 46.84 296 PRO A CA 1
ATOM 2275 C C . PRO A 1 296 ? -34.927 45.546 35.139 1.00 46.84 296 PRO A C 1
ATOM 2277 O O . PRO A 1 296 ? -34.650 44.447 34.654 1.00 46.84 296 PRO A O 1
ATOM 2280 N N . GLU A 1 297 ? -36.023 46.241 34.807 1.00 52.50 297 GLU A N 1
ATOM 2281 C CA . GLU A 1 297 ? -36.872 45.921 33.651 1.00 52.50 297 GLU A CA 1
ATOM 2282 C C . GLU A 1 297 ? -35.974 45.839 32.411 1.00 52.50 297 GLU A C 1
ATOM 2284 O O . GLU A 1 297 ? -35.667 46.844 31.776 1.00 52.50 297 GLU A O 1
ATOM 2289 N N . LEU A 1 298 ? -35.463 44.641 32.132 1.00 50.66 298 LEU A N 1
ATOM 2290 C CA . LEU A 1 298 ? -34.658 44.359 30.961 1.00 50.66 298 LEU A CA 1
ATOM 2291 C C . LEU A 1 298 ? -35.632 44.413 29.796 1.00 50.66 298 LEU A C 1
ATOM 2293 O O . LEU A 1 298 ? -36.532 43.576 29.688 1.00 50.66 298 LEU A O 1
ATOM 2297 N N . ASP A 1 299 ? -35.474 45.446 28.973 1.00 59.00 299 ASP A N 1
ATOM 2298 C CA . ASP A 1 299 ? -36.230 45.621 27.745 1.00 59.00 299 ASP A CA 1
ATOM 2299 C C . ASP A 1 299 ? -36.132 44.322 26.928 1.00 59.00 299 ASP A C 1
ATOM 2301 O O . ASP A 1 299 ? -35.079 43.681 26.857 1.00 59.00 299 ASP A O 1
ATOM 2305 N N . PHE A 1 300 ? -37.237 43.901 26.314 1.00 51.28 300 PHE A N 1
ATOM 2306 C CA . PHE A 1 300 ? -37.299 42.664 25.529 1.00 51.28 300 PHE A CA 1
ATOM 2307 C C . PHE A 1 300 ? -36.235 42.653 24.415 1.00 51.28 300 PHE A C 1
ATOM 2309 O O . PHE A 1 300 ? -35.734 41.592 24.032 1.00 51.28 300 PHE A O 1
ATOM 2316 N N . ALA A 1 301 ? -35.853 43.842 23.936 1.00 61.44 301 ALA A N 1
ATOM 2317 C CA . ALA A 1 301 ? -34.740 44.046 23.015 1.00 61.44 301 ALA A CA 1
ATOM 2318 C C . ALA A 1 301 ? -33.382 43.621 23.612 1.00 61.44 301 ALA A C 1
ATOM 2320 O O . ALA A 1 301 ? -32.602 42.946 22.943 1.00 61.44 301 ALA A O 1
ATOM 2321 N N . GLU A 1 302 ? -33.124 43.936 24.881 1.00 60.69 302 GLU A N 1
ATOM 2322 C CA . GLU A 1 302 ? -31.884 43.602 25.593 1.00 60.69 302 GLU A CA 1
ATOM 2323 C C . GLU A 1 302 ? -31.771 42.094 25.863 1.00 60.69 302 GLU A C 1
ATOM 2325 O O . GLU A 1 302 ? -30.702 41.505 25.709 1.00 60.69 302 GLU A O 1
ATOM 2330 N N . LEU A 1 303 ? -32.884 41.426 26.187 1.00 57.34 303 LEU A N 1
ATOM 2331 C CA . LEU A 1 303 ? -32.899 39.971 26.382 1.00 57.34 303 LEU A CA 1
ATOM 2332 C C . LEU A 1 303 ? -32.655 39.210 25.066 1.00 57.34 303 LEU A C 1
ATOM 2334 O O . LEU A 1 303 ? -31.973 38.179 25.050 1.00 57.34 303 LEU A O 1
ATOM 2338 N N . HIS A 1 304 ? -33.180 39.731 23.953 1.00 63.31 304 HIS A N 1
ATOM 2339 C CA . HIS A 1 304 ? -32.929 39.188 22.620 1.00 63.31 304 HIS A CA 1
ATOM 2340 C C . HIS A 1 304 ? -31.466 39.387 22.191 1.00 63.31 304 HIS A C 1
ATOM 2342 O O . HIS A 1 304 ? -30.876 38.472 21.605 1.00 63.31 304 HIS A O 1
ATOM 2348 N N . ASP A 1 305 ? -30.857 40.523 22.542 1.00 68.69 305 ASP A N 1
ATOM 2349 C CA . ASP A 1 305 ? -29.434 40.786 22.312 1.00 68.69 305 ASP A CA 1
ATOM 2350 C C . ASP A 1 305 ? -28.538 39.877 23.163 1.00 68.69 305 ASP A C 1
ATOM 2352 O O . ASP A 1 305 ? -27.610 39.279 22.622 1.00 68.69 305 ASP A O 1
ATOM 2356 N N . ILE A 1 306 ? -28.862 39.635 24.438 1.00 61.78 306 ILE A N 1
ATOM 2357 C CA . ILE A 1 306 ? -28.116 38.694 25.297 1.00 61.78 306 ILE A CA 1
ATOM 2358 C C . ILE A 1 306 ? -28.222 37.254 24.768 1.00 61.78 306 ILE A C 1
ATOM 2360 O O . ILE A 1 306 ? -27.227 36.525 24.714 1.00 61.78 306 ILE A O 1
ATOM 2364 N N . ALA A 1 307 ? -29.405 36.827 24.315 1.00 62.62 307 ALA A N 1
ATOM 2365 C CA . ALA A 1 307 ? -29.579 35.524 23.669 1.00 62.62 307 ALA A CA 1
ATOM 2366 C C . ALA A 1 307 ? -28.862 35.448 22.303 1.00 62.62 307 ALA A C 1
ATOM 2368 O O . ALA A 1 307 ? -28.428 34.371 21.876 1.00 62.62 307 ALA A O 1
ATOM 2369 N N . GLY A 1 308 ? -28.732 36.576 21.602 1.00 69.94 308 GLY A N 1
ATOM 2370 C CA . GLY A 1 308 ? -27.922 36.735 20.395 1.00 69.94 308 GLY A CA 1
ATOM 2371 C C . GLY A 1 308 ? -26.426 36.594 20.679 1.00 69.94 308 GLY A C 1
ATOM 2372 O O . GLY A 1 308 ? -25.755 35.796 20.023 1.00 69.94 308 GLY A O 1
ATOM 2373 N N . GLU A 1 309 ? -25.921 37.278 21.706 1.00 68.25 309 GLU A N 1
ATOM 2374 C CA . GLU A 1 309 ? -24.532 37.202 22.156 1.00 68.25 309 GLU A CA 1
ATOM 2375 C C . GLU A 1 309 ? -24.182 35.808 22.668 1.00 68.25 309 GLU A C 1
ATOM 2377 O O . GLU A 1 309 ? -23.162 35.257 22.264 1.00 68.25 309 GLU A O 1
ATOM 2382 N N . MET A 1 310 ? -25.040 35.167 23.469 1.00 53.19 310 MET A N 1
ATOM 2383 C CA . MET A 1 310 ? -24.822 33.780 23.890 1.00 53.19 310 MET A CA 1
ATOM 2384 C C . MET A 1 310 ? -24.782 32.830 22.688 1.00 53.19 310 MET A C 1
ATOM 2386 O O . MET A 1 310 ? -23.885 31.987 22.608 1.00 53.19 310 MET A O 1
ATOM 2390 N N . ARG A 1 311 ? -25.673 32.997 21.697 1.00 61.59 311 ARG A N 1
ATOM 2391 C CA . ARG A 1 311 ? -25.609 32.238 20.433 1.00 61.59 311 ARG A CA 1
ATOM 2392 C C . ARG A 1 311 ? -24.304 32.492 19.683 1.00 61.59 311 ARG A C 1
ATOM 2394 O O . ARG A 1 311 ? -23.727 31.550 19.140 1.00 61.59 311 ARG A O 1
ATOM 2401 N N . GLN A 1 312 ? -23.821 33.729 19.661 1.00 66.88 312 GLN A N 1
ATOM 2402 C CA . GLN A 1 312 ? -22.582 34.102 18.986 1.00 66.88 312 GLN A CA 1
ATOM 2403 C C . GLN A 1 312 ? -21.347 33.570 19.726 1.00 66.88 312 GLN A C 1
ATOM 2405 O O . GLN A 1 312 ? -20.431 33.069 19.083 1.00 66.88 312 GLN A O 1
ATOM 2410 N N . VAL A 1 313 ? -21.349 33.563 21.060 1.00 68.50 313 VAL A N 1
ATOM 2411 C CA . VAL A 1 313 ? -20.300 32.969 21.901 1.00 68.50 313 VAL A CA 1
ATOM 2412 C C . VAL A 1 313 ? -20.261 31.452 21.729 1.00 68.50 313 VAL A C 1
ATOM 2414 O O . VAL A 1 313 ? -19.184 30.905 21.511 1.00 68.50 313 VAL A O 1
ATOM 2417 N N . PHE A 1 314 ? -21.404 30.758 21.731 1.00 56.84 314 PHE A N 1
ATOM 2418 C CA . PHE A 1 314 ? -21.446 29.316 21.453 1.00 56.84 314 PHE A CA 1
ATOM 2419 C C . PHE A 1 314 ? -21.034 28.982 20.015 1.00 56.84 314 PHE A C 1
ATOM 2421 O O . PHE A 1 314 ? -20.365 27.976 19.791 1.00 56.84 314 PHE A O 1
ATOM 2428 N N . ARG A 1 315 ? -21.383 29.826 19.036 1.00 63.28 315 ARG A N 1
ATOM 2429 C CA . ARG A 1 315 ? -20.968 29.655 17.635 1.00 63.28 315 ARG A CA 1
ATOM 2430 C C . ARG A 1 315 ? -19.468 29.910 17.445 1.00 63.28 315 ARG A C 1
ATOM 2432 O O . ARG A 1 315 ? -18.832 29.156 16.721 1.00 63.28 315 ARG A O 1
ATOM 2439 N N . ASN A 1 316 ? -18.905 30.906 18.130 1.00 64.88 316 ASN A N 1
ATOM 2440 C CA . ASN A 1 316 ? -17.480 31.250 18.076 1.00 64.88 316 ASN A CA 1
ATOM 2441 C C . ASN A 1 316 ? -16.600 30.296 18.904 1.00 64.88 316 ASN A C 1
ATOM 2443 O O . ASN A 1 316 ? -15.429 30.121 18.580 1.00 64.88 316 ASN A O 1
ATOM 2447 N N . ASN A 1 317 ? -17.153 29.673 19.951 1.00 51.16 317 ASN A N 1
ATOM 2448 C CA . ASN A 1 317 ? -16.457 28.694 20.791 1.00 51.16 317 ASN A CA 1
ATOM 2449 C C . ASN A 1 317 ? -16.725 27.239 20.393 1.00 51.16 317 ASN A C 1
ATOM 2451 O O . ASN A 1 317 ? -16.140 26.339 21.002 1.00 51.16 317 ASN A O 1
ATOM 2455 N N . ARG A 1 318 ? -17.568 26.970 19.382 1.00 42.34 318 ARG A N 1
ATOM 2456 C CA . ARG A 1 318 ? -17.570 25.642 18.764 1.00 42.34 318 ARG A CA 1
ATOM 2457 C C . ARG A 1 318 ? -16.166 25.431 18.210 1.00 42.34 318 ARG A C 1
ATOM 2459 O O . ARG A 1 318 ? -15.725 26.249 17.403 1.00 42.34 318 ARG A O 1
ATOM 2466 N N . PRO A 1 319 ? -15.448 24.377 18.632 1.00 40.31 319 PRO A N 1
ATOM 2467 C CA . PRO A 1 319 ? -14.198 24.045 17.981 1.00 40.31 319 PRO A CA 1
ATOM 2468 C C . PRO A 1 319 ? -14.532 23.866 16.504 1.00 40.31 319 PRO A C 1
ATOM 2470 O O . PRO A 1 319 ? -15.318 22.979 16.167 1.00 40.31 319 PRO A O 1
ATOM 2473 N N . GLU A 1 320 ? -14.004 24.743 15.640 1.00 38.12 320 GLU A N 1
ATOM 2474 C CA . GLU A 1 320 ? -14.124 24.540 14.200 1.00 38.12 320 GLU A CA 1
ATOM 2475 C C . GLU A 1 320 ? -13.730 23.085 13.944 1.00 38.12 320 GLU A C 1
ATOM 2477 O O . GLU A 1 320 ? -12.688 22.655 14.469 1.00 38.12 320 GLU A O 1
ATOM 2482 N N . PRO A 1 321 ? -14.560 22.299 13.229 1.00 43.56 321 PRO A N 1
ATOM 2483 C CA . PRO A 1 321 ? -14.201 20.938 12.896 1.00 43.56 321 PRO A CA 1
ATOM 2484 C C . PRO A 1 321 ? -12.880 21.051 12.161 1.00 43.56 321 PRO A C 1
ATOM 2486 O O . PRO A 1 321 ? -12.837 21.539 11.030 1.00 43.56 321 PRO A O 1
ATOM 2489 N N . ARG A 1 322 ? -11.781 20.702 12.851 1.00 40.75 322 ARG A N 1
ATOM 2490 C CA . ARG A 1 322 ? -10.444 20.798 12.269 1.00 40.75 322 ARG A CA 1
ATOM 2491 C C . ARG A 1 322 ? -10.568 20.085 10.938 1.00 40.75 322 ARG A C 1
ATOM 2493 O O . ARG A 1 322 ? -11.036 18.942 10.981 1.00 40.75 322 ARG A O 1
ATOM 2500 N N . PRO A 1 323 ? -10.233 20.726 9.801 1.00 42.62 323 PRO A N 1
ATOM 2501 C CA . PRO A 1 323 ? -10.330 20.080 8.507 1.00 42.62 323 PRO A CA 1
ATOM 2502 C C . PRO A 1 323 ? -9.612 18.758 8.670 1.00 42.62 323 PRO A C 1
ATOM 2504 O O . PRO A 1 323 ? -8.418 18.719 8.978 1.00 42.62 323 PRO A O 1
ATOM 2507 N N . VAL A 1 324 ? -10.401 17.687 8.669 1.00 46.28 324 VAL A N 1
ATOM 2508 C CA . VAL A 1 324 ? -9.914 16.375 9.043 1.00 46.28 324 VAL A CA 1
ATOM 2509 C C . VAL A 1 324 ? -9.010 16.020 7.900 1.00 46.28 324 VAL A C 1
ATOM 2511 O O . VAL A 1 324 ? -9.529 15.662 6.852 1.00 46.28 324 VAL A O 1
ATOM 2514 N N . ASP A 1 325 ? -7.707 16.223 8.094 1.00 47.12 325 ASP A N 1
ATOM 2515 C CA . ASP A 1 325 ? -6.693 16.203 7.050 1.00 47.12 325 ASP A CA 1
ATOM 2516 C C . ASP A 1 325 ? -6.968 14.984 6.160 1.00 47.12 325 ASP A C 1
ATOM 2518 O O . ASP A 1 325 ? -6.733 13.838 6.559 1.00 47.12 325 ASP A O 1
ATOM 2522 N N . GLU A 1 326 ? -7.625 15.198 5.012 1.00 50.62 326 GLU A N 1
ATOM 2523 C CA . GLU A 1 326 ? -8.278 14.104 4.272 1.0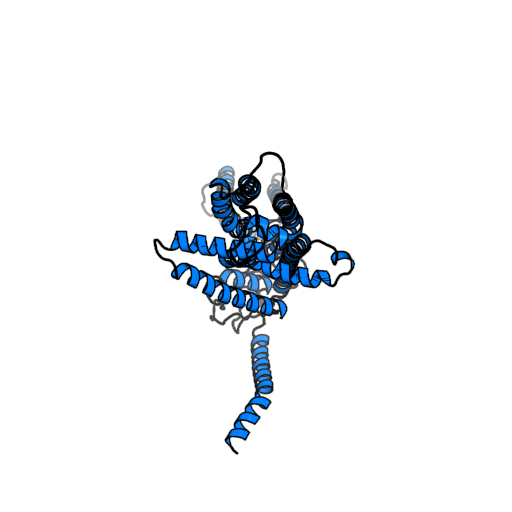0 50.62 326 GLU A CA 1
ATOM 2524 C C . GLU A 1 326 ? -7.214 13.134 3.747 1.00 50.62 326 GLU A C 1
ATOM 2526 O O . GLU A 1 326 ? -7.428 11.927 3.623 1.00 50.62 326 GLU A O 1
ATOM 2531 N N . ALA A 1 327 ? -6.005 13.665 3.547 1.00 48.38 327 ALA A N 1
ATOM 2532 C CA . ALA A 1 327 ? -4.793 12.911 3.288 1.00 48.38 327 ALA A CA 1
ATOM 2533 C C . ALA A 1 327 ? -4.388 12.010 4.476 1.00 48.38 327 ALA A C 1
ATOM 2535 O O . ALA A 1 327 ? -4.077 10.836 4.272 1.00 48.38 327 ALA A O 1
ATOM 2536 N N . GLY A 1 328 ? -4.464 12.509 5.714 1.00 46.41 328 GLY A N 1
ATOM 2537 C CA . GLY A 1 328 ? -4.163 11.759 6.940 1.00 46.41 328 GLY A CA 1
ATOM 2538 C C . GLY A 1 328 ? -5.206 10.685 7.276 1.00 46.41 328 GLY A C 1
ATOM 2539 O O . GLY A 1 328 ? -4.891 9.634 7.841 1.00 46.41 328 GLY A O 1
ATOM 2540 N N . ALA A 1 329 ? -6.456 10.888 6.850 1.00 49.78 329 ALA A N 1
ATOM 2541 C CA . ALA A 1 329 ? -7.542 9.924 7.006 1.00 49.78 329 ALA A CA 1
ATOM 2542 C C . ALA A 1 329 ? -7.364 8.635 6.181 1.00 49.78 329 ALA A C 1
ATOM 2544 O O . ALA A 1 329 ? -8.049 7.656 6.450 1.00 49.78 329 ALA A O 1
ATOM 2545 N N . ALA A 1 330 ? -6.471 8.595 5.193 1.00 52.06 330 ALA A N 1
ATOM 2546 C CA . ALA A 1 330 ? -6.075 7.351 4.526 1.00 52.06 330 ALA A CA 1
ATOM 2547 C C . ALA A 1 330 ? -4.764 6.778 5.099 1.00 52.06 330 ALA A C 1
ATOM 2549 O O . ALA A 1 330 ? -4.533 5.565 5.037 1.00 52.06 330 ALA A O 1
ATOM 2550 N N . ASP A 1 331 ? -3.929 7.629 5.702 1.00 53.31 331 ASP A N 1
ATOM 2551 C CA . ASP A 1 331 ? -2.625 7.251 6.253 1.00 53.31 331 ASP A CA 1
ATOM 2552 C C . ASP A 1 331 ? -2.730 6.351 7.494 1.00 53.31 331 ASP A C 1
ATOM 2554 O O . ASP A 1 331 ? -1.863 5.505 7.701 1.00 53.31 331 ASP A O 1
ATOM 2558 N N . TRP A 1 332 ? -3.814 6.401 8.281 1.00 56.34 332 TRP A N 1
ATOM 2559 C CA . TRP A 1 332 ? -4.012 5.431 9.378 1.00 56.34 332 TRP A CA 1
ATOM 2560 C C . TRP A 1 332 ? -4.287 3.999 8.867 1.00 56.34 332 TRP A C 1
ATOM 2562 O O . TRP A 1 332 ? -3.962 3.001 9.528 1.00 56.34 332 TRP A O 1
ATOM 2572 N N . VAL A 1 333 ? -4.843 3.856 7.655 1.00 53.19 333 VAL A N 1
ATOM 2573 C CA . VAL A 1 333 ? -5.017 2.542 7.007 1.00 53.19 333 VAL A CA 1
ATOM 2574 C C . VAL A 1 333 ? -3.666 2.011 6.524 1.00 53.19 333 VAL A C 1
ATOM 2576 O O . VAL A 1 333 ? -3.360 0.821 6.658 1.00 53.19 333 VAL A O 1
ATOM 2579 N N . LEU A 1 334 ? -2.832 2.915 6.019 1.00 54.75 334 LEU A N 1
ATOM 2580 C CA . LEU A 1 334 ? -1.531 2.659 5.420 1.00 54.75 334 LEU A CA 1
ATOM 2581 C C . LEU A 1 334 ? -0.433 3.288 6.288 1.00 54.75 334 LEU A C 1
ATOM 2583 O O . LEU A 1 334 ? 0.254 4.186 5.826 1.00 54.75 334 LEU A O 1
ATOM 2587 N N . GLY A 1 335 ? -0.299 2.819 7.537 1.00 51.31 335 GLY A N 1
ATOM 2588 C CA . GLY A 1 335 ? 0.509 3.457 8.589 1.00 51.31 335 GLY A CA 1
ATOM 2589 C C . GLY A 1 335 ? 1.838 4.083 8.142 1.00 51.31 335 GLY A C 1
ATOM 2590 O O . GLY A 1 335 ? 2.499 3.574 7.233 1.00 51.31 335 GLY A O 1
ATOM 2591 N N . THR A 1 336 ? 2.246 5.131 8.866 1.00 48.50 336 THR A N 1
ATOM 2592 C CA . THR A 1 336 ? 3.368 6.090 8.696 1.00 48.50 336 THR A CA 1
ATOM 2593 C C . THR A 1 336 ? 4.776 5.535 8.411 1.00 48.50 336 THR A C 1
ATOM 2595 O O . THR A 1 336 ? 5.732 6.290 8.268 1.00 48.50 336 THR A O 1
ATOM 2598 N N . GLN A 1 337 ? 4.914 4.241 8.139 1.00 56.09 337 GLN A N 1
ATOM 2599 C CA . GLN A 1 337 ? 6.033 3.581 7.446 1.00 56.09 337 GLN A CA 1
ATOM 2600 C C . GLN A 1 337 ? 6.197 4.028 5.964 1.00 56.09 337 GLN A C 1
ATOM 2602 O O . GLN A 1 337 ? 6.701 3.288 5.115 1.00 56.09 337 GLN A O 1
ATOM 2607 N N . SER A 1 338 ? 5.747 5.241 5.631 1.00 61.06 338 SER A N 1
ATOM 2608 C CA . SER A 1 338 ? 5.517 5.761 4.280 1.00 61.06 338 SER A CA 1
ATOM 2609 C C . SER A 1 338 ? 6.801 5.840 3.454 1.00 61.06 338 SER A C 1
ATOM 2611 O O . SER A 1 338 ? 6.812 5.413 2.306 1.00 61.06 338 SER A O 1
ATOM 2613 N N . ALA A 1 339 ? 7.924 6.285 4.026 1.00 59.84 339 ALA A N 1
ATOM 2614 C CA . ALA A 1 339 ? 9.163 6.449 3.260 1.00 59.84 339 ALA A CA 1
ATOM 2615 C C . ALA A 1 339 ? 9.725 5.110 2.753 1.00 59.84 339 ALA A C 1
ATOM 2617 O O . ALA A 1 339 ? 9.997 4.961 1.561 1.00 59.84 339 ALA A O 1
ATOM 2618 N N . ILE A 1 340 ? 9.816 4.109 3.634 1.00 66.19 340 ILE A N 1
ATOM 2619 C CA . ILE A 1 340 ? 10.300 2.772 3.273 1.00 66.19 340 ILE A CA 1
ATOM 2620 C C . ILE A 1 340 ? 9.369 2.139 2.244 1.00 66.19 340 ILE A C 1
ATOM 2622 O O . ILE A 1 340 ? 9.831 1.642 1.223 1.00 66.19 340 ILE A O 1
ATOM 2626 N N . LYS A 1 341 ? 8.052 2.204 2.454 1.00 70.94 341 LYS A N 1
ATOM 2627 C CA . LYS A 1 341 ? 7.086 1.645 1.501 1.00 70.94 341 LYS A CA 1
ATOM 2628 C C . LYS A 1 341 ? 7.131 2.378 0.151 1.00 70.94 341 LYS A C 1
ATOM 2630 O O . LYS A 1 341 ? 7.049 1.740 -0.895 1.00 70.94 341 LYS A O 1
ATOM 2635 N N . ASN A 1 342 ? 7.309 3.694 0.142 1.00 71.31 342 ASN A N 1
ATOM 2636 C CA . ASN A 1 342 ? 7.337 4.480 -1.093 1.00 71.31 342 ASN A CA 1
ATOM 2637 C C . ASN A 1 342 ? 8.641 4.325 -1.883 1.00 71.31 342 ASN A C 1
ATOM 2639 O O . ASN A 1 342 ? 8.637 4.581 -3.082 1.00 71.31 342 ASN A O 1
ATOM 2643 N N . ILE A 1 343 ? 9.733 3.895 -1.245 1.00 73.19 343 ILE A N 1
ATOM 2644 C CA . ILE A 1 343 ? 11.034 3.707 -1.903 1.00 73.19 343 ILE A CA 1
ATOM 2645 C C . ILE A 1 343 ? 11.300 2.225 -2.188 1.00 73.19 343 ILE A C 1
ATOM 2647 O O . ILE A 1 343 ? 11.625 1.864 -3.316 1.00 73.19 343 ILE A O 1
ATOM 2651 N N . ALA A 1 344 ? 11.119 1.341 -1.207 1.00 76.62 344 ALA A N 1
ATOM 2652 C CA . ALA A 1 344 ? 11.463 -0.072 -1.335 1.00 76.62 344 ALA A CA 1
ATOM 2653 C C . ALA A 1 344 ? 10.520 -0.829 -2.279 1.00 76.62 344 ALA A C 1
ATOM 2655 O O . ALA A 1 344 ? 10.992 -1.601 -3.113 1.00 76.62 344 ALA A O 1
ATOM 2656 N N . TYR A 1 345 ? 9.199 -0.598 -2.211 1.00 81.50 345 TYR A N 1
ATOM 2657 C CA . TYR A 1 345 ? 8.265 -1.319 -3.087 1.00 81.50 345 TYR A CA 1
ATOM 2658 C C . TYR A 1 345 ? 8.519 -1.046 -4.574 1.00 81.50 345 TYR A C 1
ATOM 2660 O O . TYR A 1 345 ? 8.598 -2.017 -5.325 1.00 81.50 345 TYR A O 1
ATOM 2668 N N . PRO A 1 346 ? 8.692 0.211 -5.032 1.00 83.00 346 PRO A N 1
ATOM 2669 C CA . PRO A 1 346 ? 8.987 0.468 -6.441 1.00 83.00 346 PRO A CA 1
ATOM 2670 C C . PRO A 1 346 ? 10.316 -0.126 -6.903 1.00 83.00 346 PRO A C 1
ATOM 2672 O O . PRO A 1 346 ? 10.422 -0.536 -8.053 1.00 83.00 346 PRO A O 1
ATOM 2675 N N . LEU A 1 347 ? 11.309 -0.218 -6.012 1.00 81.75 347 LEU A N 1
ATOM 2676 C CA . LEU A 1 347 ? 12.602 -0.831 -6.320 1.00 81.75 347 LEU A CA 1
ATOM 2677 C C . LEU A 1 347 ? 12.535 -2.367 -6.373 1.00 81.75 347 LEU A C 1
ATOM 2679 O O . LEU A 1 347 ? 13.262 -2.998 -7.143 1.00 81.75 347 LEU A O 1
ATOM 2683 N N . LEU A 1 348 ? 11.656 -2.993 -5.593 1.00 84.25 348 LEU A N 1
ATOM 2684 C CA . LEU A 1 348 ? 11.430 -4.442 -5.642 1.00 84.25 348 LEU A CA 1
ATOM 2685 C C . LEU A 1 348 ? 10.465 -4.853 -6.763 1.00 84.25 348 LEU A C 1
ATOM 2687 O O . LEU A 1 348 ? 10.470 -6.011 -7.188 1.00 84.25 348 LEU A O 1
ATOM 2691 N N . LEU A 1 349 ? 9.669 -3.910 -7.274 1.00 86.19 349 LEU A N 1
ATOM 2692 C CA . LEU A 1 349 ? 8.634 -4.165 -8.272 1.00 86.19 349 LEU A CA 1
ATOM 2693 C C . LEU A 1 349 ? 9.153 -4.869 -9.538 1.00 86.19 349 LEU A C 1
ATOM 2695 O O . LEU A 1 349 ? 8.505 -5.828 -9.950 1.00 86.19 349 LEU A O 1
ATOM 2699 N N . PRO A 1 350 ? 10.307 -4.502 -10.136 1.00 86.31 350 PRO A N 1
ATOM 2700 C CA . PRO A 1 350 ? 10.806 -5.185 -11.330 1.00 86.31 350 PRO A CA 1
ATOM 2701 C C . PRO A 1 350 ? 11.123 -6.666 -11.085 1.00 86.31 350 PRO A C 1
ATOM 2703 O O . PRO A 1 350 ? 10.877 -7.499 -11.952 1.00 86.31 350 PRO A O 1
ATOM 2706 N N . TYR A 1 351 ? 11.620 -7.017 -9.895 1.00 88.31 351 TYR A N 1
ATOM 2707 C CA . TYR A 1 351 ? 11.918 -8.406 -9.534 1.00 88.31 351 TYR A CA 1
ATOM 2708 C C . TYR A 1 351 ? 10.639 -9.229 -9.377 1.00 88.31 351 TYR A C 1
ATOM 2710 O O . TYR A 1 351 ? 10.519 -10.311 -9.956 1.00 88.31 351 TYR A O 1
ATOM 2718 N N . ALA A 1 352 ? 9.663 -8.692 -8.639 1.00 88.50 352 ALA A N 1
ATOM 2719 C CA . ALA A 1 352 ? 8.352 -9.317 -8.490 1.00 88.50 352 ALA A CA 1
ATOM 2720 C C . ALA A 1 352 ? 7.641 -9.443 -9.848 1.00 88.50 352 ALA A C 1
ATOM 2722 O O . ALA A 1 352 ? 7.078 -10.490 -10.164 1.00 88.50 352 ALA A O 1
ATOM 2723 N N . GLY A 1 353 ? 7.737 -8.409 -10.686 1.00 89.50 353 GLY A N 1
ATOM 2724 C CA . GLY A 1 353 ? 7.175 -8.382 -12.029 1.00 89.50 353 GLY A CA 1
ATOM 2725 C C . GLY A 1 353 ? 7.750 -9.466 -12.935 1.00 89.50 353 GLY A C 1
ATOM 2726 O O . GLY A 1 353 ? 6.985 -10.171 -13.584 1.00 89.50 353 GLY A O 1
ATOM 2727 N N . VAL A 1 354 ? 9.071 -9.679 -12.927 1.00 90.62 354 VAL A N 1
ATOM 2728 C CA . VAL A 1 354 ? 9.715 -10.775 -13.678 1.00 90.62 354 VAL A CA 1
ATOM 2729 C C . VAL A 1 354 ? 9.280 -12.148 -13.162 1.00 90.62 354 VAL A C 1
ATOM 2731 O O . VAL A 1 354 ? 9.054 -13.058 -13.961 1.00 90.62 354 VAL A O 1
ATOM 2734 N N . ALA A 1 355 ? 9.141 -12.323 -11.845 1.00 92.75 355 ALA A N 1
ATOM 2735 C CA . ALA A 1 355 ? 8.649 -13.578 -11.279 1.00 92.75 355 ALA A CA 1
ATOM 2736 C C . ALA A 1 355 ? 7.218 -13.882 -11.758 1.00 92.75 355 ALA A C 1
ATOM 2738 O O . ALA A 1 355 ? 6.958 -14.978 -12.254 1.00 92.75 355 ALA A O 1
ATOM 2739 N N . VAL A 1 356 ? 6.321 -12.892 -11.712 1.00 94.25 356 VAL A N 1
ATOM 2740 C CA . VAL A 1 356 ? 4.953 -13.021 -12.238 1.00 94.25 356 VAL A CA 1
ATOM 2741 C C . VAL A 1 356 ? 4.957 -13.238 -13.752 1.00 94.25 356 VAL A C 1
ATOM 2743 O O . VAL A 1 356 ? 4.232 -14.094 -14.246 1.00 94.25 356 VAL A O 1
ATOM 2746 N N . ALA A 1 357 ? 5.817 -12.553 -14.503 1.00 92.81 357 ALA A N 1
ATOM 2747 C CA . ALA A 1 357 ? 5.944 -12.732 -15.948 1.00 92.81 357 ALA A CA 1
ATOM 2748 C C . ALA A 1 357 ? 6.364 -14.157 -16.338 1.00 92.81 357 ALA A C 1
ATOM 2750 O O . ALA A 1 357 ? 5.886 -14.697 -17.337 1.00 92.81 357 ALA A O 1
ATOM 2751 N N . ARG A 1 358 ? 7.222 -14.805 -15.537 1.00 94.38 358 ARG A N 1
ATOM 2752 C CA . ARG A 1 358 ? 7.555 -16.228 -15.714 1.00 94.38 358 ARG A CA 1
ATOM 2753 C C . ARG A 1 358 ? 6.339 -17.122 -15.495 1.00 94.38 358 ARG A C 1
ATOM 2755 O O . ARG A 1 358 ? 6.173 -18.073 -16.250 1.00 94.38 358 ARG A O 1
ATOM 2762 N N . LEU A 1 359 ? 5.482 -16.797 -14.527 1.00 95.81 359 LEU A N 1
ATOM 2763 C CA . LEU A 1 359 ? 4.227 -17.520 -14.308 1.00 95.81 359 LEU A CA 1
ATOM 2764 C C . LEU A 1 359 ? 3.238 -17.305 -15.464 1.00 95.81 359 LEU A C 1
ATOM 2766 O O . LEU A 1 359 ? 2.607 -18.255 -15.918 1.00 95.81 359 LEU A O 1
ATOM 2770 N N . LEU A 1 360 ? 3.157 -16.090 -16.013 1.00 95.06 360 LEU A N 1
ATOM 2771 C CA . LEU A 1 360 ? 2.296 -15.790 -17.163 1.00 95.06 360 LEU A CA 1
ATOM 2772 C C . LEU A 1 360 ? 2.656 -16.604 -18.415 1.00 95.06 360 LEU A C 1
ATOM 2774 O O . LEU A 1 360 ? 1.782 -16.863 -19.237 1.00 95.06 360 LEU A O 1
ATOM 2778 N N . ARG A 1 361 ? 3.907 -17.067 -18.556 1.00 94.62 361 ARG A N 1
ATOM 2779 C CA . ARG A 1 361 ? 4.319 -17.929 -19.681 1.00 94.62 361 ARG A CA 1
ATOM 2780 C C . ARG A 1 361 ? 3.672 -19.311 -19.681 1.00 94.62 361 ARG A C 1
ATOM 2782 O O . ARG A 1 361 ? 3.693 -19.964 -20.722 1.00 94.62 361 ARG A O 1
ATOM 2789 N N . PHE A 1 362 ? 3.110 -19.756 -18.558 1.00 96.69 362 PHE A N 1
ATOM 2790 C CA . PHE A 1 362 ? 2.323 -20.988 -18.525 1.00 96.69 362 PHE A CA 1
ATOM 2791 C C . PHE A 1 362 ? 0.970 -20.832 -19.235 1.00 96.69 362 PHE A C 1
ATOM 2793 O O . PHE A 1 362 ? 0.363 -21.833 -19.606 1.00 96.69 362 PHE A O 1
ATOM 2800 N N . ILE A 1 363 ? 0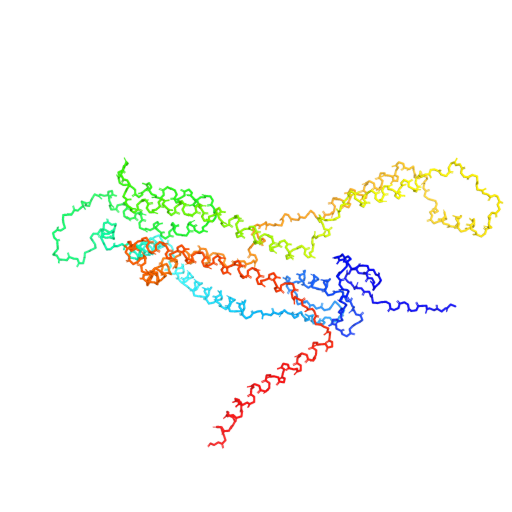.512 -19.598 -19.478 1.00 96.44 363 ILE A N 1
ATOM 2801 C CA . ILE A 1 363 ? -0.723 -19.328 -20.213 1.00 96.44 363 ILE A CA 1
ATOM 2802 C C . ILE A 1 363 ? -0.423 -19.397 -21.722 1.00 96.44 363 ILE A C 1
ATOM 2804 O O . ILE A 1 363 ? 0.400 -18.619 -22.216 1.00 96.44 363 ILE A O 1
ATOM 2808 N N . PRO A 1 364 ? -1.092 -20.279 -22.490 1.00 95.88 364 PRO A N 1
ATOM 2809 C CA . PRO A 1 364 ? -0.727 -20.566 -23.878 1.00 95.88 364 PRO A CA 1
ATOM 2810 C C . PRO A 1 364 ? -0.783 -19.336 -24.796 1.00 95.88 364 PRO A C 1
ATOM 2812 O O . PRO A 1 364 ? 0.090 -19.181 -25.646 1.00 95.88 364 PRO A O 1
ATOM 2815 N N . PHE A 1 365 ? -1.732 -18.415 -24.585 1.00 95.56 365 PHE A N 1
ATOM 2816 C CA . PHE A 1 365 ? -1.852 -17.202 -25.408 1.00 95.56 365 PHE A CA 1
ATOM 2817 C C . PHE A 1 365 ? -0.715 -16.188 -25.168 1.00 95.56 365 PHE A C 1
ATOM 2819 O O . PHE A 1 365 ? -0.334 -15.459 -26.081 1.00 95.56 365 PHE A O 1
ATOM 2826 N N . LEU A 1 366 ? -0.137 -16.162 -23.961 1.00 93.44 366 LEU A N 1
ATOM 2827 C CA . LEU A 1 366 ? 0.927 -15.223 -23.580 1.00 93.44 366 LEU A CA 1
ATOM 2828 C C . LEU A 1 366 ? 2.331 -15.745 -23.891 1.00 93.44 366 LEU A C 1
ATOM 2830 O O . LEU A 1 366 ? 3.301 -14.993 -23.810 1.00 93.44 366 LEU A O 1
ATOM 2834 N N . ARG A 1 367 ? 2.465 -17.018 -24.275 1.00 93.56 367 ARG A N 1
ATOM 2835 C CA . ARG A 1 367 ? 3.764 -17.659 -24.517 1.00 93.56 367 ARG A CA 1
ATOM 2836 C C . ARG A 1 367 ? 4.571 -16.989 -25.635 1.00 93.56 367 ARG A C 1
ATOM 2838 O O . ARG A 1 367 ? 5.799 -17.021 -25.589 1.00 93.56 367 ARG A O 1
ATOM 2845 N N . HIS A 1 368 ? 3.893 -16.388 -26.613 1.00 94.25 368 HIS A N 1
ATOM 2846 C CA . HIS A 1 368 ? 4.515 -15.736 -27.770 1.00 94.25 368 HIS A CA 1
ATOM 2847 C C . HIS A 1 368 ? 4.769 -14.236 -27.583 1.00 94.25 368 HIS A C 1
ATOM 2849 O O . HIS A 1 368 ? 5.421 -13.626 -28.429 1.00 94.25 368 HIS A O 1
ATOM 2855 N N . ALA A 1 369 ? 4.284 -13.637 -26.493 1.00 90.69 369 ALA A N 1
ATOM 2856 C CA . ALA A 1 369 ? 4.505 -12.223 -26.237 1.00 90.69 369 ALA A CA 1
ATOM 2857 C C . ALA A 1 369 ? 6.000 -11.941 -25.981 1.00 90.69 369 ALA A C 1
ATOM 2859 O O . ALA A 1 369 ? 6.703 -12.758 -25.367 1.00 90.69 369 ALA A O 1
ATOM 2860 N N . PRO A 1 370 ? 6.522 -10.789 -26.434 1.00 89.38 370 PRO A N 1
ATOM 2861 C CA . PRO A 1 370 ? 7.910 -10.434 -26.203 1.00 89.38 370 PRO A CA 1
ATOM 2862 C C . PRO A 1 370 ? 8.191 -10.309 -24.701 1.00 89.38 370 PRO A C 1
ATOM 2864 O O . PRO A 1 370 ? 7.368 -9.849 -23.911 1.00 89.38 370 PRO A O 1
ATOM 2867 N N . ILE A 1 371 ? 9.405 -10.704 -24.307 1.00 87.31 371 ILE A N 1
ATOM 2868 C CA . ILE A 1 371 ? 9.826 -10.804 -22.898 1.00 87.31 371 ILE A CA 1
ATOM 2869 C C . ILE A 1 371 ? 9.584 -9.495 -22.137 1.00 87.31 371 ILE A C 1
ATOM 2871 O O . ILE A 1 371 ? 9.133 -9.515 -20.996 1.00 87.31 371 ILE A O 1
ATOM 2875 N N . PHE A 1 372 ? 9.855 -8.364 -22.787 1.00 84.62 372 PHE A N 1
ATOM 2876 C CA . PHE A 1 372 ? 9.677 -7.046 -22.195 1.00 84.62 372 PHE A CA 1
ATOM 2877 C C . PHE A 1 372 ? 8.211 -6.753 -21.843 1.00 84.62 372 PHE A C 1
ATOM 2879 O O . PHE A 1 372 ? 7.928 -6.299 -20.737 1.00 84.62 372 PHE A O 1
ATOM 2886 N N . GLU A 1 373 ? 7.276 -7.044 -22.751 1.00 86.56 373 GLU A N 1
ATOM 2887 C CA . GLU A 1 373 ? 5.845 -6.815 -22.516 1.00 86.56 373 GLU A CA 1
ATOM 2888 C C . GLU A 1 373 ? 5.314 -7.734 -21.418 1.00 86.56 373 GLU A C 1
ATOM 2890 O O . GLU A 1 373 ? 4.556 -7.282 -20.565 1.00 86.56 373 GLU A O 1
ATOM 2895 N N . LEU A 1 374 ? 5.781 -8.987 -21.365 1.00 90.25 374 LEU A N 1
ATOM 2896 C CA . LEU A 1 374 ? 5.452 -9.907 -20.273 1.00 90.25 374 LEU A CA 1
ATOM 2897 C C . LEU A 1 374 ? 5.961 -9.401 -18.922 1.00 90.25 374 LEU A C 1
ATOM 2899 O O . LEU A 1 374 ? 5.226 -9.445 -17.940 1.00 90.25 374 LEU A O 1
ATOM 2903 N N . ASN A 1 375 ? 7.198 -8.903 -18.865 1.00 89.31 375 ASN A N 1
ATOM 2904 C CA . ASN A 1 375 ? 7.779 -8.332 -17.648 1.00 89.31 375 ASN A CA 1
ATOM 2905 C C . ASN A 1 375 ? 7.018 -7.081 -17.184 1.00 89.31 375 ASN A C 1
ATOM 2907 O O . ASN A 1 375 ? 6.761 -6.911 -15.988 1.00 89.31 375 ASN A O 1
ATOM 2911 N N . LEU A 1 376 ? 6.628 -6.216 -18.124 1.00 87.06 376 LEU A N 1
ATOM 2912 C CA . LEU A 1 376 ? 5.805 -5.044 -17.844 1.00 87.06 376 LEU A CA 1
ATOM 2913 C C . LEU A 1 376 ? 4.415 -5.452 -17.336 1.00 87.06 376 LEU A C 1
ATOM 2915 O O . LEU A 1 376 ? 3.989 -4.967 -16.291 1.00 87.06 376 LEU A O 1
ATOM 2919 N N . ALA A 1 377 ? 3.747 -6.387 -18.014 1.00 89.88 377 ALA A N 1
ATOM 2920 C CA . ALA A 1 377 ? 2.450 -6.923 -17.607 1.00 89.88 377 ALA A CA 1
ATOM 2921 C C . ALA A 1 377 ? 2.516 -7.570 -16.217 1.00 89.88 377 ALA A C 1
ATOM 2923 O O . ALA A 1 377 ? 1.678 -7.284 -15.364 1.00 89.88 377 ALA A O 1
ATOM 2924 N N . GLY A 1 378 ? 3.552 -8.367 -15.945 1.00 91.25 378 GLY A N 1
ATOM 2925 C CA . GLY A 1 378 ? 3.796 -8.942 -14.625 1.00 91.25 378 GLY A CA 1
ATOM 2926 C C . GLY A 1 378 ? 3.936 -7.868 -13.545 1.00 91.25 378 GLY A C 1
ATOM 2927 O O . GLY A 1 378 ? 3.348 -7.991 -12.475 1.00 91.25 378 GLY A O 1
ATOM 2928 N N . SER A 1 379 ? 4.642 -6.774 -13.843 1.00 88.69 379 SER A N 1
ATOM 2929 C CA . SER A 1 379 ? 4.804 -5.646 -12.914 1.00 88.69 379 SER A CA 1
ATOM 2930 C C . SER A 1 379 ? 3.473 -4.933 -12.642 1.00 88.69 379 SER A C 1
ATOM 2932 O O . SER A 1 379 ? 3.168 -4.623 -11.492 1.00 88.69 379 SER A O 1
ATOM 2934 N N . VAL A 1 380 ? 2.646 -4.725 -13.675 1.00 89.50 380 VAL A N 1
ATOM 2935 C CA . VAL A 1 380 ? 1.289 -4.162 -13.543 1.00 89.50 380 VAL A CA 1
ATOM 2936 C C . VAL A 1 380 ? 0.404 -5.061 -12.676 1.00 89.50 380 VAL A C 1
ATOM 2938 O O . VAL A 1 380 ? -0.256 -4.565 -11.767 1.00 89.50 380 VAL A O 1
ATOM 2941 N N . ILE A 1 381 ? 0.434 -6.381 -12.886 1.00 91.38 381 ILE A N 1
ATOM 2942 C CA . ILE A 1 381 ? -0.325 -7.339 -12.068 1.00 91.38 381 ILE A CA 1
ATOM 2943 C C . ILE A 1 381 ? 0.085 -7.253 -10.597 1.00 91.38 381 ILE A C 1
ATOM 2945 O O . ILE A 1 381 ? -0.785 -7.232 -9.732 1.00 91.38 381 ILE A O 1
ATOM 2949 N N . VAL A 1 382 ? 1.383 -7.154 -10.291 1.00 90.12 382 VAL A N 1
ATOM 2950 C CA . VAL A 1 382 ? 1.852 -7.010 -8.902 1.00 90.12 382 VAL A CA 1
ATOM 2951 C C . VAL A 1 382 ? 1.273 -5.753 -8.244 1.00 90.12 382 VAL A C 1
ATOM 2953 O O . VAL A 1 382 ? 0.837 -5.817 -7.093 1.00 90.12 382 VAL A O 1
ATOM 2956 N N . VAL A 1 383 ? 1.224 -4.623 -8.962 1.00 87.56 383 VAL A N 1
ATOM 2957 C CA . VAL A 1 383 ? 0.601 -3.386 -8.456 1.00 87.56 383 VAL A CA 1
ATOM 2958 C C . VAL A 1 383 ? -0.891 -3.594 -8.195 1.00 87.56 383 VAL A C 1
ATOM 2960 O O . VAL A 1 383 ? -1.365 -3.273 -7.108 1.00 87.56 383 VAL A O 1
ATOM 2963 N N . LEU A 1 384 ? -1.617 -4.197 -9.140 1.00 87.19 384 LEU A N 1
ATOM 2964 C CA . LEU A 1 384 ? -3.053 -4.454 -8.996 1.00 87.19 384 LEU A CA 1
ATOM 2965 C C . LEU A 1 384 ? -3.364 -5.398 -7.828 1.00 87.19 384 LEU A C 1
ATOM 2967 O O . LEU A 1 384 ? -4.269 -5.126 -7.043 1.00 87.19 384 LEU A O 1
ATOM 2971 N N . VAL A 1 385 ? -2.594 -6.479 -7.668 1.00 88.44 385 VAL A N 1
ATOM 2972 C CA . VAL A 1 385 ? -2.738 -7.417 -6.544 1.00 88.44 385 VAL A CA 1
ATOM 2973 C C . VAL A 1 385 ? -2.475 -6.707 -5.220 1.00 88.44 385 VAL A C 1
ATOM 2975 O O . VAL A 1 385 ? -3.239 -6.874 -4.270 1.00 88.44 385 VAL A O 1
ATOM 2978 N N . ARG A 1 386 ? -1.430 -5.875 -5.144 1.00 86.25 386 ARG A N 1
ATOM 2979 C CA . ARG A 1 386 ? -1.140 -5.071 -3.951 1.00 86.25 386 ARG A CA 1
ATOM 2980 C C . ARG A 1 386 ? -2.309 -4.148 -3.602 1.00 86.25 386 ARG A C 1
ATOM 2982 O O . ARG A 1 386 ? -2.698 -4.086 -2.434 1.00 86.25 386 ARG A O 1
ATOM 2989 N N . ASP A 1 387 ? -2.862 -3.442 -4.583 1.00 85.12 387 ASP A N 1
ATOM 2990 C CA . ASP A 1 387 ? -3.988 -2.529 -4.376 1.00 85.12 387 ASP A CA 1
ATOM 2991 C C . ASP A 1 387 ? -5.252 -3.281 -3.948 1.00 85.12 387 ASP A C 1
ATOM 2993 O O . ASP A 1 387 ? -5.907 -2.874 -2.989 1.00 85.12 387 ASP A O 1
ATOM 2997 N N . ALA A 1 388 ? -5.533 -4.436 -4.555 1.00 85.31 388 ALA A N 1
ATOM 2998 C CA . ALA A 1 388 ? -6.619 -5.315 -4.133 1.00 85.31 388 ALA A CA 1
ATOM 2999 C C . ALA A 1 388 ? -6.441 -5.769 -2.676 1.00 85.31 388 ALA A C 1
ATOM 3001 O O . ALA A 1 388 ? -7.367 -5.669 -1.874 1.00 85.31 388 ALA A O 1
ATOM 3002 N N . VAL A 1 389 ? -5.232 -6.188 -2.290 1.00 85.19 389 VAL A N 1
ATOM 3003 C CA . VAL A 1 389 ? -4.916 -6.576 -0.907 1.00 85.19 389 VAL A CA 1
ATOM 3004 C C . VAL A 1 389 ? -5.091 -5.396 0.057 1.00 85.19 389 VAL A C 1
ATOM 3006 O O . VAL A 1 389 ? -5.563 -5.594 1.178 1.00 85.19 389 VAL A O 1
ATOM 3009 N N . ASN A 1 390 ? -4.771 -4.163 -0.352 1.00 82.19 390 ASN A N 1
ATOM 3010 C CA . ASN A 1 390 ? -5.034 -2.953 0.438 1.00 82.19 390 ASN A CA 1
ATOM 3011 C C . ASN A 1 390 ? -6.532 -2.691 0.625 1.00 82.19 390 ASN A C 1
ATOM 3013 O O . ASN A 1 390 ? -6.956 -2.483 1.761 1.00 82.19 390 ASN A O 1
ATOM 3017 N N . VAL A 1 391 ? -7.325 -2.758 -0.446 1.00 82.69 391 VAL A N 1
ATOM 3018 C CA . VAL A 1 391 ? -8.788 -2.599 -0.385 1.00 82.69 391 VAL A CA 1
ATOM 3019 C C . VAL A 1 391 ? -9.401 -3.664 0.515 1.00 82.69 391 VAL A C 1
ATOM 3021 O O . VAL A 1 391 ? -10.123 -3.337 1.449 1.00 82.69 391 VAL A O 1
ATOM 3024 N N . VAL A 1 392 ? -9.050 -4.933 0.305 1.00 85.25 392 VAL A N 1
ATOM 3025 C CA . VAL A 1 392 ? -9.533 -6.054 1.121 1.00 85.25 392 VAL A CA 1
ATOM 3026 C C . VAL A 1 392 ? -9.170 -5.848 2.590 1.00 85.25 392 VAL A C 1
ATOM 3028 O O . VAL A 1 392 ? -10.016 -6.005 3.463 1.00 85.25 392 VAL A O 1
ATOM 3031 N N . THR A 1 393 ? -7.939 -5.425 2.880 1.00 83.7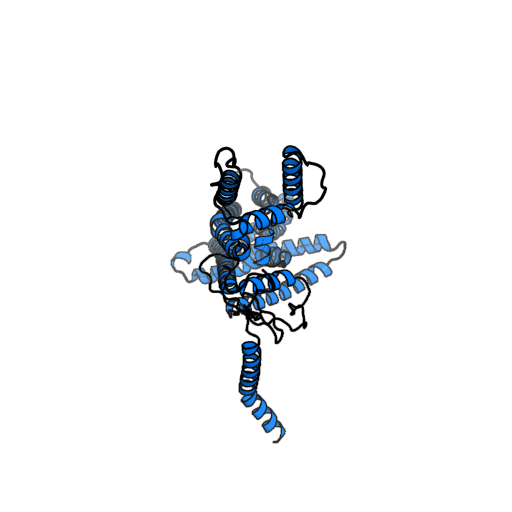5 393 THR A N 1
ATOM 3032 C CA . THR A 1 393 ? -7.514 -5.114 4.255 1.00 83.75 393 THR A CA 1
ATOM 3033 C C . THR A 1 393 ? -8.343 -3.985 4.860 1.00 83.75 393 THR A C 1
ATOM 3035 O O . THR A 1 393 ? -8.725 -4.079 6.024 1.00 83.75 393 THR A O 1
ATOM 3038 N N . ALA A 1 394 ? -8.636 -2.933 4.094 1.00 80.31 394 ALA A N 1
ATOM 3039 C CA . ALA A 1 394 ? -9.485 -1.842 4.553 1.00 80.31 394 ALA A CA 1
ATOM 3040 C C . ALA A 1 394 ? -10.910 -2.331 4.848 1.00 80.31 394 ALA A C 1
ATOM 3042 O O . ALA A 1 394 ? -11.419 -2.068 5.932 1.00 80.31 394 ALA A O 1
ATOM 3043 N N . LEU A 1 395 ? -11.504 -3.134 3.961 1.00 83.50 395 LEU A N 1
ATOM 3044 C CA . LEU A 1 395 ? -12.820 -3.743 4.176 1.00 83.50 395 LEU A CA 1
ATOM 3045 C C . LEU A 1 395 ? -12.849 -4.632 5.427 1.00 83.50 395 LEU A C 1
ATOM 3047 O O . LEU A 1 395 ? -13.772 -4.534 6.234 1.00 83.50 395 LEU A O 1
ATOM 3051 N N . TYR A 1 396 ? -11.814 -5.450 5.641 1.00 85.31 396 TYR A N 1
ATOM 3052 C CA . TYR A 1 396 ? -11.687 -6.244 6.865 1.00 85.31 396 TYR A CA 1
ATOM 3053 C C . TYR A 1 396 ? -11.552 -5.372 8.111 1.00 85.31 396 TYR A C 1
ATOM 3055 O O . TYR A 1 396 ? -12.096 -5.739 9.147 1.00 85.31 396 TYR A O 1
ATOM 3063 N N . ARG A 1 397 ? -10.875 -4.220 8.032 1.00 80.81 397 ARG A N 1
ATOM 3064 C CA . ARG A 1 397 ? -10.796 -3.275 9.155 1.00 80.81 397 ARG A CA 1
ATOM 3065 C C . ARG A 1 397 ? -12.147 -2.637 9.471 1.00 80.81 397 ARG A C 1
ATOM 3067 O O . ARG A 1 397 ? -12.467 -2.564 10.649 1.00 80.81 397 ARG A O 1
ATOM 3074 N N . ILE A 1 398 ? -12.946 -2.258 8.468 1.00 80.50 398 ILE A N 1
ATOM 3075 C CA . ILE A 1 398 ? -14.326 -1.766 8.678 1.00 80.50 398 ILE A CA 1
ATOM 3076 C C . ILE A 1 398 ? -15.175 -2.849 9.341 1.00 80.50 398 ILE A C 1
ATOM 3078 O O . ILE A 1 398 ? -15.868 -2.612 10.326 1.00 80.50 398 ILE A O 1
ATOM 3082 N N . LYS A 1 399 ? -15.101 -4.079 8.818 1.00 84.25 399 LYS A N 1
ATOM 3083 C CA . LYS A 1 399 ? -15.834 -5.205 9.397 1.00 84.25 399 LYS A CA 1
ATOM 3084 C C . LYS A 1 399 ? -15.399 -5.443 10.839 1.00 84.25 399 LYS A C 1
ATOM 3086 O O . LYS A 1 399 ? -16.230 -5.701 11.697 1.00 84.25 399 LYS A O 1
ATOM 3091 N N . GLN A 1 400 ? -14.104 -5.324 11.112 1.00 81.88 400 GLN A N 1
ATOM 3092 C CA . GLN A 1 400 ? -13.566 -5.481 12.451 1.00 81.88 400 GLN A CA 1
ATOM 3093 C C . GLN A 1 400 ? -14.014 -4.357 13.389 1.00 81.88 400 GLN A C 1
ATOM 3095 O O . GLN A 1 400 ? -14.316 -4.646 14.547 1.00 81.88 400 GLN A O 1
ATOM 3100 N N . SER A 1 401 ? -14.104 -3.111 12.911 1.00 74.56 401 SER A N 1
ATOM 3101 C CA . SER A 1 401 ? -14.601 -2.005 13.728 1.00 74.56 401 SER A CA 1
ATOM 3102 C C . SER A 1 401 ? -16.076 -2.156 14.077 1.00 74.56 401 SER A C 1
ATOM 3104 O O . SER A 1 401 ? -16.460 -1.870 15.202 1.00 74.56 401 SER A O 1
ATOM 3106 N N . ALA A 1 402 ? -16.878 -2.731 13.181 1.00 75.25 402 ALA A N 1
ATOM 3107 C CA . ALA A 1 402 ? -18.264 -3.089 13.483 1.00 75.25 402 ALA A CA 1
ATOM 3108 C C . ALA A 1 402 ? -18.399 -4.244 14.502 1.00 75.25 402 ALA A C 1
ATOM 3110 O O . ALA A 1 402 ? -19.483 -4.491 15.018 1.00 75.25 402 ALA A O 1
ATOM 3111 N N . THR A 1 403 ? -17.317 -4.978 14.789 1.00 79.69 403 THR A N 1
ATOM 3112 C CA . THR A 1 403 ? -17.320 -6.118 15.730 1.00 79.69 403 THR A CA 1
ATOM 3113 C C . THR A 1 403 ? -16.675 -5.811 17.075 1.00 79.69 403 THR A C 1
ATOM 3115 O O . THR A 1 403 ? -16.467 -6.738 17.864 1.00 79.69 403 THR A O 1
ATOM 3118 N N . PHE A 1 404 ? -16.313 -4.554 17.346 1.00 80.25 404 PHE A N 1
ATOM 3119 C CA . PHE A 1 404 ? -15.846 -4.196 18.679 1.00 80.25 404 PHE A CA 1
ATOM 3120 C C . PHE A 1 404 ? -16.955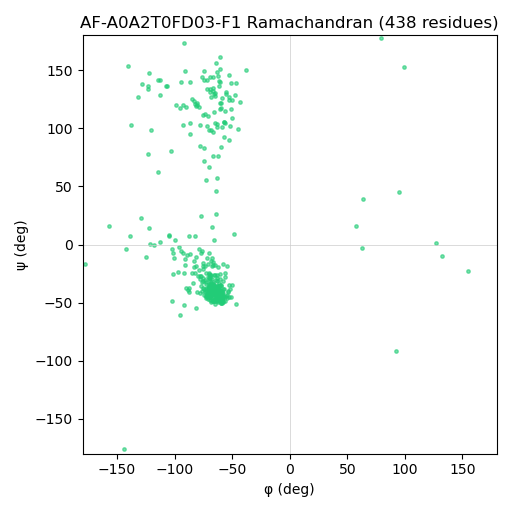 -4.482 19.680 1.00 80.25 404 PHE A C 1
ATOM 3122 O O . PHE A 1 404 ? -18.063 -3.971 19.549 1.00 80.25 404 PHE A O 1
ATOM 3129 N N . ARG A 1 405 ? -16.639 -5.335 20.656 1.00 82.25 405 ARG A N 1
ATOM 3130 C CA . ARG A 1 405 ? -17.504 -5.552 21.803 1.00 82.25 405 ARG A CA 1
ATOM 3131 C C . ARG A 1 405 ? -16.764 -5.279 23.091 1.00 82.25 405 ARG A C 1
ATOM 3133 O O . ARG A 1 405 ? -15.617 -5.706 23.267 1.00 82.25 405 ARG A O 1
ATOM 3140 N N . VAL A 1 406 ? -17.434 -4.584 23.994 1.00 83.62 406 VAL A N 1
ATOM 3141 C CA . VAL A 1 406 ? -16.938 -4.379 25.351 1.00 83.62 406 VAL A CA 1
ATOM 3142 C C . VAL A 1 406 ? -17.351 -5.595 26.167 1.00 83.62 406 VAL A C 1
ATOM 3144 O O . VAL A 1 406 ? -18.524 -5.966 26.203 1.00 83.62 406 VAL A O 1
ATOM 3147 N N . LEU A 1 407 ? -16.378 -6.239 26.810 1.00 84.12 407 LEU A N 1
ATOM 3148 C CA . LEU A 1 407 ? -16.675 -7.332 27.726 1.00 84.12 407 LEU A CA 1
ATOM 3149 C C . LEU A 1 407 ? -17.298 -6.766 28.998 1.00 84.12 407 LEU A C 1
ATOM 3151 O O . LEU A 1 407 ? -16.776 -5.816 29.580 1.00 84.12 407 LEU A O 1
ATOM 3155 N N . ASN A 1 408 ? -18.386 -7.382 29.452 1.00 85.62 408 ASN A N 1
ATOM 3156 C CA . ASN A 1 408 ? -18.858 -7.139 30.808 1.00 85.62 408 ASN A CA 1
ATOM 3157 C C . ASN A 1 408 ? -17.805 -7.615 31.813 1.00 85.62 408 ASN A C 1
ATOM 3159 O O . ASN A 1 408 ? -17.125 -8.615 31.576 1.00 85.62 408 ASN A O 1
ATOM 3163 N N . TYR A 1 409 ? -17.727 -6.945 32.960 1.00 82.88 409 TYR A N 1
ATOM 3164 C CA . TYR A 1 409 ? -16.829 -7.292 34.062 1.00 82.88 409 TYR A CA 1
ATOM 3165 C C . TYR A 1 409 ? -16.875 -8.799 34.376 1.00 82.88 409 TYR A C 1
ATOM 3167 O O . TYR A 1 409 ? -15.856 -9.482 34.282 1.00 82.88 409 TYR A O 1
ATOM 3175 N N . ASN A 1 410 ? -18.082 -9.346 34.562 1.00 80.50 410 ASN A N 1
ATOM 3176 C CA . ASN A 1 410 ? -18.311 -10.766 34.860 1.00 80.50 410 ASN A CA 1
ATOM 3177 C C . ASN A 1 410 ? -17.879 -11.728 33.724 1.00 80.50 410 ASN A C 1
ATOM 3179 O O . ASN A 1 410 ? -17.492 -12.870 33.971 1.00 80.50 410 ASN A O 1
ATOM 3183 N N . GLU A 1 411 ? -17.947 -11.292 32.462 1.00 78.50 411 GLU A N 1
ATOM 3184 C CA . GLU A 1 411 ? -17.501 -12.087 31.303 1.00 78.50 411 GLU A CA 1
ATOM 3185 C C . GLU A 1 411 ? -15.973 -12.074 31.160 1.00 78.50 411 GLU A C 1
ATOM 3187 O O . GLU A 1 411 ? -15.370 -12.997 30.608 1.00 78.50 411 GLU A O 1
ATOM 3192 N N . SER A 1 412 ? -15.330 -11.013 31.644 1.00 69.88 412 SER A N 1
ATOM 3193 C CA . SER A 1 412 ? -13.887 -10.853 31.537 1.00 69.88 412 SER A CA 1
ATOM 3194 C C . SER A 1 412 ? -13.135 -11.847 32.429 1.00 69.88 412 SER A C 1
ATOM 3196 O O . SER A 1 412 ? -12.204 -12.494 31.940 1.00 69.88 412 SER A O 1
ATOM 3198 N N . ASP A 1 413 ? -13.609 -12.067 33.658 1.00 71.56 413 ASP A N 1
ATOM 3199 C CA . ASP A 1 413 ? -13.023 -13.018 34.614 1.00 71.56 413 ASP A CA 1
ATOM 3200 C C . ASP A 1 413 ? -13.148 -14.471 34.129 1.00 71.56 413 ASP A C 1
ATOM 3202 O O . ASP A 1 413 ? -12.197 -15.254 34.181 1.00 71.56 413 ASP A O 1
ATOM 3206 N N . THR A 1 414 ? -14.302 -14.825 33.555 1.00 71.56 414 THR A N 1
ATOM 3207 C CA . THR A 1 414 ? -14.520 -16.157 32.966 1.00 71.56 414 THR A CA 1
ATOM 3208 C C . THR A 1 414 ? -13.679 -16.382 31.709 1.00 71.56 414 THR A C 1
ATOM 3210 O O . THR A 1 414 ? -13.215 -17.499 31.471 1.00 71.56 414 THR A O 1
ATOM 3213 N N . SER A 1 415 ? -13.429 -15.340 30.908 1.00 67.12 415 SER A N 1
ATOM 3214 C CA . SER A 1 415 ? -12.581 -15.454 29.715 1.00 67.12 415 SER A CA 1
ATOM 3215 C C . SER A 1 415 ? -11.110 -15.727 30.047 1.00 67.12 415 SER A C 1
ATOM 3217 O O . SER A 1 415 ? -10.476 -16.529 29.356 1.00 67.12 415 SER A O 1
ATOM 3219 N N . GLU A 1 416 ? -10.582 -15.117 31.113 1.00 68.75 416 GLU A N 1
ATOM 3220 C CA . GLU A 1 416 ? -9.210 -15.355 31.570 1.00 68.75 416 GLU A CA 1
ATOM 3221 C C . GLU A 1 416 ? -9.056 -16.749 32.161 1.00 68.75 416 GLU A C 1
ATOM 3223 O O . GLU A 1 416 ? -8.131 -17.463 31.773 1.00 68.75 416 GLU A O 1
ATOM 3228 N N . ALA A 1 417 ? -10.001 -17.179 33.003 1.00 72.06 417 ALA A N 1
ATOM 3229 C CA . ALA A 1 417 ? -10.009 -18.536 33.543 1.00 72.06 417 ALA A CA 1
ATOM 3230 C C . ALA A 1 417 ? -9.979 -19.590 32.419 1.00 72.06 417 ALA A C 1
ATOM 3232 O O . ALA A 1 417 ? -9.177 -20.522 32.446 1.00 72.06 417 ALA A O 1
ATOM 3233 N N . ASN A 1 418 ? -10.780 -19.390 31.368 1.00 75.25 418 ASN A N 1
ATOM 3234 C CA . ASN A 1 418 ? -10.875 -20.314 30.238 1.00 75.25 418 ASN A CA 1
ATOM 3235 C C . ASN A 1 418 ? -9.629 -20.272 29.326 1.00 75.25 418 ASN A C 1
ATOM 3237 O O . ASN A 1 418 ? -9.236 -21.290 28.755 1.00 75.25 418 ASN A O 1
ATOM 3241 N N . TRP A 1 419 ? -8.966 -19.116 29.176 1.00 74.06 419 TRP A N 1
ATOM 3242 C CA . TRP A 1 419 ? -7.702 -19.035 28.433 1.00 74.06 419 TRP A CA 1
ATOM 3243 C C . TRP A 1 419 ? -6.553 -19.707 29.186 1.00 74.06 419 TRP A C 1
ATOM 3245 O O . TRP A 1 419 ? -5.815 -20.472 28.570 1.00 74.06 419 TRP A O 1
ATOM 3255 N N . VAL A 1 420 ? -6.437 -19.489 30.500 1.00 73.25 420 VAL A N 1
ATOM 3256 C CA . VAL A 1 420 ? -5.448 -20.173 31.347 1.00 73.25 420 VAL A CA 1
ATOM 3257 C C . VAL A 1 420 ? -5.673 -21.683 31.312 1.00 73.25 420 VAL A C 1
ATOM 3259 O O . VAL A 1 420 ? -4.719 -22.432 31.134 1.00 73.25 420 VAL A O 1
ATOM 3262 N N . GLU A 1 421 ? -6.925 -22.140 31.372 1.00 78.88 421 GLU A N 1
ATOM 3263 C CA . GLU A 1 421 ? -7.260 -23.560 31.255 1.00 78.88 421 GLU A CA 1
ATOM 3264 C C . GLU A 1 421 ? -6.902 -24.135 29.872 1.00 78.88 421 GLU A C 1
ATOM 3266 O O . GLU A 1 421 ? -6.321 -25.217 29.777 1.00 78.88 421 GLU A O 1
ATOM 3271 N N . LYS A 1 422 ? -7.186 -23.410 28.780 1.00 77.00 422 LYS A N 1
ATOM 3272 C CA . LYS A 1 422 ? -6.787 -23.816 27.419 1.00 77.00 422 LYS A CA 1
ATOM 3273 C C . LYS A 1 422 ? -5.275 -23.846 27.237 1.00 77.00 422 LYS A C 1
ATOM 3275 O O . LYS A 1 422 ? -4.771 -24.757 26.586 1.00 77.00 422 LYS A O 1
ATOM 3280 N N . LEU A 1 423 ? -4.558 -22.872 27.793 1.00 72.00 423 LEU A N 1
ATOM 3281 C CA . LEU A 1 423 ? -3.102 -22.822 27.738 1.00 72.00 423 LEU A CA 1
ATOM 3282 C C . LEU A 1 423 ? -2.497 -23.964 28.559 1.00 72.00 423 LEU A C 1
ATOM 3284 O O . LEU A 1 423 ? -1.616 -24.662 28.069 1.00 72.00 423 LEU A O 1
ATOM 3288 N N . ALA A 1 424 ? -3.030 -24.213 29.758 1.00 76.69 424 ALA A N 1
ATOM 3289 C CA . ALA A 1 424 ? -2.642 -25.336 30.600 1.00 76.69 424 ALA A CA 1
ATOM 3290 C C . ALA A 1 424 ? -2.856 -26.668 29.871 1.00 76.69 424 ALA A C 1
ATOM 3292 O O . ALA A 1 424 ? -1.932 -27.476 29.851 1.00 76.69 424 ALA A O 1
ATOM 3293 N N . LYS A 1 425 ? -4.005 -26.861 29.200 1.00 80.31 425 LYS A N 1
ATOM 3294 C CA . LYS A 1 425 ? -4.321 -28.041 28.365 1.00 80.31 425 LYS A CA 1
ATOM 3295 C C . LYS A 1 425 ? -3.426 -28.182 27.127 1.00 80.31 425 LYS A C 1
ATOM 3297 O O . LYS A 1 425 ? -3.099 -29.297 26.737 1.00 80.31 425 LYS A O 1
ATOM 3302 N N . ALA A 1 426 ? -3.028 -27.076 26.498 1.00 75.56 426 ALA A N 1
ATOM 3303 C CA . ALA A 1 426 ? -2.138 -27.094 25.335 1.00 75.56 426 ALA A CA 1
ATOM 3304 C C . ALA A 1 426 ? -0.671 -27.359 25.717 1.00 75.56 426 ALA A C 1
ATOM 3306 O O . ALA A 1 426 ? 0.061 -27.985 24.954 1.00 75.56 426 ALA A O 1
ATOM 3307 N N . LEU A 1 427 ? -0.248 -26.903 26.900 1.00 73.94 427 LEU A N 1
ATOM 3308 C CA . LEU A 1 427 ? 1.109 -27.087 27.414 1.00 73.94 427 LEU A CA 1
ATOM 3309 C C . LEU A 1 427 ? 1.301 -28.428 28.135 1.00 73.94 427 LEU A C 1
ATOM 3311 O O . LEU A 1 427 ? 2.424 -28.925 28.165 1.00 73.94 427 LEU A O 1
ATOM 3315 N N . THR A 1 428 ? 0.240 -29.047 28.668 1.00 73.56 428 THR A N 1
ATOM 3316 C CA . THR A 1 428 ? 0.334 -30.325 29.405 1.00 73.56 428 THR A CA 1
ATOM 3317 C C . THR A 1 428 ? 1.017 -31.454 28.626 1.00 73.56 428 THR A C 1
ATOM 3319 O O . THR A 1 428 ? 1.903 -32.080 29.205 1.00 73.56 428 THR A O 1
ATOM 3322 N N . PRO A 1 429 ? 0.704 -31.723 27.339 1.00 64.31 429 PRO A N 1
ATOM 3323 C CA . PRO A 1 429 ? 1.367 -32.814 26.624 1.00 64.31 429 PRO A CA 1
ATOM 3324 C C . PRO A 1 429 ? 2.847 -32.524 26.329 1.00 64.31 429 PRO A C 1
ATOM 3326 O O . PRO A 1 429 ? 3.646 -33.453 26.260 1.00 64.31 429 PRO A O 1
ATOM 3329 N N . HIS A 1 430 ? 3.236 -31.250 26.194 1.00 56.44 430 HIS A N 1
ATOM 3330 C CA . HIS A 1 430 ? 4.616 -30.872 25.877 1.00 56.44 430 HIS A CA 1
ATOM 3331 C C . HIS A 1 430 ? 5.510 -30.799 27.128 1.00 56.44 430 HIS A C 1
ATOM 3333 O O . HIS A 1 430 ? 6.684 -31.155 27.059 1.00 56.44 430 HIS A O 1
ATOM 3339 N N . PHE A 1 431 ? 4.952 -30.399 28.277 1.00 54.91 431 PHE A N 1
ATOM 3340 C CA . PHE A 1 431 ? 5.665 -30.368 29.560 1.00 54.91 431 PHE A CA 1
ATOM 3341 C C . PHE A 1 431 ? 5.794 -31.752 30.213 1.00 54.91 431 PHE A C 1
ATOM 3343 O O . PHE A 1 431 ? 6.786 -32.005 30.892 1.00 54.91 431 PHE A O 1
ATOM 3350 N N . GLN A 1 432 ? 4.843 -32.672 29.994 1.00 54.84 432 GLN A N 1
ATOM 3351 C CA . GLN A 1 432 ? 4.980 -34.050 30.487 1.00 54.84 432 GLN A CA 1
ATOM 3352 C C . GLN A 1 432 ? 6.166 -34.782 29.839 1.00 54.84 432 GLN A C 1
ATOM 3354 O O . GLN A 1 432 ? 6.884 -35.496 30.534 1.00 54.84 432 GLN A O 1
ATOM 3359 N N . PHE A 1 433 ? 6.435 -34.544 28.550 1.00 55.97 433 PHE A N 1
ATOM 3360 C CA . PHE A 1 433 ? 7.577 -35.146 27.852 1.00 55.97 433 PHE A CA 1
ATOM 3361 C C . PHE A 1 433 ? 8.937 -34.616 28.341 1.00 55.97 433 PHE A C 1
ATOM 3363 O O . PHE A 1 433 ? 9.893 -35.380 28.447 1.00 55.97 433 PHE A O 1
ATOM 3370 N N . GLU A 1 434 ? 9.032 -33.328 28.683 1.00 53.34 434 GLU A N 1
ATOM 3371 C CA . GLU A 1 434 ? 10.287 -32.717 29.153 1.00 53.34 434 GLU A CA 1
ATOM 3372 C C . GLU A 1 434 ? 10.638 -33.090 30.601 1.00 53.34 434 GLU A C 1
ATOM 3374 O O . GLU A 1 434 ? 11.815 -33.160 30.957 1.00 53.34 434 GLU A O 1
ATOM 3379 N N . ILE A 1 435 ? 9.630 -33.364 31.435 1.00 50.81 435 ILE A N 1
ATOM 3380 C CA . ILE A 1 435 ? 9.849 -33.851 32.802 1.00 50.81 435 ILE A CA 1
ATOM 3381 C C . ILE A 1 435 ? 10.239 -35.333 32.779 1.00 50.81 435 ILE A C 1
ATOM 3383 O O . ILE A 1 435 ? 11.159 -35.720 33.492 1.00 50.81 435 ILE A O 1
ATOM 3387 N N . GLN A 1 436 ? 9.626 -36.156 31.924 1.00 48.91 436 GLN A N 1
ATOM 3388 C CA . GLN A 1 436 ? 9.946 -37.585 31.854 1.00 48.91 436 GLN A CA 1
ATOM 3389 C C . GLN A 1 436 ? 11.347 -37.850 31.265 1.00 48.91 436 GLN A C 1
ATOM 3391 O O . GLN A 1 436 ? 12.058 -38.707 31.770 1.00 48.91 436 GLN A O 1
ATOM 3396 N N . ALA A 1 437 ? 11.810 -37.032 30.310 1.00 54.41 437 ALA A N 1
ATOM 3397 C CA . ALA A 1 437 ? 13.163 -37.119 29.743 1.00 54.41 437 ALA A CA 1
ATOM 3398 C C . ALA A 1 437 ? 14.293 -36.565 30.643 1.00 54.41 437 ALA A C 1
ATOM 3400 O O . ALA A 1 437 ? 15.462 -36.655 30.280 1.00 54.41 437 ALA A O 1
ATOM 3401 N N . ARG A 1 438 ? 13.971 -35.948 31.791 1.00 49.59 438 ARG A N 1
ATOM 3402 C CA . ARG A 1 438 ? 14.960 -35.534 32.810 1.00 49.59 438 ARG A CA 1
ATOM 3403 C C . ARG A 1 438 ? 15.042 -36.487 34.005 1.00 49.59 438 ARG A C 1
ATOM 3405 O O . ARG A 1 438 ? 15.893 -36.278 34.867 1.00 49.59 438 ARG A O 1
ATOM 3412 N N . PHE A 1 439 ? 14.147 -37.470 34.077 1.00 47.69 439 PHE A N 1
ATOM 3413 C CA . PHE A 1 439 ? 14.079 -38.459 35.156 1.00 47.69 439 PHE A CA 1
ATOM 3414 C C . PHE A 1 439 ? 14.431 -39.890 34.701 1.00 47.69 439 PHE A C 1
ATOM 3416 O O . PHE A 1 439 ? 14.428 -40.796 35.535 1.00 47.69 439 PHE A O 1
ATOM 3423 N N . GLU A 1 440 ? 14.785 -40.070 33.427 1.00 43.53 440 GLU A N 1
ATOM 3424 C CA . GLU A 1 440 ? 15.550 -41.206 32.882 1.00 43.53 440 GLU A CA 1
ATOM 3425 C C . GLU A 1 440 ? 16.975 -40.739 32.566 1.00 43.53 440 GLU A C 1
ATOM 3427 O O . GLU A 1 440 ? 17.918 -41.528 32.807 1.00 43.53 440 GLU A O 1
#

Nearest PDB structures (foldseek):
  7bin-assembly1_A  TM=1.923E-01  e=7.610E+00  Salmonella enterica subsp. enterica serovar Typhi
  5och-assembly2_D  TM=1.281E-01  e=6.221E+00  Homo sapiens

Radius of gyration: 35.45 Å; Cα contacts (8 Å, |Δi|>4): 272; chains: 1; bounding box: 100×87×87 Å

Mean predicted aligned error: 15.36 Å

Foldseek 3Di:
DDPPPPVFQAAPQPRDTPPDDDPPDDPPDQPWFAFAPDSHIHGFLSLVVVCVVVPPDDQCADPPPRHGFDWDFPDDPLLVVVVVVVVVLCVVLVVVVVVLVVVDPDPVCVVSLLCVLLVLLLVLCVLQPDPVVSCVLQPDDPPDDDDPDPPPDVPVLSVVLSSPLSSCNLVLLLLLLDPDPVSLVSLVCNLVSVDPDDPDRDPVSVVSVVSSVVSVVVVVVCCVPVVVLLVVLLCLLCVSPPCVVVPPPPVVVVVVVVVVVVVVPPDPPDPPPPPDDDVVVVVVVVVVVVVDPDDPPQPPVNVVVVVVVVVVVCVVPPPDPPPPPVVVSCCVLVPPSCPSCSNVCSSCLLVQLSVQLVVCCVPPVCVPPDSNVSSVVSSVVVVVVVSVSSSVSSVVVSVSSVVTGGDHNVRVVVVVVVVVVVVCVVCVVVVVVVVVVVVD

Solvent-accessible surface area (backbone atoms only — not comparable to full-atom values): 25761 Å² total; per-residue (Å²): 139,78,84,77,81,78,82,64,63,43,19,80,83,80,65,46,39,78,88,46,84,61,96,86,49,98,81,66,77,86,50,71,36,39,59,53,93,62,97,55,34,29,41,46,66,60,48,52,51,52,42,64,75,41,66,84,82,53,82,50,41,41,92,89,76,59,50,70,61,61,69,49,68,67,77,54,69,66,61,55,51,48,52,52,50,53,49,51,53,48,51,57,50,50,52,53,51,52,52,60,52,71,73,36,74,84,74,50,36,64,59,46,51,46,50,50,27,32,53,51,18,49,49,47,42,61,70,41,41,47,71,76,56,34,42,70,67,78,37,87,66,98,76,68,89,88,62,95,67,75,75,78,65,89,42,68,67,59,54,51,44,46,68,55,51,34,35,43,47,54,51,46,37,30,29,68,69,46,89,52,70,68,33,54,55,51,56,67,48,46,51,61,75,68,50,95,56,99,83,70,82,50,73,70,46,52,51,53,53,47,51,53,52,50,49,52,53,48,49,53,48,38,52,64,54,53,43,45,50,52,48,52,47,45,45,58,67,50,38,81,77,36,53,79,78,75,59,65,54,66,66,57,58,49,46,54,48,47,54,49,48,51,65,70,61,57,73,89,79,76,73,78,73,71,96,81,68,62,70,68,62,56,50,52,56,56,57,64,63,56,80,67,76,86,66,76,89,71,49,72,68,56,55,51,48,50,55,46,49,51,50,49,50,54,60,70,65,45,77,71,79,66,78,70,52,68,71,56,68,51,34,74,80,57,50,88,61,47,68,58,55,49,46,50,48,41,68,46,35,64,60,55,3,40,56,42,22,59,58,46,46,75,40,78,87,49,54,80,55,56,66,41,59,39,23,51,50,18,32,52,49,53,52,51,53,51,51,50,53,51,50,52,51,51,53,53,48,48,56,37,62,75,48,60,41,69,47,34,37,78,55,48,60,53,50,51,54,51,48,53,50,50,48,51,64,64,43,46,72,61,53,53,54,59,54,53,70,71,77,111